Protein AF-A0A6U5KQ43-F1 (afdb_monomer_lite)

Secondary structure (DSSP, 8-state):
--HHHHHHHHHHHHHHHHHHHHHHHHHHHHHHHHHHHTTT-----------PPPHHHHHHHHHHTTTTTT-TTSPPSS-HHHHHHHHHHHHHHHHHHHHHHHH--S-HHHHHHHHHHHHTTTTS-HHHHHHHHHHHHTPPPHHHHHHHH-HHHHHHHHHHHHHHHHHHHHHTTS------THHHHHHHGGGTSSSHHHH-----------HHHHHTTS---------------------------------HHHHHHHHHHHHHHHHHHHHHHHHHHHHHHHHHHHHHHHHHHHHHHHHHHHHHHHHHHHHHHHHHHHHHHHHHHHHHHHHTT--S---------PPPHHHHHHHHHHHHHHHHHHHHHHHHHHHHHHHHHHHHHHHHHHHHHHHHHHTT---TT--

Foldseek 3Di:
DDPVVVLLVVLVVLLVVLQVVLLVVVVVVVVVVVVVCVVPPDDPDPPPPRDGDDLLSSVVVCVVVCVVVPDPVFDDPSHNLRSLVVNLLVLQLLLQLLVQCLVPVFASLVSNVVSCVVRPPLQDDPVVVVVVNVVSVVDDRSLVVLCVVCVPVLVVLLVVLVVVVVVVVVVVVDDDDDDDPPPVVVVVVVVPPPVVVVLPPCPPPPPPPPPVVVVVVPDDPDDPDPDDDDDDDDDDDDDDDDDDPDPDDPDVVNVVVVVVVVVVVVVVVVVVVVVVVVVVVVVVVVVVVVVVVVVVVVVVCVVVVVVVCVVVVVVVVVVVVVVVVVVVVVVVPDPDDDDDDDDPPDDDPVVVVVVVVSVVVSVVSSSVSSSVVSSVVSSVSSVPSVVVSVVVVVVCVVSVHPDSVND

Sequence (407 aa):
MNLGLKDVVQNLAKIEAAAYAWMKRRKEMQENHEVSFNESGSSEQTDMVLRSPTLRQVLKDEVDHNFHSGKLPVLKDPSAAMGLLWVRRQLWYQSLIYLNLIKDSSDARAAVQNAYNGVYNRYHGWAVQQIFSFSFKAAPHVTEIYKHMNHELLNSAAEEARLKVEGENASSSKSDFQTNSDKIQGEFDVYKDHEFESIRPTLPEINSYDINSLQKRGGGSDEIDMAADNTNLHDLPPGKRDKEKKNHSASGFDQFLNQVVLEWDKVVKNTVTEWDKFAKNMSMEWDKLAKNTSSEWEKITKNTVNEWHKIWGSVLKLVNLKEKDGQRLNDSCINNNEESRENIHFMSSQDIESRVVNESELLRYIEEKMLSAAIEQMAAFLRISVPLLVDTQGLIDEFNMDDPTKV

Organism: NCBI:txid216773

Structure (mmCIF, N/CA/C/O backbone):
data_AF-A0A6U5KQ43-F1
#
_entry.id   AF-A0A6U5KQ43-F1
#
loop_
_atom_site.group_PDB
_atom_site.id
_atom_site.type_symbol
_atom_site.label_atom_id
_atom_site.label_alt_id
_atom_site.label_comp_id
_atom_site.label_asym_id
_atom_site.label_entity_id
_atom_site.label_seq_id
_atom_site.pdbx_PDB_ins_code
_atom_site.Cartn_x
_atom_site.Cartn_y
_atom_site.Cartn_z
_atom_site.occupancy
_atom_site.B_iso_or_equiv
_atom_site.auth_seq_id
_atom_site.auth_comp_id
_atom_site.auth_asym_id
_atom_site.auth_atom_id
_atom_site.pdbx_PDB_model_num
ATOM 1 N N . MET A 1 1 ? 7.765 15.372 5.897 1.00 48.62 1 MET A N 1
ATOM 2 C CA . MET A 1 1 ? 7.097 14.278 5.154 1.00 48.62 1 MET A CA 1
ATOM 3 C C . MET A 1 1 ? 7.591 12.957 5.731 1.00 48.62 1 MET A C 1
ATOM 5 O O . MET A 1 1 ? 8.799 12.832 5.894 1.00 48.62 1 MET A O 1
ATOM 9 N N . ASN A 1 2 ? 6.699 12.034 6.111 1.00 80.75 2 ASN A N 1
ATOM 10 C CA . ASN A 1 2 ? 7.082 10.728 6.675 1.00 80.75 2 ASN A CA 1
ATOM 11 C C . ASN A 1 2 ? 7.860 9.900 5.626 1.00 80.75 2 ASN A C 1
ATOM 13 O O . ASN A 1 2 ? 7.570 10.006 4.434 1.00 80.75 2 ASN A O 1
ATOM 17 N N . LEU A 1 3 ? 8.847 9.107 6.053 1.00 77.38 3 LEU A N 1
ATOM 18 C CA . LEU A 1 3 ? 9.773 8.374 5.180 1.00 77.38 3 LEU A CA 1
ATOM 19 C C . LEU A 1 3 ? 9.037 7.437 4.206 1.00 77.38 3 LEU A C 1
ATOM 21 O O . LEU A 1 3 ? 9.348 7.431 3.020 1.00 77.38 3 LEU A O 1
ATOM 25 N N . GLY A 1 4 ? 8.008 6.725 4.683 1.00 80.88 4 GLY A N 1
ATOM 26 C CA . GLY A 1 4 ? 7.201 5.834 3.840 1.00 80.88 4 GLY A CA 1
ATOM 27 C C . GLY A 1 4 ? 6.398 6.573 2.765 1.00 80.88 4 GLY A C 1
ATOM 28 O O . GLY A 1 4 ? 6.353 6.140 1.620 1.00 80.88 4 GLY A O 1
ATOM 29 N N . LEU A 1 5 ? 5.825 7.738 3.092 1.00 83.88 5 LEU A N 1
ATOM 30 C CA . LEU A 1 5 ? 5.121 8.562 2.102 1.00 83.88 5 LEU A CA 1
ATOM 31 C C . LEU A 1 5 ? 6.084 9.077 1.025 1.00 83.88 5 LEU A C 1
ATOM 33 O O . LEU A 1 5 ? 5.740 9.097 -0.154 1.00 83.88 5 LEU A O 1
ATOM 37 N N . LYS A 1 6 ? 7.295 9.481 1.427 1.00 88.94 6 LYS A N 1
ATOM 38 C CA . LYS A 1 6 ? 8.324 9.943 0.493 1.00 88.94 6 LYS A CA 1
ATOM 39 C C . LYS A 1 6 ? 8.690 8.851 -0.515 1.00 88.94 6 LYS A C 1
ATOM 41 O O . LYS A 1 6 ? 8.771 9.158 -1.698 1.00 88.94 6 LYS A O 1
ATOM 46 N N . ASP A 1 7 ? 8.866 7.613 -0.061 1.00 88.62 7 ASP A N 1
ATOM 47 C CA . ASP A 1 7 ? 9.200 6.485 -0.936 1.00 88.62 7 ASP A CA 1
ATOM 48 C C . ASP A 1 7 ? 8.102 6.217 -1.981 1.00 88.62 7 ASP A C 1
ATOM 50 O O . ASP A 1 7 ? 8.378 6.154 -3.179 1.00 88.62 7 ASP A O 1
ATOM 54 N N . VAL A 1 8 ? 6.832 6.192 -1.559 1.00 90.25 8 VAL A N 1
ATOM 55 C CA . VAL A 1 8 ? 5.689 6.033 -2.479 1.00 90.25 8 VAL A CA 1
ATOM 56 C C . VAL A 1 8 ? 5.655 7.139 -3.530 1.00 90.25 8 VAL A C 1
ATOM 58 O O . VAL A 1 8 ? 5.544 6.857 -4.723 1.00 90.25 8 VAL A O 1
ATOM 61 N N . VAL A 1 9 ? 5.788 8.398 -3.107 1.00 93.12 9 VAL A N 1
ATOM 62 C CA . VAL A 1 9 ? 5.772 9.552 -4.019 1.00 93.12 9 VAL A CA 1
ATOM 63 C C . VAL A 1 9 ? 6.948 9.500 -4.995 1.00 93.12 9 VAL A C 1
ATOM 65 O O . VAL A 1 9 ? 6.773 9.775 -6.179 1.00 93.12 9 VAL A O 1
ATOM 68 N N . GLN A 1 10 ? 8.138 9.110 -4.533 1.00 94.06 10 GLN A N 1
ATOM 69 C CA . GLN A 1 10 ? 9.308 8.961 -5.397 1.00 94.06 10 GLN A CA 1
ATOM 70 C C . GLN A 1 10 ? 9.109 7.862 -6.444 1.00 94.06 10 GLN A C 1
ATOM 72 O O . GLN A 1 10 ? 9.446 8.070 -7.607 1.00 94.06 10 GLN A O 1
ATOM 77 N N . ASN A 1 11 ? 8.536 6.720 -6.067 1.00 95.31 11 ASN A N 1
ATOM 78 C CA . ASN A 1 11 ? 8.288 5.628 -7.005 1.00 95.31 11 ASN A CA 1
ATOM 79 C C . ASN A 1 11 ? 7.176 5.962 -8.016 1.00 95.31 11 ASN A C 1
ATOM 81 O O . ASN A 1 11 ? 7.315 5.630 -9.193 1.00 95.31 11 ASN A O 1
ATOM 85 N N . LEU A 1 12 ? 6.141 6.708 -7.614 1.00 94.44 12 LEU A N 1
ATOM 86 C CA . LEU A 1 12 ? 5.146 7.258 -8.544 1.00 94.44 12 LEU A CA 1
ATOM 87 C C . LEU A 1 12 ? 5.767 8.260 -9.525 1.00 94.44 12 LEU A C 1
ATOM 89 O O . LEU A 1 12 ? 5.508 8.178 -10.725 1.00 94.44 12 LEU A O 1
ATOM 93 N N . ALA A 1 13 ? 6.643 9.146 -9.044 1.00 94.25 13 ALA A N 1
ATOM 94 C CA . ALA A 1 13 ? 7.331 10.116 -9.893 1.00 94.25 13 ALA A CA 1
ATOM 95 C C . ALA A 1 13 ? 8.202 9.442 -10.970 1.00 94.25 13 ALA A C 1
ATOM 97 O O . ALA A 1 13 ? 8.306 9.959 -12.081 1.00 94.25 13 ALA A O 1
ATOM 98 N N . LYS A 1 14 ? 8.794 8.270 -10.686 1.00 96.75 14 LYS A N 1
ATOM 99 C CA . LYS A 1 14 ? 9.530 7.478 -11.692 1.00 96.75 14 LYS A CA 1
ATOM 100 C C . LYS A 1 14 ? 8.612 7.007 -12.827 1.00 96.75 14 LYS A C 1
ATOM 102 O O . LYS A 1 14 ? 8.968 7.147 -13.995 1.00 96.75 14 LYS A O 1
ATOM 107 N N . ILE A 1 15 ? 7.429 6.487 -12.488 1.00 96.62 15 ILE A N 1
ATOM 108 C CA . ILE A 1 15 ? 6.430 6.020 -13.466 1.00 96.62 15 ILE A CA 1
ATOM 109 C C . ILE A 1 15 ? 5.923 7.198 -14.305 1.00 96.62 15 ILE A C 1
ATOM 111 O O . ILE A 1 15 ? 5.865 7.111 -15.531 1.00 96.62 15 ILE A O 1
ATOM 115 N N . GLU A 1 16 ? 5.598 8.315 -13.654 1.00 96.06 16 GLU A N 1
ATOM 116 C CA . GLU A 1 16 ? 5.115 9.525 -14.317 1.00 96.06 16 GLU A CA 1
ATOM 117 C C . GLU A 1 16 ? 6.166 10.102 -15.279 1.00 96.06 16 GLU A C 1
ATOM 119 O O . GLU A 1 16 ? 5.858 10.385 -16.438 1.00 96.06 16 GLU A O 1
ATOM 124 N N . ALA A 1 17 ? 7.428 10.206 -14.850 1.00 94.81 17 ALA A N 1
ATOM 125 C CA . ALA A 1 17 ? 8.518 10.689 -15.696 1.00 94.81 17 ALA A CA 1
ATOM 126 C C . ALA A 1 17 ? 8.701 9.831 -16.960 1.00 94.81 17 ALA A C 1
ATOM 128 O O . ALA A 1 17 ? 8.896 10.365 -18.055 1.00 94.81 17 ALA A O 1
ATOM 129 N N . ALA A 1 18 ? 8.592 8.508 -16.834 1.00 96.50 18 ALA A N 1
ATOM 130 C CA . ALA A 1 18 ? 8.666 7.604 -17.975 1.00 96.50 18 ALA A CA 1
ATOM 131 C C . ALA A 1 18 ? 7.448 7.725 -18.904 1.00 96.50 18 ALA A C 1
ATOM 133 O O . ALA A 1 18 ? 7.613 7.717 -20.125 1.00 96.50 18 ALA A O 1
ATOM 134 N N . ALA A 1 19 ? 6.243 7.912 -18.355 1.00 96.62 19 ALA A N 1
ATOM 135 C CA . ALA A 1 19 ? 5.041 8.178 -19.143 1.00 96.62 19 ALA A CA 1
ATOM 136 C C . ALA A 1 19 ? 5.165 9.486 -19.947 1.00 96.62 19 ALA A C 1
ATOM 138 O O . ALA A 1 19 ? 4.843 9.510 -21.136 1.00 96.62 19 ALA A O 1
ATOM 139 N N . TYR A 1 20 ? 5.707 10.554 -19.349 1.00 95.06 20 TYR A N 1
ATOM 140 C CA . TYR A 1 20 ? 6.015 11.792 -20.074 1.00 95.06 20 TYR A CA 1
ATOM 141 C C . TYR A 1 20 ? 7.057 11.581 -21.172 1.00 95.06 20 TYR A C 1
ATOM 143 O O . TYR A 1 20 ? 6.877 12.070 -22.288 1.00 95.06 20 TYR A O 1
ATOM 151 N N . ALA A 1 21 ? 8.128 10.837 -20.888 1.00 94.56 21 ALA A N 1
ATOM 152 C CA . ALA A 1 21 ? 9.155 10.536 -21.880 1.00 94.56 21 ALA A CA 1
ATOM 153 C C . ALA A 1 21 ? 8.585 9.742 -23.071 1.00 94.56 21 ALA A C 1
ATOM 155 O O . ALA A 1 21 ? 8.915 10.039 -24.220 1.00 94.56 21 ALA A O 1
ATOM 156 N N . TRP A 1 22 ? 7.686 8.790 -22.803 1.00 96.12 22 TRP A N 1
ATOM 157 C CA . TRP A 1 22 ? 6.962 8.031 -23.823 1.00 96.12 22 TRP A CA 1
ATOM 158 C C . TRP A 1 22 ? 6.110 8.944 -24.712 1.00 96.12 22 TRP A C 1
ATOM 160 O O . TRP A 1 22 ? 6.212 8.891 -25.939 1.00 96.12 22 TRP A O 1
ATOM 170 N N . MET A 1 23 ? 5.314 9.834 -24.104 1.00 95.00 23 MET A N 1
ATOM 171 C CA . MET A 1 23 ? 4.464 10.776 -24.845 1.00 95.00 23 MET A CA 1
ATOM 172 C C . MET A 1 23 ? 5.296 11.730 -25.703 1.00 95.00 23 MET A C 1
ATOM 174 O O . MET A 1 23 ? 4.947 11.984 -26.855 1.00 95.00 23 MET A O 1
ATOM 178 N N . LYS A 1 24 ? 6.423 12.217 -25.170 1.00 94.69 24 LYS A N 1
ATOM 179 C CA . LYS A 1 24 ? 7.335 13.106 -25.893 1.00 94.69 24 LYS A CA 1
ATOM 180 C C . LYS A 1 24 ? 7.901 12.436 -27.149 1.00 94.69 24 LYS A C 1
ATOM 182 O O . LYS A 1 24 ? 7.786 13.007 -28.228 1.00 94.69 24 LYS A O 1
ATOM 187 N N . ARG A 1 25 ? 8.424 11.207 -27.035 1.00 93.69 25 ARG A N 1
ATOM 188 C CA . ARG A 1 25 ? 8.936 10.442 -28.189 1.00 93.69 25 ARG A CA 1
ATOM 189 C C . ARG A 1 25 ? 7.860 10.207 -29.248 1.00 93.69 25 ARG A C 1
ATOM 191 O O . ARG A 1 25 ? 8.125 10.334 -30.438 1.00 93.69 25 ARG A O 1
ATOM 198 N N . ARG A 1 26 ? 6.633 9.880 -28.828 1.00 92.81 26 ARG A N 1
ATOM 199 C CA . ARG A 1 26 ? 5.504 9.672 -29.750 1.00 92.81 26 ARG A CA 1
ATOM 200 C C . ARG A 1 26 ? 5.137 10.939 -30.509 1.00 92.81 26 ARG A C 1
ATOM 202 O O . ARG A 1 26 ? 4.901 10.860 -31.710 1.00 92.81 26 ARG A O 1
ATOM 209 N N . LYS A 1 27 ? 5.144 12.085 -29.828 1.00 92.00 27 LYS A N 1
ATOM 210 C CA . LYS A 1 27 ? 4.920 13.385 -30.457 1.00 92.00 27 LYS A CA 1
ATOM 211 C C . LYS A 1 27 ? 6.013 13.713 -31.481 1.00 92.00 27 LYS A C 1
ATOM 213 O O . LYS A 1 27 ? 5.698 14.056 -32.611 1.00 92.00 27 LYS A O 1
ATOM 218 N N . GLU A 1 28 ? 7.283 13.515 -31.123 1.00 92.25 28 GLU A N 1
ATOM 219 C CA . GLU A 1 28 ? 8.423 13.725 -32.033 1.00 92.25 28 GLU A CA 1
ATOM 220 C C . GLU A 1 28 ? 8.337 12.823 -33.283 1.00 92.25 28 GLU A C 1
ATOM 222 O O . GLU A 1 28 ? 8.638 13.258 -34.392 1.00 92.25 28 GLU A O 1
ATOM 227 N N . MET A 1 29 ? 7.882 11.572 -33.139 1.00 89.12 29 MET A N 1
ATOM 228 C CA . MET A 1 29 ? 7.653 10.673 -34.280 1.00 89.12 29 MET A CA 1
ATOM 229 C C . MET A 1 29 ? 6.525 11.155 -35.202 1.00 89.12 29 MET A C 1
ATOM 231 O O . MET A 1 29 ? 6.647 11.011 -36.416 1.00 89.12 29 MET A O 1
ATOM 235 N N . GLN A 1 30 ? 5.445 11.716 -34.647 1.00 87.31 30 GLN A N 1
ATOM 236 C CA . GLN A 1 30 ? 4.343 12.280 -35.434 1.00 87.31 30 GLN A CA 1
ATOM 237 C C . GLN A 1 30 ? 4.802 13.511 -36.220 1.00 87.31 30 GLN A C 1
ATOM 239 O O . GLN A 1 30 ? 4.613 13.558 -37.433 1.00 87.31 30 GLN A O 1
ATOM 244 N N . GLU A 1 31 ? 5.490 14.444 -35.556 1.00 88.44 31 GLU A N 1
ATOM 245 C CA . GLU A 1 31 ? 6.027 15.660 -36.182 1.00 88.44 31 GLU A CA 1
ATOM 246 C C . GLU A 1 31 ? 6.992 15.315 -37.334 1.00 88.44 31 GLU A C 1
ATOM 248 O O . GLU A 1 31 ? 6.897 15.877 -38.424 1.00 88.44 31 GLU A O 1
ATOM 253 N N . ASN A 1 32 ? 7.866 14.319 -37.149 1.00 87.06 32 ASN A N 1
ATOM 254 C CA . ASN A 1 32 ? 8.771 13.860 -38.209 1.00 87.06 32 ASN A CA 1
ATOM 255 C C . ASN A 1 32 ? 8.037 13.196 -39.389 1.00 87.06 32 ASN A C 1
ATOM 257 O O . ASN A 1 32 ? 8.507 13.274 -40.526 1.00 87.06 32 ASN A O 1
ATOM 261 N N . HIS A 1 33 ? 6.902 12.534 -39.144 1.00 84.19 33 HIS A N 1
ATOM 262 C CA . HIS A 1 33 ? 6.137 11.879 -40.204 1.00 84.19 33 HIS A CA 1
ATOM 263 C C . HIS A 1 33 ? 5.331 12.882 -41.043 1.00 84.19 33 HIS A C 1
ATOM 265 O O . HIS A 1 33 ? 5.282 12.750 -42.266 1.00 84.19 33 HIS A O 1
ATOM 271 N N . GLU A 1 34 ? 4.781 13.924 -40.414 1.00 79.06 34 GLU A N 1
ATOM 272 C CA . GLU A 1 34 ? 4.072 15.013 -41.101 1.00 79.06 34 GLU A CA 1
ATOM 273 C C . GLU A 1 34 ? 4.984 15.791 -42.061 1.00 7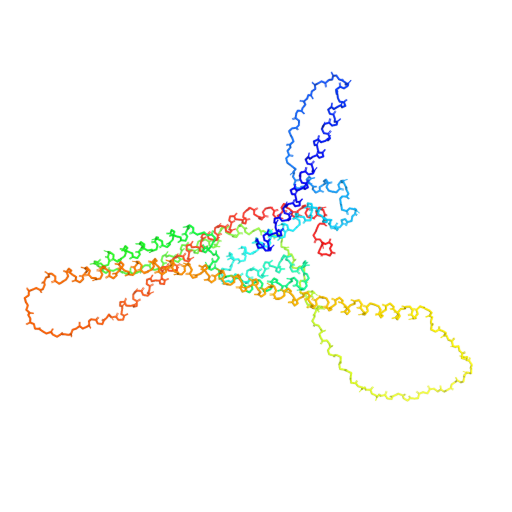9.06 34 GLU A C 1
ATOM 275 O O . GLU A 1 34 ? 4.577 16.116 -43.180 1.00 79.06 34 GLU A O 1
ATOM 280 N N . VAL A 1 35 ? 6.245 16.026 -41.678 1.00 76.56 35 VAL A N 1
ATOM 281 C CA . VAL A 1 35 ? 7.234 16.679 -42.555 1.00 76.56 35 VAL A CA 1
ATOM 282 C C . VAL A 1 35 ? 7.487 15.856 -43.826 1.00 76.56 35 VAL A C 1
ATOM 284 O O . VAL A 1 35 ? 7.638 16.431 -44.900 1.00 76.56 35 VAL A O 1
ATOM 287 N N . SER A 1 36 ? 7.466 14.522 -43.738 1.00 72.38 36 SER A N 1
ATOM 288 C CA . SER A 1 36 ? 7.697 13.637 -44.889 1.00 72.38 36 SER A CA 1
ATOM 289 C C . SER A 1 36 ? 6.489 13.509 -45.830 1.00 72.38 36 SER A C 1
ATOM 291 O O . SER A 1 36 ? 6.676 13.220 -47.011 1.00 72.38 36 SER A O 1
ATOM 293 N N . PHE A 1 37 ? 5.257 13.689 -45.342 1.00 63.50 37 PHE A N 1
ATOM 294 C CA . PHE A 1 37 ? 4.039 13.519 -46.151 1.00 63.50 37 PHE A CA 1
ATOM 295 C C . PHE A 1 37 ? 3.681 14.762 -46.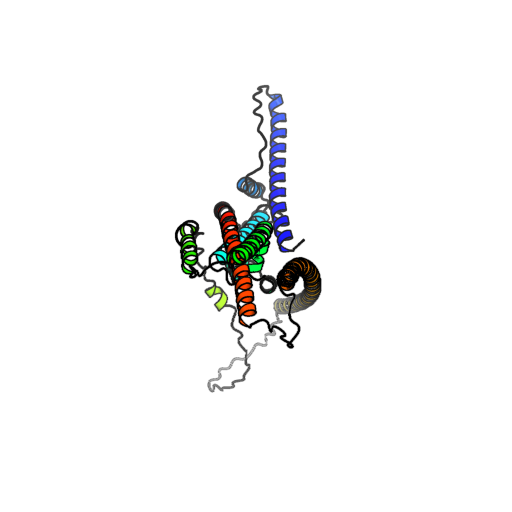980 1.00 63.50 37 PHE A C 1
ATOM 297 O O . PHE A 1 37 ? 3.101 14.640 -48.061 1.00 63.50 37 PHE A O 1
ATOM 304 N N . ASN A 1 38 ? 4.095 15.953 -46.538 1.00 60.12 38 ASN A N 1
ATOM 305 C CA . ASN A 1 38 ? 3.855 17.205 -47.266 1.00 60.12 38 ASN A CA 1
ATOM 306 C C . ASN A 1 38 ? 4.574 17.294 -48.630 1.00 60.12 38 ASN A C 1
ATOM 308 O O . ASN A 1 38 ? 4.234 18.163 -49.430 1.00 60.12 38 ASN A O 1
ATOM 312 N N . GLU A 1 39 ? 5.498 16.381 -48.949 1.00 64.75 39 GLU A N 1
ATOM 313 C CA . GLU A 1 39 ? 6.108 16.281 -50.285 1.00 64.75 39 GLU A CA 1
ATOM 314 C C . GLU A 1 39 ? 5.287 15.449 -51.293 1.00 64.75 39 GLU A C 1
ATOM 316 O O . GLU A 1 39 ? 5.551 15.522 -52.492 1.00 64.75 39 GLU A O 1
ATOM 321 N N . SER A 1 40 ? 4.280 14.676 -50.857 1.00 61.75 40 SER A N 1
ATOM 322 C CA . SER A 1 40 ? 3.603 13.675 -51.712 1.00 61.75 40 SER A CA 1
ATOM 323 C C . SER A 1 40 ? 2.095 13.878 -51.945 1.00 61.75 40 SER A C 1
ATOM 325 O O . SER A 1 40 ? 1.473 13.094 -52.656 1.00 61.75 40 SER A O 1
ATOM 327 N N . GLY A 1 41 ? 1.505 14.984 -51.478 1.00 58.31 41 GLY A N 1
ATOM 328 C CA . GLY A 1 41 ? 0.282 15.548 -52.075 1.00 58.31 41 GLY A CA 1
ATOM 329 C C . GLY A 1 41 ? -1.053 14.814 -51.856 1.00 58.31 41 GLY A C 1
ATOM 330 O O . GLY A 1 41 ? -2.029 15.176 -52.511 1.00 58.31 41 GLY A O 1
ATOM 331 N N . SER A 1 42 ? -1.159 13.842 -50.943 1.00 58.94 42 SER A N 1
ATOM 332 C CA . SER A 1 42 ? -2.448 13.222 -50.576 1.00 58.94 42 SER A CA 1
ATOM 333 C C . SER A 1 42 ? -2.782 13.448 -49.098 1.00 58.94 42 SER A C 1
ATOM 335 O O . SER A 1 42 ? -2.168 12.860 -48.211 1.00 58.94 42 SER A O 1
ATOM 337 N N . SER A 1 43 ? -3.756 14.325 -48.853 1.00 58.34 43 SER A N 1
ATOM 338 C CA . SER A 1 43 ? -4.223 14.772 -47.539 1.00 58.34 43 SER A CA 1
ATOM 339 C C . SER A 1 43 ? -5.364 13.882 -47.027 1.00 58.34 43 SER A C 1
ATOM 341 O O . SER A 1 43 ? -6.528 14.116 -47.331 1.00 58.34 43 SER A O 1
ATOM 343 N N . GLU A 1 44 ? -5.034 12.875 -46.220 1.00 65.12 44 GLU A N 1
ATOM 344 C CA . GLU A 1 44 ? -5.957 12.331 -45.215 1.00 65.12 44 GLU A CA 1
ATOM 345 C C . GLU A 1 44 ? -5.288 12.490 -43.848 1.00 65.12 44 GLU A C 1
ATOM 347 O O . GLU A 1 44 ? -4.535 11.643 -43.375 1.00 65.12 44 GLU A O 1
ATOM 352 N N . GLN A 1 45 ? -5.506 13.657 -43.242 1.00 61.00 45 GLN A N 1
ATOM 353 C CA . GLN A 1 45 ? -4.962 14.016 -41.939 1.00 61.00 45 GLN A CA 1
ATOM 354 C C . GLN A 1 45 ? -5.798 13.338 -40.848 1.00 61.00 45 GLN A C 1
ATOM 356 O O . GLN A 1 45 ? -6.784 13.889 -40.361 1.00 61.00 45 GLN A O 1
ATOM 361 N N . THR A 1 46 ? -5.443 12.108 -40.477 1.00 61.59 46 THR A N 1
ATOM 362 C CA . THR A 1 46 ? -5.999 11.489 -39.270 1.00 61.59 46 THR A CA 1
ATOM 363 C C . THR A 1 46 ? -5.324 12.116 -38.056 1.00 61.59 46 THR A C 1
ATOM 365 O O . THR A 1 46 ? -4.191 11.767 -37.729 1.00 61.59 46 THR A O 1
ATOM 368 N N . ASP A 1 47 ? -6.015 13.048 -37.405 1.00 65.81 47 ASP A N 1
ATOM 369 C CA . ASP A 1 47 ? -5.585 13.679 -36.156 1.00 65.81 47 ASP A CA 1
ATOM 370 C C . ASP A 1 47 ? -5.484 12.610 -35.049 1.00 65.81 47 ASP A C 1
ATOM 372 O O . ASP A 1 47 ? -6.466 12.211 -34.414 1.00 65.81 47 ASP A O 1
ATOM 376 N N . MET A 1 48 ? -4.292 12.031 -34.889 1.00 69.38 48 MET A N 1
ATOM 377 C CA . MET A 1 48 ? -4.033 11.023 -33.869 1.00 69.38 48 MET A CA 1
ATOM 378 C C . MET A 1 48 ? -3.939 11.707 -32.507 1.00 69.38 48 MET A C 1
ATOM 380 O O . MET A 1 48 ? -2.864 12.128 -32.082 1.00 69.38 48 MET A O 1
ATOM 384 N N . VAL A 1 49 ? -5.065 11.751 -31.795 1.00 83.25 49 VAL A N 1
ATOM 385 C CA . VAL A 1 49 ? -5.147 12.230 -30.409 1.00 83.25 49 VAL A CA 1
ATOM 386 C C . VAL A 1 49 ? -4.101 11.519 -29.540 1.00 83.25 49 VAL A C 1
ATOM 388 O O . VAL A 1 49 ? -4.202 10.313 -29.290 1.00 83.25 49 VAL A O 1
ATOM 391 N N . LEU A 1 50 ? -3.107 12.271 -29.057 1.00 85.81 50 LEU A N 1
ATOM 392 C CA . LEU A 1 50 ? -2.079 11.769 -28.147 1.00 85.81 50 LEU A CA 1
ATOM 393 C C . LEU A 1 50 ? -2.725 11.427 -26.794 1.00 85.81 50 LEU A C 1
ATOM 395 O O . LEU A 1 50 ? -3.216 12.305 -26.086 1.00 85.81 50 LEU A O 1
ATOM 399 N N . ARG A 1 51 ? -2.753 10.138 -26.444 1.00 91.12 51 ARG A N 1
ATOM 400 C CA . ARG A 1 51 ? -3.299 9.632 -25.174 1.00 91.12 51 ARG A CA 1
ATOM 401 C C . ARG A 1 51 ? -2.172 9.236 -24.227 1.00 91.12 51 ARG A C 1
ATOM 403 O O . ARG A 1 51 ? -1.111 8.807 -24.678 1.00 91.12 51 ARG A O 1
ATOM 410 N N . SER A 1 52 ? -2.431 9.323 -22.923 1.00 93.12 52 SER A N 1
ATOM 411 C CA . SER A 1 52 ? -1.522 8.797 -21.902 1.00 93.12 52 SER A CA 1
ATOM 412 C C . SER A 1 52 ? -1.279 7.297 -22.115 1.00 93.12 52 SER A C 1
ATOM 414 O O . SER A 1 52 ? -2.231 6.572 -22.432 1.00 93.12 52 SER A O 1
ATOM 416 N N . PRO A 1 53 ? -0.039 6.812 -21.940 1.00 96.25 53 PRO A N 1
ATOM 417 C CA . PRO A 1 53 ? 0.264 5.404 -22.125 1.00 96.25 53 PRO A CA 1
ATOM 418 C C . PRO A 1 53 ? -0.328 4.545 -21.008 1.00 96.25 53 PRO A C 1
ATOM 420 O O . PRO A 1 53 ? -0.475 4.979 -19.865 1.00 96.25 53 PRO A O 1
ATOM 423 N N . THR A 1 54 ? -0.597 3.282 -21.321 1.00 96.19 54 THR A N 1
ATOM 424 C CA . THR A 1 54 ? -0.802 2.249 -20.301 1.00 96.19 54 THR A CA 1
ATOM 425 C C . THR A 1 54 ? 0.535 1.869 -19.655 1.00 96.19 54 THR A C 1
ATOM 427 O O . THR A 1 54 ? 1.592 2.019 -20.270 1.00 96.19 54 THR A O 1
ATOM 430 N N . LEU A 1 55 ? 0.513 1.298 -18.443 1.00 96.31 55 LEU A N 1
ATOM 431 C CA . LEU A 1 55 ? 1.735 0.802 -17.783 1.00 96.31 55 LEU A CA 1
ATOM 432 C C . LEU A 1 55 ? 2.506 -0.181 -18.674 1.00 96.31 55 LEU A C 1
ATOM 434 O O . LEU A 1 55 ? 3.716 -0.070 -18.825 1.00 96.31 55 LEU A O 1
ATOM 438 N N . ARG A 1 56 ? 1.788 -1.086 -19.349 1.00 96.62 56 ARG A N 1
ATOM 439 C CA . ARG A 1 56 ? 2.352 -2.024 -20.327 1.00 96.62 56 ARG A CA 1
ATOM 440 C C . ARG A 1 56 ? 3.105 -1.314 -21.454 1.00 96.62 56 ARG A C 1
ATOM 442 O O . ARG A 1 56 ? 4.179 -1.761 -21.837 1.00 96.62 56 ARG A O 1
ATOM 449 N N . GLN A 1 57 ? 2.550 -0.226 -21.994 1.00 96.75 57 GLN A N 1
ATOM 450 C CA . GLN A 1 57 ? 3.202 0.554 -23.053 1.00 96.75 57 GLN A CA 1
ATOM 451 C C . GLN A 1 57 ? 4.469 1.247 -22.554 1.00 96.75 57 GLN A C 1
ATOM 453 O O . GLN A 1 57 ? 5.449 1.277 -23.292 1.00 96.75 57 GLN A O 1
ATOM 458 N N . VAL A 1 58 ? 4.462 1.758 -21.318 1.00 97.25 58 VAL A N 1
ATOM 459 C CA . VAL A 1 58 ? 5.653 2.353 -20.696 1.00 97.25 58 VAL A CA 1
ATOM 460 C C . VAL A 1 58 ? 6.749 1.301 -20.508 1.00 97.25 58 VAL A C 1
ATOM 462 O O . VAL A 1 58 ? 7.870 1.520 -20.951 1.00 97.25 58 VAL A O 1
ATOM 465 N N . LEU A 1 59 ? 6.432 0.135 -19.934 1.00 96.44 59 LEU A N 1
ATOM 466 C CA . LEU A 1 59 ? 7.416 -0.937 -19.715 1.00 96.44 59 LEU A CA 1
ATOM 467 C C . LEU A 1 59 ? 7.970 -1.503 -21.028 1.00 96.44 59 LEU A C 1
ATOM 469 O O . LEU A 1 59 ? 9.171 -1.730 -21.156 1.00 96.44 59 LEU A O 1
ATOM 473 N N . LYS A 1 60 ? 7.104 -1.709 -22.029 1.00 95.81 60 LYS A N 1
ATOM 474 C CA . LYS A 1 60 ? 7.532 -2.172 -23.354 1.00 95.81 60 LYS A CA 1
ATOM 475 C C . LYS A 1 60 ? 8.500 -1.178 -23.989 1.00 95.81 60 LYS A C 1
ATOM 477 O O . LYS A 1 60 ? 9.509 -1.589 -24.543 1.00 95.81 60 LYS A O 1
ATOM 482 N N . ASP A 1 61 ? 8.220 0.114 -23.866 1.00 96.19 61 ASP A N 1
ATOM 483 C CA . ASP A 1 61 ? 9.102 1.157 -24.375 1.00 96.19 61 ASP A CA 1
ATOM 484 C C . ASP A 1 61 ? 10.465 1.176 -23.656 1.00 96.19 61 ASP A C 1
ATOM 486 O O . ASP A 1 61 ? 11.485 1.326 -24.328 1.00 96.19 61 ASP A O 1
ATOM 490 N N . GLU A 1 62 ? 10.529 0.923 -22.341 1.00 96.06 62 GLU A N 1
ATOM 491 C CA . GLU A 1 62 ? 11.811 0.758 -21.630 1.00 96.06 62 GLU A CA 1
ATOM 492 C C . GLU A 1 62 ? 12.628 -0.431 -22.162 1.00 96.06 62 GLU A C 1
ATOM 494 O O . GLU A 1 62 ? 13.852 -0.333 -22.302 1.00 96.06 62 GLU A O 1
ATOM 499 N N . VAL A 1 63 ? 11.965 -1.541 -22.497 1.00 94.44 63 VAL A N 1
ATOM 500 C CA . VAL A 1 63 ? 12.610 -2.713 -23.111 1.00 94.44 63 VAL A CA 1
ATOM 501 C C . VAL A 1 63 ? 13.072 -2.414 -24.536 1.00 94.44 63 VAL A C 1
ATOM 503 O O . VAL A 1 63 ? 14.234 -2.667 -24.856 1.00 94.44 63 VAL A O 1
ATOM 506 N N . ASP A 1 64 ? 12.205 -1.833 -25.367 1.00 94.44 64 ASP A N 1
ATOM 507 C CA . ASP A 1 64 ? 12.480 -1.535 -26.777 1.00 94.44 64 ASP A CA 1
ATOM 508 C C . ASP A 1 64 ? 13.667 -0.559 -26.928 1.00 94.44 64 ASP A C 1
ATOM 510 O O . ASP A 1 64 ? 14.467 -0.684 -27.855 1.00 94.44 64 ASP A O 1
ATOM 514 N N . HIS A 1 65 ? 13.844 0.367 -25.977 1.00 93.75 65 HIS A N 1
ATOM 515 C CA . HIS A 1 65 ? 14.976 1.304 -25.940 1.00 93.75 65 HIS A CA 1
ATOM 516 C C . HIS A 1 65 ? 16.176 0.801 -25.124 1.00 93.75 65 HIS A C 1
ATOM 518 O O . HIS A 1 65 ? 17.099 1.569 -24.840 1.00 93.75 65 HIS A O 1
ATOM 524 N N . ASN A 1 66 ? 16.185 -0.478 -24.738 1.00 93.56 66 ASN A N 1
ATOM 525 C CA . ASN A 1 66 ? 17.258 -1.108 -23.972 1.00 93.56 66 ASN A CA 1
ATOM 526 C C . ASN A 1 66 ? 17.631 -0.334 -22.688 1.00 93.56 66 ASN A C 1
ATOM 528 O O . ASN A 1 66 ? 18.805 -0.232 -22.315 1.00 93.56 66 ASN A O 1
ATOM 532 N N . PHE A 1 67 ? 16.638 0.225 -21.991 1.00 94.06 67 PHE A N 1
ATOM 533 C CA . PHE A 1 67 ? 16.860 1.071 -20.815 1.00 94.06 67 PHE A CA 1
ATOM 534 C C . PHE A 1 67 ? 17.566 0.315 -19.675 1.00 94.06 67 PHE A C 1
ATOM 536 O O . PHE A 1 67 ? 18.363 0.888 -18.929 1.00 94.06 67 PHE A O 1
ATOM 543 N N . HIS A 1 68 ? 17.334 -0.999 -19.598 1.00 92.06 68 HIS A N 1
ATOM 544 C CA . HIS A 1 68 ? 17.915 -1.932 -18.627 1.00 92.06 68 HIS A CA 1
ATOM 545 C C . HIS A 1 68 ? 19.248 -2.556 -19.074 1.00 92.06 68 HIS A C 1
ATOM 547 O O . HIS A 1 68 ? 19.712 -3.530 -18.477 1.00 92.06 68 HIS A O 1
ATOM 553 N N . SER A 1 69 ? 19.878 -2.029 -20.130 1.00 90.62 69 SER A N 1
ATOM 554 C CA . SER A 1 69 ? 21.176 -2.497 -20.640 1.00 90.62 69 SER A CA 1
ATOM 555 C C . SER A 1 69 ? 21.221 -4.005 -20.959 1.00 90.62 69 SER A C 1
ATOM 557 O O . SER A 1 69 ? 22.271 -4.630 -20.809 1.00 90.62 69 SER A O 1
ATOM 559 N N . GLY A 1 70 ? 20.090 -4.602 -21.348 1.00 82.81 70 GLY A N 1
ATOM 560 C CA . GLY A 1 70 ? 19.948 -6.021 -21.687 1.00 82.81 70 GLY A CA 1
ATOM 561 C C . GLY A 1 70 ? 20.031 -6.980 -20.497 1.00 82.81 70 GLY A C 1
ATOM 562 O O . GLY A 1 70 ? 20.231 -8.174 -20.699 1.00 82.81 70 GLY A O 1
ATOM 563 N N . LYS A 1 71 ? 19.925 -6.477 -19.259 1.00 79.88 71 LYS A N 1
ATOM 564 C CA . LYS A 1 71 ? 20.202 -7.240 -18.029 1.00 79.88 71 LYS A CA 1
ATOM 565 C C . LYS A 1 71 ? 18.968 -7.593 -17.201 1.00 79.88 71 LYS A C 1
ATOM 567 O O . LYS A 1 71 ? 19.131 -7.871 -16.014 1.00 79.88 71 LYS A O 1
ATOM 572 N N . LEU A 1 72 ? 17.763 -7.613 -17.781 1.00 85.19 72 LEU A N 1
ATOM 573 C CA . LEU A 1 72 ? 16.590 -8.135 -17.064 1.00 85.19 72 LEU A CA 1
ATOM 574 C C . LEU A 1 72 ? 16.928 -9.517 -16.474 1.00 85.19 72 LEU A C 1
ATOM 576 O O . LEU A 1 72 ? 17.539 -10.334 -17.170 1.00 85.19 72 LEU A O 1
ATOM 580 N N . PRO A 1 73 ? 16.620 -9.771 -15.191 1.00 86.69 73 PRO A N 1
ATOM 581 C CA . PRO A 1 73 ? 15.699 -9.041 -14.296 1.00 86.69 73 PRO A CA 1
ATOM 582 C C . PRO A 1 73 ? 16.246 -7.776 -13.593 1.00 86.69 73 PRO A C 1
ATOM 584 O O . PRO A 1 73 ? 15.515 -7.142 -12.841 1.00 86.69 73 PRO A O 1
ATOM 587 N N . VAL A 1 74 ? 17.513 -7.391 -13.784 1.00 90.00 74 VAL A N 1
ATOM 588 C CA . VAL A 1 74 ? 18.103 -6.228 -13.092 1.00 90.00 74 VAL A CA 1
ATOM 589 C C . VAL A 1 74 ? 17.496 -4.928 -13.614 1.00 90.00 74 VAL A C 1
ATOM 591 O O . VAL A 1 74 ? 17.677 -4.553 -14.778 1.00 90.00 74 VAL A O 1
ATOM 594 N N . LEU A 1 75 ? 16.805 -4.212 -12.731 1.00 92.75 75 LEU A N 1
ATOM 595 C CA . LEU A 1 75 ? 16.150 -2.952 -13.057 1.00 92.75 75 LEU A CA 1
ATOM 596 C C . LEU A 1 75 ? 17.107 -1.773 -12.859 1.00 92.75 75 LEU A C 1
ATOM 598 O O . LEU A 1 75 ? 17.870 -1.715 -11.900 1.00 92.75 75 LEU A O 1
ATOM 602 N N . LYS A 1 76 ? 17.074 -0.806 -13.781 1.00 93.81 76 LYS A N 1
ATOM 603 C CA . LYS A 1 76 ? 17.891 0.407 -13.685 1.00 93.81 76 LYS A CA 1
ATOM 604 C C . LYS A 1 76 ? 17.131 1.450 -12.876 1.00 93.81 76 LYS A C 1
ATOM 606 O O . LYS A 1 76 ? 15.939 1.630 -13.101 1.00 93.81 76 LYS A O 1
ATOM 611 N N . ASP A 1 77 ? 17.809 2.170 -11.991 1.00 92.00 77 ASP A N 1
ATOM 612 C CA . ASP A 1 77 ? 17.231 3.329 -11.304 1.00 92.00 77 ASP A CA 1
ATOM 613 C C . ASP A 1 77 ? 17.762 4.634 -11.933 1.00 92.00 77 ASP A C 1
ATOM 615 O O . ASP A 1 77 ? 18.977 4.750 -12.136 1.00 92.00 77 ASP A O 1
ATOM 619 N N . PRO A 1 78 ? 16.900 5.615 -12.269 1.00 95.31 78 PRO A N 1
ATOM 620 C CA . PRO A 1 78 ? 15.430 5.580 -12.240 1.00 95.31 78 PRO A CA 1
ATOM 621 C C . PRO A 1 78 ? 14.805 4.920 -13.480 1.00 95.31 78 PRO A C 1
ATOM 623 O O . PRO A 1 78 ? 15.182 5.259 -14.596 1.00 95.31 78 PRO A O 1
ATOM 626 N N . SER A 1 79 ? 13.815 4.036 -13.287 1.00 96.25 79 SER A N 1
ATOM 627 C CA . SER A 1 79 ? 12.931 3.479 -14.337 1.00 96.25 79 SER A CA 1
ATOM 628 C C . SER A 1 79 ? 11.483 3.368 -13.851 1.00 96.25 79 SER A C 1
ATOM 630 O O . SER A 1 79 ? 11.228 3.301 -12.642 1.00 96.25 79 SER A O 1
ATOM 632 N N . ALA A 1 80 ? 10.535 3.309 -14.787 1.00 96.88 80 ALA A N 1
ATOM 633 C CA . ALA A 1 80 ? 9.140 2.981 -14.515 1.00 96.88 80 ALA A CA 1
ATOM 634 C C . ALA A 1 80 ? 8.998 1.569 -13.964 1.00 96.88 80 ALA A C 1
ATOM 636 O O . ALA A 1 80 ? 8.249 1.385 -13.011 1.00 96.88 80 ALA A O 1
ATOM 637 N N . ALA A 1 81 ? 9.732 0.600 -14.518 1.00 96.25 81 ALA A N 1
ATOM 638 C CA . ALA A 1 81 ? 9.791 -0.765 -14.008 1.00 96.25 81 ALA A CA 1
ATOM 639 C C . ALA A 1 81 ? 10.127 -0.798 -12.509 1.00 96.25 81 ALA A C 1
ATOM 641 O O . ALA A 1 81 ? 9.402 -1.405 -11.718 1.00 96.25 81 ALA A O 1
ATOM 642 N N . MET A 1 82 ? 11.172 -0.068 -12.098 1.00 95.81 82 MET A N 1
ATOM 643 C CA . MET A 1 82 ? 11.561 0.042 -10.691 1.00 95.81 82 MET A CA 1
ATOM 644 C C . MET A 1 82 ? 10.460 0.708 -9.855 1.00 95.81 82 MET A C 1
ATOM 646 O O . MET A 1 82 ? 10.085 0.196 -8.802 1.00 95.81 82 MET A O 1
ATOM 650 N N . GLY A 1 83 ? 9.907 1.830 -10.328 1.00 96.25 83 GLY A N 1
ATOM 651 C CA . GLY A 1 83 ? 8.822 2.524 -9.629 1.00 96.25 83 GLY A CA 1
ATOM 652 C C . GLY A 1 83 ? 7.576 1.649 -9.446 1.00 96.25 83 GLY A C 1
ATOM 653 O O . GLY A 1 83 ? 7.035 1.559 -8.344 1.00 96.25 83 GLY A O 1
ATOM 654 N N . LEU A 1 84 ? 7.149 0.955 -10.502 1.00 96.75 84 LEU A N 1
ATOM 655 C CA . LEU A 1 84 ? 5.972 0.090 -10.496 1.00 96.75 84 LEU A CA 1
ATOM 656 C C . LEU A 1 84 ? 6.149 -1.102 -9.557 1.00 96.75 84 LEU A C 1
ATOM 658 O O . LEU A 1 84 ? 5.221 -1.423 -8.815 1.00 96.75 84 LEU A O 1
ATOM 662 N N . LEU A 1 85 ? 7.329 -1.726 -9.551 1.00 95.94 85 LEU A N 1
ATOM 663 C CA . LEU A 1 85 ? 7.633 -2.842 -8.659 1.00 95.94 85 LEU A CA 1
ATOM 664 C C . LEU A 1 85 ? 7.428 -2.456 -7.186 1.00 95.94 85 LEU A C 1
ATOM 666 O O . LEU A 1 85 ? 6.736 -3.159 -6.444 1.00 95.94 85 LEU A O 1
ATOM 670 N N . TRP A 1 86 ? 7.984 -1.316 -6.768 1.00 95.88 86 TRP A N 1
ATOM 671 C CA . TRP A 1 86 ? 7.874 -0.847 -5.386 1.00 95.88 86 TRP A CA 1
ATOM 672 C C . TRP A 1 86 ? 6.471 -0.343 -5.035 1.00 95.88 86 TRP A C 1
ATOM 674 O O . TRP A 1 86 ? 5.959 -0.686 -3.970 1.00 95.88 86 TRP A O 1
ATOM 684 N N . VAL A 1 87 ? 5.795 0.377 -5.939 1.00 96.12 87 VAL A N 1
ATOM 685 C CA . VAL A 1 87 ? 4.389 0.783 -5.740 1.00 96.12 87 VAL A CA 1
ATOM 686 C C . VAL A 1 87 ? 3.489 -0.439 -5.573 1.00 96.12 87 VAL A C 1
ATOM 688 O O . VAL A 1 87 ? 2.654 -0.466 -4.668 1.00 96.12 87 VAL A O 1
ATOM 691 N N . ARG A 1 88 ? 3.682 -1.482 -6.390 1.00 95.94 88 ARG A N 1
ATOM 692 C CA . ARG A 1 88 ? 2.923 -2.729 -6.277 1.00 95.94 88 ARG A CA 1
ATOM 693 C C . ARG A 1 88 ? 3.156 -3.401 -4.924 1.00 95.94 88 ARG A C 1
ATOM 695 O O . ARG A 1 88 ? 2.191 -3.793 -4.271 1.00 95.94 88 ARG A O 1
ATOM 702 N N . ARG A 1 89 ? 4.412 -3.520 -4.477 1.00 96.12 89 ARG A N 1
ATOM 703 C CA . ARG A 1 89 ? 4.741 -4.085 -3.154 1.00 96.12 89 ARG A CA 1
ATOM 704 C C . ARG A 1 89 ? 4.083 -3.289 -2.028 1.00 96.12 89 ARG A C 1
ATOM 706 O O . ARG A 1 89 ? 3.475 -3.891 -1.148 1.00 96.12 89 ARG A O 1
ATOM 713 N N . GLN A 1 90 ? 4.098 -1.960 -2.094 1.00 96.19 90 GLN A N 1
ATOM 714 C CA . GLN A 1 90 ? 3.429 -1.129 -1.096 1.00 96.19 90 GLN A CA 1
ATOM 715 C C . GLN A 1 90 ? 1.907 -1.310 -1.099 1.00 96.19 90 GLN A C 1
ATOM 717 O O . GLN A 1 90 ?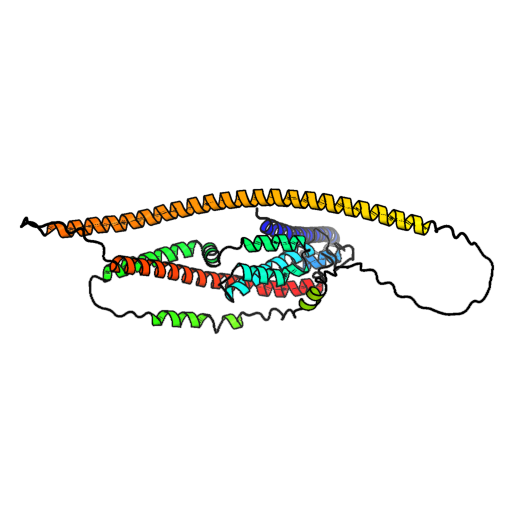 1.305 -1.436 -0.032 1.00 96.19 90 GLN A O 1
ATOM 722 N N . LEU A 1 91 ? 1.282 -1.351 -2.278 1.00 96.38 91 LEU A N 1
ATOM 723 C CA . LEU A 1 91 ? -0.156 -1.589 -2.410 1.00 96.38 91 LEU A CA 1
ATOM 724 C C . LEU A 1 91 ? -0.547 -2.960 -1.844 1.00 96.38 91 LEU A C 1
ATOM 726 O O . LEU A 1 91 ? -1.568 -3.098 -1.166 1.00 96.38 91 LEU A O 1
ATOM 730 N N . TRP A 1 92 ? 0.290 -3.967 -2.085 1.00 96.94 92 TRP A N 1
ATOM 731 C CA . TRP A 1 92 ? 0.090 -5.312 -1.570 1.00 96.94 92 TRP A CA 1
ATOM 732 C C . TRP A 1 92 ? 0.237 -5.366 -0.050 1.00 96.94 92 TRP A C 1
ATOM 734 O O . TRP A 1 92 ? -0.630 -5.909 0.632 1.00 96.94 92 TRP A O 1
ATOM 744 N N . TYR A 1 93 ? 1.273 -4.729 0.491 1.00 97.06 93 TYR A N 1
ATOM 745 C CA . TYR A 1 93 ? 1.483 -4.614 1.929 1.00 97.06 93 TYR A CA 1
ATOM 746 C C . TYR A 1 93 ? 0.282 -3.960 2.621 1.00 97.06 93 TYR A C 1
ATOM 748 O O . TYR A 1 93 ? -0.256 -4.527 3.570 1.00 97.06 93 TYR A O 1
ATOM 756 N N . GLN A 1 94 ? -0.212 -2.835 2.095 1.00 96.88 94 GLN A N 1
ATOM 757 C CA . GLN A 1 94 ? -1.401 -2.169 2.632 1.00 96.88 94 GLN A CA 1
ATOM 758 C C . GLN A 1 94 ? -2.650 -3.062 2.562 1.00 96.88 94 GLN A C 1
ATOM 760 O O . GLN A 1 94 ? -3.418 -3.129 3.520 1.00 96.88 94 GLN A O 1
ATOM 765 N N . SER A 1 95 ? -2.832 -3.784 1.452 1.00 97.12 95 SER A N 1
ATOM 766 C CA . SER A 1 95 ? -3.964 -4.702 1.278 1.00 97.12 95 SER A CA 1
ATOM 767 C C . SER A 1 95 ? -3.924 -5.849 2.293 1.00 97.12 95 SER A C 1
ATOM 769 O O . SER A 1 95 ? -4.953 -6.190 2.871 1.00 97.12 95 SER A O 1
ATOM 771 N N . LEU A 1 96 ? -2.742 -6.407 2.578 1.00 97.31 96 LEU A N 1
ATOM 772 C CA . LEU A 1 96 ? -2.596 -7.438 3.608 1.00 97.31 96 LEU A CA 1
ATOM 773 C C . LEU A 1 96 ? -2.839 -6.899 5.022 1.00 97.31 96 LEU A C 1
ATOM 775 O O . LEU A 1 96 ? -3.416 -7.622 5.828 1.00 97.31 96 LEU A O 1
ATOM 779 N N . ILE A 1 97 ? -2.461 -5.651 5.331 1.00 96.62 97 ILE A N 1
ATOM 780 C CA . ILE A 1 97 ? -2.799 -5.034 6.628 1.00 96.62 97 ILE A CA 1
ATOM 781 C C . ILE A 1 97 ? -4.316 -5.021 6.817 1.00 96.62 97 ILE A C 1
ATOM 783 O O . ILE A 1 97 ? -4.805 -5.467 7.850 1.00 96.62 97 ILE A O 1
ATOM 787 N N . TYR A 1 98 ? -5.062 -4.546 5.818 1.00 97.38 98 TYR A N 1
ATOM 788 C CA . TYR A 1 98 ? -6.521 -4.476 5.899 1.00 97.38 98 TYR A CA 1
ATOM 789 C C . TYR A 1 98 ? -7.178 -5.851 5.950 1.00 97.38 98 TYR A C 1
ATOM 791 O O . TYR A 1 98 ? -8.051 -6.063 6.783 1.00 97.38 98 TYR A O 1
ATOM 799 N N . LEU A 1 99 ? -6.721 -6.811 5.143 1.00 96.75 99 LEU A N 1
ATOM 800 C CA . LEU A 1 99 ? -7.204 -8.192 5.234 1.00 96.75 99 LEU A CA 1
ATOM 801 C C . LEU A 1 99 ? -6.971 -8.787 6.629 1.00 96.75 99 LEU A C 1
ATOM 803 O O . LEU A 1 99 ? -7.865 -9.432 7.175 1.00 96.75 99 LEU A O 1
ATOM 807 N N . ASN A 1 100 ? -5.801 -8.543 7.225 1.00 96.81 100 ASN A N 1
ATOM 808 C CA . ASN A 1 100 ? -5.495 -9.010 8.573 1.00 96.81 100 ASN A CA 1
ATOM 809 C C . ASN A 1 100 ? -6.370 -8.323 9.631 1.00 96.81 100 ASN A C 1
ATOM 811 O O . ASN A 1 100 ? -6.876 -9.017 10.503 1.00 96.81 100 ASN A O 1
ATOM 815 N N . LEU A 1 101 ? -6.591 -7.007 9.535 1.00 96.25 101 LEU A N 1
ATOM 816 C CA . LEU A 1 101 ? -7.436 -6.252 10.473 1.00 96.25 101 LEU A CA 1
ATOM 817 C C . LEU A 1 101 ? -8.923 -6.609 10.371 1.00 96.25 101 LEU A C 1
ATOM 819 O O . LEU A 1 101 ? -9.614 -6.606 11.383 1.00 96.25 101 LEU A O 1
ATOM 823 N N . ILE A 1 102 ? -9.420 -6.908 9.169 1.00 95.06 102 ILE A N 1
ATOM 824 C CA . ILE A 1 102 ? -10.795 -7.387 8.980 1.00 95.06 102 ILE A CA 1
ATOM 825 C C . ILE A 1 102 ? -10.954 -8.789 9.577 1.00 95.06 102 ILE A C 1
ATOM 827 O O . ILE A 1 102 ? -11.970 -9.087 10.200 1.00 95.06 102 ILE A O 1
ATOM 831 N N . LYS A 1 103 ? -9.951 -9.655 9.388 1.00 94.81 103 LYS A N 1
ATOM 832 C CA . LYS A 1 103 ? -9.953 -11.012 9.944 1.00 94.81 103 LYS A CA 1
ATOM 833 C C . LYS A 1 103 ? -9.855 -11.006 11.471 1.00 94.81 103 LYS A C 1
ATOM 835 O O . LYS A 1 103 ? -10.512 -11.814 12.121 1.00 94.81 103 LYS A O 1
ATOM 840 N N . ASP A 1 104 ? -9.005 -10.144 12.018 1.00 94.31 104 ASP A N 1
ATOM 841 C CA . ASP A 1 104 ? -8.758 -10.004 13.447 1.00 94.31 104 ASP A CA 1
ATOM 842 C C . ASP A 1 104 ? -8.461 -8.537 13.796 1.00 94.31 104 ASP A C 1
ATOM 844 O O . ASP A 1 104 ? -7.367 -8.015 13.565 1.00 94.31 104 ASP A O 1
ATOM 848 N N . SER A 1 105 ? -9.459 -7.874 14.380 1.00 91.31 105 SER A N 1
ATOM 849 C CA . SER A 1 105 ? -9.407 -6.471 14.792 1.00 91.31 105 SER A CA 1
ATOM 850 C C . SER A 1 105 ? -8.805 -6.266 16.187 1.00 91.31 105 SER A C 1
ATOM 852 O O . SER A 1 105 ? -8.929 -5.177 16.747 1.00 91.31 105 SER A O 1
ATOM 854 N N . SER A 1 106 ? -8.203 -7.290 16.800 1.00 92.75 106 SER A N 1
ATOM 855 C CA . SER A 1 106 ? -7.678 -7.182 18.167 1.00 92.75 106 SER A CA 1
ATOM 856 C C . SER A 1 106 ? -6.267 -6.587 18.232 1.00 92.75 106 SER A C 1
ATOM 858 O O . SER A 1 106 ? -5.966 -5.828 19.156 1.00 92.75 106 SER A O 1
ATOM 860 N N . ASP A 1 107 ? -5.409 -6.873 17.245 1.00 95.00 107 ASP A N 1
ATOM 861 C CA . ASP A 1 107 ? -3.991 -6.503 17.287 1.00 95.00 107 ASP A CA 1
ATOM 862 C C . ASP A 1 107 ? -3.471 -5.927 15.956 1.00 95.00 107 ASP A C 1
ATOM 864 O O . ASP A 1 107 ? -3.073 -6.633 15.023 1.00 95.00 107 ASP A O 1
ATOM 868 N N . ALA A 1 108 ? -3.386 -4.594 15.905 1.00 95.81 108 ALA A N 1
ATOM 869 C CA . ALA A 1 108 ? -2.811 -3.860 14.782 1.00 95.81 108 ALA A CA 1
ATOM 870 C C . ALA A 1 108 ? -1.343 -4.221 14.540 1.00 95.81 108 ALA A C 1
ATOM 872 O O . ALA A 1 108 ? -0.901 -4.277 13.392 1.00 95.81 108 ALA A O 1
ATOM 873 N N . ARG A 1 109 ? -0.570 -4.473 15.601 1.00 96.06 109 ARG A N 1
ATOM 874 C CA . ARG A 1 109 ? 0.845 -4.819 15.471 1.00 96.06 109 ARG A CA 1
ATOM 875 C C . ARG A 1 109 ? 0.987 -6.173 14.792 1.00 96.06 109 ARG A C 1
ATOM 877 O O . ARG A 1 109 ? 1.787 -6.285 13.864 1.00 96.06 109 ARG A O 1
ATOM 884 N N . ALA A 1 110 ? 0.205 -7.170 15.206 1.00 96.31 110 ALA A N 1
ATOM 885 C CA . ALA A 1 110 ? 0.187 -8.475 14.550 1.00 96.31 110 ALA A CA 1
ATOM 886 C C . ALA A 1 110 ? -0.241 -8.357 13.080 1.00 96.31 110 ALA A C 1
ATOM 888 O O . ALA A 1 110 ? 0.426 -8.909 12.203 1.00 96.31 110 ALA A O 1
ATOM 889 N N . ALA A 1 111 ? -1.289 -7.579 12.786 1.00 96.44 111 ALA A N 1
ATOM 890 C CA . ALA A 1 111 ? -1.758 -7.364 11.419 1.00 96.44 111 ALA A CA 1
ATOM 891 C C . ALA A 1 111 ? -0.671 -6.769 10.505 1.00 96.44 111 ALA A C 1
ATOM 893 O O . ALA A 1 111 ? -0.456 -7.250 9.387 1.00 96.44 111 ALA A O 1
ATOM 894 N N . VAL A 1 112 ? 0.054 -5.764 11.000 1.00 95.94 112 VAL A N 1
ATOM 895 C CA . VAL A 1 112 ? 1.146 -5.099 10.279 1.00 95.94 112 VAL A CA 1
ATOM 896 C C . VAL A 1 112 ? 2.368 -6.011 10.130 1.00 95.94 112 VAL A C 1
ATOM 898 O O . VAL A 1 112 ? 2.921 -6.123 9.034 1.00 95.94 112 VAL A O 1
ATOM 901 N N . GLN A 1 113 ? 2.763 -6.719 11.190 1.00 96.69 113 GLN A N 1
ATOM 902 C CA . GLN A 1 113 ? 3.880 -7.667 11.155 1.00 96.69 113 GLN A CA 1
ATOM 903 C C . GLN A 1 113 ? 3.623 -8.806 10.158 1.00 96.69 113 GLN A C 1
ATOM 905 O O . GLN A 1 113 ? 4.508 -9.159 9.377 1.00 96.69 113 GLN A O 1
ATOM 910 N N . ASN A 1 114 ? 2.409 -9.360 10.148 1.00 96.75 114 ASN A N 1
ATOM 911 C CA . ASN A 1 114 ? 2.023 -10.424 9.225 1.00 96.75 114 ASN A CA 1
ATOM 912 C C . ASN A 1 114 ? 2.051 -9.941 7.770 1.00 96.75 114 ASN A C 1
ATOM 914 O O . ASN A 1 114 ? 2.583 -10.633 6.900 1.00 96.75 114 ASN A O 1
ATOM 918 N N . ALA A 1 115 ? 1.555 -8.729 7.506 1.00 96.94 115 ALA A N 1
ATOM 919 C CA . ALA A 1 115 ? 1.633 -8.119 6.181 1.00 96.94 115 ALA A CA 1
ATOM 920 C C . ALA A 1 115 ? 3.088 -7.893 5.736 1.00 96.94 115 ALA A C 1
ATOM 922 O O . ALA A 1 115 ? 3.443 -8.175 4.591 1.00 96.94 115 ALA A O 1
ATOM 923 N N . TYR A 1 116 ? 3.955 -7.433 6.644 1.00 97.06 116 TYR A N 1
ATOM 924 C CA . TYR A 1 116 ? 5.373 -7.225 6.350 1.00 97.06 116 TYR A CA 1
ATOM 925 C C . TYR A 1 116 ? 6.069 -8.535 5.994 1.00 97.06 116 TYR A C 1
ATOM 927 O O . TYR A 1 116 ? 6.804 -8.601 5.008 1.00 97.06 116 TYR A O 1
ATOM 935 N N . ASN A 1 117 ? 5.808 -9.583 6.773 1.00 96.56 117 ASN A N 1
ATOM 936 C CA . ASN A 1 117 ? 6.372 -10.906 6.544 1.00 96.56 117 ASN A CA 1
ATOM 937 C C . ASN A 1 117 ? 5.953 -11.475 5.183 1.00 96.56 117 ASN A C 1
ATOM 939 O O . ASN A 1 117 ? 6.781 -12.071 4.496 1.00 96.56 117 ASN A O 1
ATOM 943 N N . GLY A 1 118 ? 4.700 -11.242 4.778 1.00 95.88 118 GLY A N 1
ATOM 944 C CA . GLY A 1 118 ? 4.167 -11.693 3.493 1.00 95.88 118 GLY A CA 1
ATOM 945 C C . GLY A 1 118 ? 4.717 -10.947 2.274 1.00 95.88 118 GLY A C 1
ATOM 946 O O . GLY A 1 118 ? 4.788 -11.530 1.196 1.00 95.88 118 GLY A O 1
ATOM 947 N N . VAL A 1 119 ? 5.127 -9.682 2.427 1.00 95.44 119 VAL A N 1
ATOM 948 C CA . VAL A 1 119 ? 5.578 -8.850 1.296 1.00 95.44 119 VAL A CA 1
ATOM 949 C C . VAL A 1 119 ? 7.069 -8.560 1.355 1.00 95.44 119 VAL A C 1
ATOM 951 O O . VAL A 1 119 ? 7.807 -8.913 0.445 1.00 95.44 119 VAL A O 1
ATOM 954 N N . TYR A 1 120 ? 7.529 -7.893 2.406 1.00 95.31 120 TYR A N 1
ATOM 955 C CA . TYR A 1 120 ? 8.821 -7.215 2.422 1.00 95.31 120 TYR A CA 1
ATOM 956 C C . TYR A 1 120 ? 9.978 -8.049 2.962 1.00 95.31 120 TYR A C 1
ATOM 958 O O . TYR A 1 120 ? 11.127 -7.792 2.601 1.00 95.31 120 TYR A O 1
ATOM 966 N N . ASN A 1 121 ? 9.700 -9.049 3.799 1.00 94.44 121 ASN A N 1
ATOM 967 C CA . ASN A 1 121 ? 10.736 -9.802 4.510 1.00 94.44 121 ASN A CA 1
ATOM 968 C C . ASN A 1 121 ? 11.803 -10.407 3.581 1.00 94.44 121 ASN A C 1
ATOM 970 O O . ASN A 1 121 ? 12.984 -10.396 3.913 1.00 94.44 121 ASN A O 1
ATOM 974 N N . ARG A 1 122 ? 11.412 -10.853 2.380 1.00 94.19 122 ARG A N 1
ATOM 975 C CA . ARG A 1 122 ? 12.335 -11.426 1.384 1.00 94.19 122 ARG A CA 1
ATOM 976 C C . ARG A 1 122 ? 13.193 -10.402 0.626 1.00 94.19 122 ARG A C 1
ATOM 978 O O . ARG A 1 122 ? 14.143 -10.803 -0.035 1.00 94.19 122 ARG A O 1
ATOM 985 N N . TYR A 1 123 ? 12.851 -9.113 0.683 1.00 92.44 123 TYR A N 1
ATOM 986 C CA . TYR A 1 123 ? 13.539 -8.040 -0.057 1.00 92.44 123 TYR A CA 1
ATOM 987 C C . TYR A 1 123 ? 14.399 -7.151 0.834 1.00 92.44 123 TYR A C 1
ATOM 989 O O . TYR A 1 123 ? 15.293 -6.459 0.358 1.00 92.44 123 TYR A O 1
ATOM 997 N N . HIS A 1 124 ? 14.111 -7.124 2.129 1.00 92.38 124 HIS A N 1
ATOM 998 C CA . HIS A 1 124 ? 14.832 -6.291 3.073 1.00 92.38 124 HIS A CA 1
ATOM 999 C C . HIS A 1 124 ? 15.960 -7.076 3.728 1.00 92.38 124 HIS A C 1
ATOM 1001 O O . HIS A 1 124 ? 15.741 -8.143 4.292 1.00 92.38 124 HIS A O 1
ATOM 1007 N N . GLY A 1 125 ? 17.170 -6.513 3.698 1.00 92.25 125 GLY A N 1
ATOM 1008 C CA . GLY A 1 125 ? 18.279 -7.016 4.501 1.00 92.25 125 GLY A CA 1
ATOM 1009 C C . GLY A 1 125 ? 18.019 -6.839 6.000 1.00 92.25 125 GLY A C 1
ATOM 1010 O O . GLY A 1 125 ? 17.179 -6.035 6.412 1.00 92.25 125 GLY A O 1
ATOM 1011 N N . TRP A 1 126 ? 18.793 -7.552 6.820 1.00 92.81 126 TRP A N 1
ATOM 1012 C CA . TRP A 1 126 ? 18.632 -7.601 8.279 1.00 92.81 126 TRP A CA 1
ATOM 1013 C C . TRP A 1 126 ? 18.468 -6.218 8.934 1.00 92.81 126 TRP A C 1
ATOM 1015 O O . TRP A 1 126 ? 17.557 -6.017 9.733 1.00 92.81 126 TRP A O 1
ATOM 1025 N N . ALA A 1 127 ? 19.287 -5.230 8.554 1.00 91.75 127 ALA A N 1
ATOM 1026 C CA . ALA A 1 127 ? 19.220 -3.888 9.139 1.00 91.75 127 ALA A CA 1
ATOM 1027 C C . ALA A 1 127 ? 17.874 -3.188 8.870 1.00 91.75 127 ALA A C 1
ATOM 1029 O O . ALA A 1 127 ? 17.298 -2.571 9.765 1.00 91.75 127 ALA A O 1
ATOM 1030 N N . VAL A 1 128 ? 17.337 -3.318 7.653 1.00 90.88 128 VAL A N 1
ATOM 1031 C CA . VAL A 1 128 ? 16.037 -2.738 7.287 1.00 90.88 128 VAL A CA 1
ATOM 1032 C C . VAL A 1 128 ? 14.907 -3.476 8.005 1.00 90.88 128 VAL A C 1
ATOM 1034 O O . VAL A 1 128 ? 13.994 -2.834 8.522 1.00 90.88 128 VAL A O 1
ATOM 1037 N N . GLN A 1 129 ? 14.992 -4.804 8.125 1.00 93.06 129 GLN A N 1
ATOM 1038 C CA . GLN A 1 129 ? 14.040 -5.591 8.917 1.00 93.06 129 GLN A CA 1
ATOM 1039 C C . GLN A 1 129 ? 13.978 -5.126 10.378 1.00 93.06 129 GLN A C 1
ATOM 1041 O O . GLN A 1 129 ? 12.885 -4.975 10.923 1.00 93.06 129 GLN A O 1
ATOM 1046 N N . GLN A 1 130 ? 15.122 -4.813 10.997 1.00 90.94 130 GLN A N 1
ATOM 1047 C CA . GLN A 1 130 ? 15.149 -4.274 12.360 1.00 90.94 130 GLN A CA 1
ATOM 1048 C C . GLN A 1 130 ? 14.444 -2.917 12.459 1.00 90.94 130 GLN A C 1
ATOM 1050 O O . GLN A 1 130 ? 13.621 -2.735 13.357 1.00 90.94 130 GLN A O 1
ATOM 1055 N N . ILE A 1 131 ? 14.692 -1.994 11.522 1.00 88.69 131 ILE A N 1
ATOM 1056 C CA . ILE A 1 131 ? 14.022 -0.680 11.487 1.00 88.69 131 ILE A CA 1
ATOM 1057 C C . ILE A 1 131 ? 12.497 -0.846 11.433 1.00 88.69 131 ILE A C 1
ATOM 1059 O O . ILE A 1 131 ? 11.775 -0.200 12.193 1.00 88.69 131 ILE A O 1
ATOM 1063 N N . PHE A 1 132 ? 12.004 -1.746 10.582 1.00 89.25 132 PHE A N 1
ATOM 1064 C CA . PHE A 1 132 ? 10.577 -2.053 10.506 1.00 89.25 132 PHE A CA 1
ATOM 1065 C C . PHE A 1 132 ? 10.051 -2.694 11.797 1.00 89.25 132 PHE A C 1
ATOM 1067 O O . PHE A 1 132 ? 9.003 -2.297 12.293 1.00 89.25 132 PHE A O 1
ATOM 1074 N N . SER A 1 133 ? 10.807 -3.600 12.423 1.00 89.31 133 SER A N 1
ATOM 1075 C CA . SER A 1 133 ? 10.411 -4.177 13.716 1.00 89.31 133 SER A CA 1
ATOM 1076 C C . SER A 1 133 ? 10.197 -3.110 14.801 1.00 89.31 133 SER A C 1
ATOM 1078 O O . SER A 1 133 ? 9.277 -3.217 15.615 1.00 89.31 133 SER A O 1
ATOM 1080 N N . PHE A 1 134 ? 11.006 -2.043 14.796 1.00 89.94 134 PHE A N 1
ATOM 1081 C CA . PHE A 1 134 ? 10.827 -0.910 15.701 1.00 89.94 134 PHE A CA 1
ATOM 1082 C C . PHE A 1 134 ? 9.601 -0.073 15.338 1.00 89.94 134 PHE A C 1
ATOM 1084 O O . PHE A 1 134 ? 8.871 0.333 16.242 1.00 89.94 134 PHE A O 1
ATOM 1091 N N . SER A 1 135 ? 9.321 0.146 14.050 1.00 88.69 135 SER A N 1
ATOM 1092 C CA . SER A 1 135 ? 8.127 0.894 13.641 1.00 88.69 135 SER A CA 1
ATOM 1093 C C . SER A 1 135 ? 6.831 0.161 14.003 1.00 88.69 135 SER A C 1
ATOM 1095 O O . SER A 1 135 ? 5.872 0.804 14.422 1.00 88.69 135 SER A O 1
ATOM 1097 N N . PHE A 1 136 ? 6.815 -1.176 13.981 1.00 90.12 136 PHE A N 1
ATOM 1098 C CA . PHE A 1 136 ? 5.656 -1.967 14.420 1.00 90.12 136 PHE A CA 1
ATOM 1099 C C . PHE A 1 136 ? 5.382 -1.846 15.920 1.00 90.12 136 PHE A C 1
ATOM 1101 O O . PHE A 1 136 ? 4.234 -1.931 16.360 1.00 90.12 136 PHE A O 1
ATOM 1108 N N . LYS A 1 137 ? 6.414 -1.599 16.736 1.00 88.88 137 LYS A N 1
ATOM 1109 C CA . LYS A 1 137 ? 6.218 -1.320 18.167 1.00 88.88 137 LYS A CA 1
ATOM 1110 C C . LYS A 1 137 ? 5.449 -0.020 18.390 1.00 88.88 137 LYS A C 1
ATOM 1112 O O . LYS A 1 137 ? 4.713 0.059 19.369 1.00 88.88 137 LYS A O 1
ATOM 1117 N N . ALA A 1 138 ? 5.572 0.931 17.468 1.00 89.44 138 ALA A N 1
ATOM 1118 C CA . ALA A 1 138 ? 4.854 2.199 17.476 1.00 89.44 138 ALA A CA 1
ATOM 1119 C C . ALA A 1 138 ? 3.466 2.134 16.805 1.00 89.44 138 ALA A C 1
ATOM 1121 O O . ALA A 1 138 ? 2.819 3.172 16.674 1.00 89.44 138 ALA A O 1
ATOM 1122 N N . ALA A 1 139 ? 3.000 0.954 16.371 1.00 90.06 139 ALA A N 1
ATOM 1123 C CA . ALA A 1 139 ? 1.647 0.808 15.845 1.00 90.06 139 ALA A CA 1
ATOM 1124 C C . ALA A 1 139 ? 0.616 1.169 16.937 1.00 90.06 139 ALA A C 1
ATOM 1126 O O . ALA A 1 139 ? 0.720 0.649 18.053 1.00 90.06 139 ALA A O 1
ATOM 1127 N N . PRO A 1 140 ? -0.354 2.056 16.647 1.00 93.25 140 PRO A N 1
ATOM 1128 C CA . PRO A 1 140 ? -1.386 2.431 17.606 1.00 93.25 140 PRO A CA 1
ATOM 1129 C C . PRO A 1 140 ? -2.355 1.270 17.863 1.00 93.25 140 PRO A C 1
ATOM 1131 O O . PRO A 1 140 ? -2.415 0.306 17.097 1.00 93.25 140 PRO A O 1
ATOM 1134 N N . HIS A 1 141 ? -3.151 1.385 18.927 1.00 94.50 141 HIS A N 1
ATOM 1135 C CA . HIS A 1 141 ? -4.269 0.473 19.153 1.00 94.50 141 HIS A CA 1
ATOM 1136 C C . HIS A 1 141 ? -5.270 0.539 17.996 1.00 94.50 141 HIS A C 1
ATOM 1138 O O . HIS A 1 141 ? -5.477 1.590 17.389 1.00 94.50 141 HIS A O 1
ATOM 1144 N N . VAL A 1 142 ? -5.915 -0.590 17.709 1.00 93.94 142 VAL A N 1
ATOM 1145 C CA . VAL A 1 142 ? -6.834 -0.729 16.576 1.00 93.94 142 VAL A CA 1
ATOM 1146 C C . VAL A 1 142 ? -8.002 0.267 16.656 1.00 93.94 142 VAL A C 1
ATOM 1148 O O . VAL A 1 142 ? -8.351 0.893 15.657 1.00 93.94 142 VAL A O 1
ATOM 1151 N N . THR A 1 143 ? -8.536 0.504 17.856 1.00 92.00 143 THR A N 1
ATOM 1152 C CA . THR A 1 143 ? -9.593 1.500 18.096 1.00 92.00 143 THR A CA 1
ATOM 1153 C C . THR A 1 143 ? -9.166 2.915 17.700 1.00 92.00 143 THR A C 1
ATOM 1155 O O . THR A 1 143 ? -9.953 3.655 17.112 1.00 92.00 143 THR A O 1
ATOM 1158 N N . GLU A 1 144 ? -7.907 3.286 17.941 1.00 93.25 144 GLU A N 1
ATOM 1159 C CA . GLU A 1 144 ? -7.361 4.578 17.516 1.00 93.25 144 GLU A CA 1
ATOM 1160 C C . GLU A 1 144 ? -7.216 4.669 15.996 1.00 93.25 144 GLU A C 1
ATOM 1162 O O . GLU A 1 144 ? -7.475 5.727 15.424 1.00 93.25 144 GLU A O 1
ATOM 1167 N N . ILE A 1 145 ? -6.879 3.568 15.316 1.00 92.69 145 ILE A N 1
ATOM 1168 C CA . ILE A 1 145 ? -6.839 3.529 13.846 1.00 92.69 145 ILE A CA 1
ATOM 1169 C C . ILE A 1 145 ? -8.225 3.840 13.280 1.00 92.69 145 ILE A C 1
ATOM 1171 O O . ILE A 1 145 ? -8.355 4.720 12.431 1.00 92.69 145 ILE A O 1
ATOM 1175 N N . TYR A 1 146 ? -9.266 3.171 13.776 1.00 93.50 146 TYR A N 1
ATOM 1176 C CA . TYR A 1 146 ? -10.630 3.343 13.268 1.00 93.50 146 TYR A CA 1
ATOM 1177 C C . TYR A 1 146 ? -11.154 4.763 13.468 1.00 93.50 146 TYR A C 1
ATOM 1179 O O . TYR A 1 146 ? -11.719 5.344 12.543 1.00 93.50 146 TYR A O 1
ATOM 1187 N N . LYS A 1 147 ? -10.881 5.367 14.631 1.00 88.94 147 LYS A N 1
ATOM 1188 C CA . LYS A 1 147 ? -11.195 6.779 14.908 1.00 88.94 147 LYS A CA 1
ATOM 1189 C C . LYS A 1 147 ? -10.569 7.730 13.884 1.00 88.94 147 LYS A C 1
ATOM 1191 O O . LYS A 1 147 ? -11.223 8.682 13.467 1.00 88.94 147 LYS A O 1
ATOM 1196 N N . HIS A 1 148 ? -9.336 7.458 13.454 1.00 91.56 148 HIS A N 1
ATOM 1197 C CA . HIS A 1 148 ? -8.625 8.292 12.480 1.00 91.56 148 HIS A CA 1
ATOM 1198 C C . HIS A 1 148 ? -9.034 8.037 11.026 1.00 91.56 148 HIS A C 1
ATOM 1200 O O . HIS A 1 148 ? -8.862 8.911 10.179 1.00 91.56 148 HIS A O 1
ATOM 1206 N N . MET A 1 149 ? -9.589 6.864 10.717 1.00 91.25 149 MET A N 1
ATOM 1207 C CA . MET A 1 149 ? -10.086 6.559 9.374 1.00 91.25 149 MET A CA 1
ATOM 1208 C C . MET A 1 149 ? -11.330 7.380 9.006 1.00 91.25 149 MET A C 1
ATOM 1210 O O . MET A 1 149 ? -11.515 7.715 7.837 1.00 91.25 149 MET A O 1
ATOM 1214 N N . ASN A 1 150 ? -12.170 7.741 9.986 1.00 90.31 150 ASN A N 1
ATOM 1215 C CA . ASN A 1 150 ? -13.369 8.544 9.742 1.00 90.31 150 ASN A CA 1
ATOM 1216 C C . ASN A 1 150 ? -13.679 9.529 10.883 1.00 90.31 150 ASN A C 1
ATOM 1218 O O . ASN A 1 150 ? -14.590 9.324 11.687 1.00 90.31 150 ASN A O 1
ATOM 1222 N N . HIS A 1 151 ? -12.933 10.634 10.933 1.00 87.56 151 HIS A N 1
ATOM 1223 C CA . HIS A 1 151 ? -13.114 11.670 11.956 1.00 87.56 151 HIS A CA 1
ATOM 1224 C C . HIS A 1 151 ? -14.513 12.314 11.949 1.00 87.56 151 HIS A C 1
ATOM 1226 O O . HIS A 1 151 ? -15.017 12.693 13.005 1.00 87.56 151 HIS A O 1
ATOM 1232 N N . GLU A 1 152 ? -15.156 12.441 10.785 1.00 88.44 152 GLU A N 1
ATOM 1233 C CA . GLU A 1 152 ? -16.503 13.019 10.690 1.00 88.44 152 GLU A CA 1
ATOM 1234 C C . GLU A 1 152 ? -17.552 12.091 11.309 1.00 88.44 152 GLU A C 1
ATOM 1236 O O . GLU A 1 152 ? -18.386 12.533 12.105 1.00 88.44 152 GLU A O 1
ATOM 1241 N N . LEU A 1 153 ? -17.467 10.791 11.009 1.00 89.44 153 LEU A N 1
ATOM 1242 C CA . LEU A 1 153 ? -18.342 9.792 11.611 1.00 89.44 153 LEU A CA 1
ATOM 1243 C C . LEU A 1 153 ? -18.140 9.697 13.119 1.00 89.44 153 LEU A C 1
ATOM 1245 O O . LEU A 1 153 ? -19.126 9.554 13.833 1.00 89.44 153 LEU A O 1
ATOM 1249 N N . LEU A 1 154 ? -16.904 9.820 13.609 1.00 88.81 154 LEU A N 1
ATOM 1250 C CA . LEU A 1 154 ? -16.625 9.824 15.045 1.00 88.81 154 LEU A CA 1
ATOM 1251 C C . LEU A 1 154 ? -17.411 10.925 15.765 1.00 88.81 154 LEU A C 1
ATOM 1253 O O . LEU A 1 154 ? -18.055 10.660 16.780 1.00 88.81 154 LEU A O 1
ATOM 1257 N N . ASN A 1 155 ? -17.412 12.140 15.213 1.00 87.81 155 ASN A N 1
ATOM 1258 C CA . ASN A 1 155 ? -18.157 13.263 15.782 1.00 87.81 155 ASN A CA 1
ATOM 1259 C C . ASN A 1 155 ? -19.672 13.009 15.750 1.00 87.81 155 ASN A C 1
ATOM 1261 O O . ASN A 1 155 ? -20.362 13.252 16.738 1.00 87.81 155 ASN A O 1
ATOM 1265 N N . SER A 1 156 ? -20.191 12.476 14.638 1.00 92.56 156 SER A N 1
ATOM 1266 C CA . SER A 1 156 ? -21.613 12.130 14.509 1.00 92.56 156 SER A CA 1
ATOM 1267 C C . SER A 1 156 ? -22.029 10.997 15.455 1.00 92.56 156 SER A C 1
ATOM 1269 O O . SER A 1 156 ? -23.097 11.062 16.059 1.00 92.56 156 SER A O 1
ATOM 1271 N N . ALA A 1 157 ? -21.188 9.973 15.609 1.00 89.00 157 ALA A N 1
ATOM 1272 C CA . ALA A 1 157 ? -21.400 8.860 16.523 1.00 89.00 157 ALA A CA 1
ATOM 1273 C C . ALA A 1 157 ? -21.437 9.340 17.974 1.00 89.00 157 ALA A C 1
ATOM 1275 O O . ALA A 1 157 ? -22.352 8.968 18.700 1.00 89.00 157 ALA A O 1
ATOM 1276 N N . ALA A 1 158 ? -20.495 10.200 18.370 1.00 89.06 158 ALA A N 1
ATOM 1277 C CA . ALA A 1 158 ? -20.445 10.769 19.712 1.00 89.06 158 ALA A CA 1
ATOM 1278 C C . ALA A 1 158 ? -21.686 11.619 20.034 1.00 89.06 158 ALA A C 1
ATOM 1280 O O . ALA A 1 158 ? -22.245 11.500 21.123 1.00 89.06 158 ALA A O 1
ATOM 1281 N N . GLU A 1 159 ? -22.152 12.436 19.085 1.00 89.69 159 GLU A N 1
ATOM 1282 C CA . GLU A 1 159 ? -23.357 13.251 19.271 1.00 89.69 159 GLU A CA 1
ATOM 1283 C C . GLU A 1 159 ? -24.626 12.394 19.369 1.00 89.69 159 GLU A C 1
ATOM 1285 O O . GLU A 1 159 ? -25.450 12.604 20.255 1.00 89.69 159 GLU A O 1
ATOM 1290 N N . GLU A 1 160 ? -24.775 11.384 18.507 1.00 90.25 160 GLU A N 1
ATOM 1291 C CA . GLU A 1 160 ? -25.913 10.462 18.575 1.00 90.25 160 GLU A CA 1
ATOM 1292 C C . GLU A 1 160 ? -25.935 9.696 19.902 1.00 90.25 160 GLU A C 1
ATOM 1294 O O . GLU A 1 160 ? -26.986 9.536 20.523 1.00 90.25 160 GLU A O 1
ATOM 1299 N N . ALA A 1 161 ? -24.763 9.253 20.355 1.00 89.31 161 ALA A N 1
ATOM 1300 C CA . ALA A 1 161 ? -24.611 8.575 21.627 1.00 89.31 161 ALA A CA 1
ATOM 1301 C C . ALA A 1 161 ? -25.048 9.500 22.782 1.00 89.31 161 ALA A C 1
ATOM 1303 O O . ALA A 1 161 ? -25.806 9.084 23.659 1.00 89.31 161 ALA A O 1
ATOM 1304 N N . ARG A 1 162 ? -24.650 10.782 22.746 1.00 86.38 162 ARG A N 1
ATOM 1305 C CA . ARG A 1 162 ? -25.067 11.793 23.731 1.00 86.38 162 ARG A CA 1
ATOM 1306 C C . ARG A 1 162 ? -26.586 11.979 23.758 1.00 86.38 162 ARG A C 1
ATOM 1308 O O . ARG A 1 162 ? -27.179 11.995 24.834 1.00 86.38 162 ARG A O 1
ATOM 1315 N N . LEU A 1 163 ? -27.219 12.072 22.589 1.00 88.25 163 LEU A N 1
ATOM 1316 C CA . LEU A 1 163 ? -28.672 12.235 22.477 1.00 88.25 163 LEU A CA 1
ATOM 1317 C C . LEU A 1 163 ? -29.450 11.027 23.024 1.00 88.25 163 LEU A C 1
ATOM 1319 O O . LEU A 1 163 ? -30.510 11.219 23.619 1.00 88.25 163 LEU A O 1
ATOM 1323 N N . LYS A 1 164 ? -28.932 9.797 22.875 1.00 86.50 164 LYS A N 1
ATOM 1324 C CA . LYS A 1 164 ? -29.552 8.590 23.459 1.00 86.50 164 LYS A CA 1
ATOM 1325 C C . LYS A 1 164 ? -29.613 8.672 24.985 1.00 86.50 164 LYS A C 1
ATOM 1327 O O . LYS A 1 164 ? -30.685 8.499 25.561 1.00 86.50 164 LYS A O 1
ATOM 1332 N N . VAL A 1 165 ? -28.506 9.064 25.619 1.00 84.31 165 VAL A N 1
ATOM 1333 C CA . VAL A 1 165 ? -28.440 9.247 27.079 1.00 84.31 165 VAL A CA 1
ATOM 1334 C C . VAL A 1 165 ? -29.387 10.356 27.553 1.00 84.31 165 VAL A C 1
ATOM 1336 O O . VAL A 1 165 ? -30.029 10.236 28.597 1.00 84.31 165 VAL A O 1
ATOM 1339 N N . GLU A 1 166 ? -29.512 11.452 26.802 1.00 82.50 166 GLU A N 1
ATOM 1340 C CA . GLU A 1 166 ? -30.433 12.543 27.150 1.00 82.50 166 GLU A CA 1
ATOM 1341 C C . GLU A 1 166 ? -31.913 12.139 27.015 1.00 82.50 166 GLU A C 1
ATOM 1343 O O . GLU A 1 166 ? -32.734 12.531 27.851 1.00 82.50 166 GLU A O 1
ATOM 1348 N N . GLY A 1 167 ? -32.257 11.334 26.005 1.00 80.88 167 GLY A N 1
ATOM 1349 C CA . GLY A 1 167 ? -33.622 10.857 25.759 1.00 80.88 167 GLY A CA 1
ATOM 1350 C C . GLY A 1 167 ? -34.135 9.861 26.806 1.00 80.88 167 GLY A C 1
ATOM 1351 O O . GLY A 1 167 ? -35.292 9.948 27.229 1.00 80.88 167 GLY A O 1
ATOM 1352 N N . GLU A 1 168 ? -33.279 8.956 27.278 1.00 73.44 168 GLU A N 1
ATOM 1353 C CA . GLU A 1 168 ? -33.621 7.972 28.319 1.00 73.44 168 GLU A CA 1
ATOM 1354 C C . GLU A 1 168 ? -33.828 8.637 29.689 1.00 73.44 168 GLU A C 1
ATOM 1356 O O . GLU A 1 168 ? -34.785 8.341 30.409 1.00 73.44 168 GLU A O 1
ATOM 1361 N N . ASN A 1 169 ? -33.013 9.643 30.016 1.00 67.31 169 ASN A N 1
ATOM 1362 C CA . ASN A 1 169 ? -33.168 10.410 31.254 1.00 67.31 169 ASN A CA 1
ATOM 1363 C C . ASN A 1 169 ? -34.453 11.257 31.285 1.00 67.31 169 ASN A C 1
ATOM 1365 O O . ASN A 1 169 ? -35.014 11.489 32.355 1.00 67.31 169 ASN A O 1
ATOM 1369 N N . ALA A 1 170 ? -34.947 11.705 30.127 1.00 64.81 170 ALA A N 1
ATOM 1370 C CA . ALA A 1 170 ? -36.207 12.444 30.034 1.00 64.81 170 ALA A CA 1
ATOM 1371 C C . ALA A 1 170 ? -37.454 11.547 30.169 1.00 64.81 170 ALA A C 1
ATOM 1373 O O . ALA A 1 170 ? -38.538 12.045 30.474 1.00 64.81 170 ALA A O 1
ATOM 1374 N N . SER A 1 171 ? -37.318 10.236 29.942 1.00 60.06 171 SER A N 1
ATOM 1375 C CA . SER A 1 171 ? -38.424 9.268 29.938 1.00 60.06 171 SER A CA 1
ATOM 1376 C C . SER A 1 171 ? -38.483 8.385 31.196 1.00 60.06 171 SER A C 1
ATOM 1378 O O . SER A 1 171 ? -39.562 7.913 31.550 1.00 60.06 171 SER A O 1
ATOM 1380 N N . SER A 1 172 ? -37.388 8.280 31.959 1.00 52.03 172 SER A N 1
ATOM 1381 C CA . SER A 1 172 ? -37.301 7.555 33.243 1.00 52.03 172 SER A CA 1
ATOM 1382 C C . SER A 1 172 ? -38.164 8.140 34.388 1.00 52.03 172 SER A C 1
ATOM 1384 O O . SER A 1 172 ? -38.307 7.548 35.455 1.00 52.03 172 SER A O 1
ATOM 1386 N N . SER A 1 173 ? -38.853 9.271 34.185 1.00 53.12 173 SER A N 1
ATOM 1387 C CA . SER A 1 173 ? -39.817 9.789 35.174 1.00 53.12 173 SER A CA 1
ATOM 1388 C C . SER A 1 173 ? -41.150 9.026 35.219 1.00 53.12 173 SER A C 1
ATOM 1390 O O . SER A 1 173 ? -41.987 9.347 36.065 1.00 53.12 173 SER A O 1
ATOM 1392 N N . LYS A 1 174 ? -41.400 8.053 34.326 1.00 51.59 174 LYS A N 1
ATOM 1393 C CA . LYS A 1 174 ? -42.608 7.213 34.370 1.00 51.59 174 LYS A CA 1
ATOM 1394 C C . LYS A 1 174 ? -42.358 5.779 33.876 1.00 51.59 174 LYS A C 1
ATOM 1396 O O . LYS A 1 174 ? -42.232 5.545 32.682 1.00 51.59 174 LYS A O 1
ATOM 1401 N N . SER A 1 175 ? -42.521 4.844 34.812 1.00 46.81 175 SER A N 1
ATOM 1402 C CA . SER A 1 175 ? -42.907 3.429 34.654 1.00 46.81 175 SER A CA 1
ATOM 1403 C C . SER A 1 175 ? -41.838 2.372 34.350 1.00 46.81 175 SER A C 1
ATOM 1405 O O . SER A 1 175 ? -40.964 2.541 33.508 1.00 46.81 175 SER A O 1
ATOM 1407 N N . ASP A 1 176 ? -42.005 1.262 35.075 1.00 48.12 176 ASP A N 1
ATOM 1408 C CA . ASP A 1 176 ? -41.295 -0.012 35.024 1.00 48.12 176 ASP A CA 1
ATOM 1409 C C . ASP A 1 176 ? -41.148 -0.558 33.596 1.00 48.12 176 ASP A C 1
ATOM 1411 O O . ASP A 1 176 ? -42.157 -0.793 32.928 1.00 48.12 176 ASP A O 1
ATOM 1415 N N . PHE A 1 177 ? -39.922 -0.845 33.138 1.00 40.59 177 PHE A N 1
ATOM 1416 C CA . PHE A 1 177 ? -39.743 -1.682 31.948 1.00 40.59 177 PHE A CA 1
ATOM 1417 C C . PHE A 1 177 ? -38.454 -2.516 31.948 1.00 40.59 177 PHE A C 1
ATOM 1419 O O . PHE A 1 177 ? -37.358 -2.034 32.220 1.00 40.59 177 PHE A O 1
ATOM 1426 N N . GLN A 1 178 ? -38.638 -3.796 31.619 1.00 46.62 178 GLN A N 1
ATOM 1427 C CA . GLN A 1 178 ? -37.638 -4.853 31.473 1.00 46.62 178 GLN A CA 1
ATOM 1428 C C . GLN A 1 178 ? -36.738 -4.637 30.246 1.00 46.62 178 GLN A C 1
ATOM 1430 O O . GLN A 1 178 ? -37.213 -4.317 29.156 1.00 46.62 178 GLN A O 1
ATOM 1435 N N . THR A 1 179 ? -35.435 -4.850 30.429 1.00 44.19 179 THR A N 1
ATOM 1436 C CA . THR A 1 179 ? -34.372 -4.650 29.437 1.00 44.19 179 THR A CA 1
ATOM 1437 C C . THR A 1 179 ? -34.372 -5.721 28.340 1.00 44.19 179 THR A C 1
ATOM 1439 O O . THR A 1 179 ? -34.537 -6.910 28.597 1.00 44.19 179 THR A O 1
ATOM 1442 N N . ASN A 1 180 ? -34.167 -5.283 27.093 1.00 43.22 180 ASN A N 1
ATOM 1443 C CA . ASN A 1 180 ? -34.242 -6.085 25.864 1.00 43.22 180 ASN A CA 1
ATOM 1444 C C . ASN A 1 180 ? -32.854 -6.148 25.181 1.00 43.22 180 ASN A C 1
ATOM 1446 O O . ASN A 1 180 ? -32.689 -5.785 24.017 1.00 43.22 180 ASN A O 1
ATOM 1450 N N . SER A 1 181 ? -31.840 -6.548 25.955 1.00 44.34 181 SER A N 1
ATOM 1451 C CA . SER A 1 181 ? -30.415 -6.582 25.570 1.00 44.34 181 SER A CA 1
ATOM 1452 C C . SER A 1 181 ? -30.105 -7.594 24.454 1.00 44.34 181 SER A C 1
ATOM 1454 O O . SER A 1 181 ? -29.191 -7.392 23.660 1.00 44.34 181 SER A O 1
ATOM 1456 N N . ASP A 1 182 ? -30.897 -8.659 24.328 1.00 45.31 182 ASP A N 1
ATOM 1457 C CA . ASP A 1 182 ? -30.571 -9.804 23.463 1.00 45.31 182 ASP A CA 1
ATOM 1458 C C . ASP A 1 182 ? -30.798 -9.561 21.960 1.00 45.31 182 ASP A C 1
ATOM 1460 O O . ASP A 1 182 ? -30.426 -10.387 21.128 1.00 45.31 182 ASP A O 1
ATOM 1464 N N . LYS A 1 183 ? -31.395 -8.426 21.572 1.00 46.28 183 LYS A N 1
ATOM 1465 C CA . LYS A 1 183 ? -31.785 -8.183 20.173 1.00 46.28 183 LYS A CA 1
ATOM 1466 C C . LYS A 1 183 ? -30.687 -7.559 19.307 1.00 46.28 183 LYS A C 1
ATOM 1468 O O . LYS A 1 183 ? -30.749 -7.688 18.091 1.00 46.28 183 LYS A O 1
ATOM 1473 N N . ILE A 1 184 ? -29.686 -6.918 19.913 1.00 43.72 184 ILE A N 1
ATOM 1474 C CA . ILE A 1 184 ? -28.613 -6.221 19.179 1.00 43.72 184 ILE A CA 1
ATOM 1475 C C . ILE A 1 184 ? -27.483 -7.190 18.791 1.00 43.72 184 ILE A C 1
ATOM 1477 O O . ILE A 1 184 ? -26.880 -7.040 17.732 1.00 43.72 184 ILE A O 1
ATOM 1481 N N . GLN A 1 185 ? -27.248 -8.245 19.578 1.00 45.22 185 GLN A N 1
ATOM 1482 C CA . GLN A 1 185 ? -26.219 -9.250 19.278 1.00 45.22 185 GLN A CA 1
ATOM 1483 C C . GLN A 1 185 ? -26.513 -10.024 17.973 1.00 45.22 185 GLN A C 1
ATOM 1485 O O . GLN A 1 185 ? -25.594 -10.358 17.231 1.00 45.22 185 GLN A O 1
ATOM 1490 N N . GLY A 1 186 ? -27.792 -10.275 17.666 1.00 41.88 186 GLY A N 1
ATOM 1491 C CA . GLY A 1 186 ? -28.208 -11.098 16.523 1.00 41.88 186 GLY A CA 1
ATOM 1492 C C . GLY A 1 186 ? -28.133 -10.418 15.151 1.00 41.88 186 GLY A C 1
ATOM 1493 O O . GLY A 1 186 ? -28.161 -11.111 14.139 1.00 41.88 186 GLY A O 1
ATOM 1494 N N . GLU A 1 187 ? -28.029 -9.088 15.087 1.00 38.53 187 GLU A N 1
ATOM 1495 C CA . GLU A 1 187 ? -27.940 -8.350 13.814 1.00 38.53 187 GLU A CA 1
ATOM 1496 C C . GLU A 1 187 ? -26.482 -8.198 13.334 1.00 38.53 187 GLU A C 1
ATOM 1498 O O . GLU A 1 187 ? -26.226 -7.973 12.153 1.00 38.53 187 GLU A O 1
ATOM 1503 N N . PHE A 1 188 ? -25.510 -8.401 14.231 1.00 40.91 188 PHE A N 1
ATOM 1504 C CA . PHE A 1 188 ? -24.082 -8.273 13.932 1.00 40.91 188 PHE A CA 1
ATOM 1505 C C . PHE A 1 188 ? -23.462 -9.554 13.346 1.00 40.91 188 PHE A C 1
ATOM 1507 O O . PHE A 1 188 ? -22.614 -9.473 12.456 1.00 40.91 188 PHE A O 1
ATOM 1514 N N . ASP A 1 189 ? -23.925 -10.739 13.762 1.00 48.66 189 ASP A N 1
ATOM 1515 C CA . ASP A 1 189 ? -23.456 -12.018 13.197 1.00 48.66 189 ASP A CA 1
ATOM 1516 C C . ASP A 1 189 ? -23.877 -12.205 11.723 1.00 48.66 189 ASP A C 1
ATOM 1518 O O . ASP A 1 189 ? -23.253 -12.960 10.980 1.00 48.66 189 ASP A O 1
ATOM 1522 N N . VAL A 1 190 ? -24.861 -11.435 11.242 1.00 45.34 190 VAL A N 1
ATOM 1523 C CA . VAL A 1 190 ? -25.328 -11.471 9.844 1.00 45.34 190 VAL A CA 1
ATOM 1524 C C . VAL A 1 190 ? -24.296 -10.892 8.862 1.00 45.34 190 VAL A C 1
ATOM 1526 O O . VAL A 1 190 ? -24.255 -11.309 7.704 1.00 45.34 190 VAL A O 1
ATOM 1529 N N . TYR A 1 191 ? -23.412 -9.990 9.303 1.00 44.97 191 TYR A N 1
ATOM 1530 C CA . TYR A 1 191 ? -22.398 -9.379 8.430 1.00 44.97 191 TYR A CA 1
ATOM 1531 C C . TYR A 1 191 ? -21.088 -10.172 8.328 1.00 44.97 191 TYR A C 1
ATOM 1533 O O . TYR A 1 191 ? -20.276 -9.887 7.445 1.00 44.97 191 TYR A O 1
ATOM 1541 N N . LYS A 1 192 ? -20.868 -11.179 9.183 1.00 49.22 192 LYS A N 1
ATOM 1542 C CA . LYS A 1 192 ? -19.633 -11.979 9.158 1.00 49.22 192 LYS A CA 1
ATOM 1543 C C . LYS A 1 192 ? -19.644 -13.114 8.133 1.00 49.22 192 LYS A C 1
ATOM 1545 O O . LYS A 1 192 ? -18.579 -13.435 7.609 1.00 49.22 192 LYS A O 1
ATOM 1550 N N . ASP A 1 193 ? -20.811 -13.654 7.775 1.00 49.38 193 ASP A N 1
ATOM 1551 C CA . ASP A 1 193 ? -20.833 -15.027 7.247 1.00 49.38 193 ASP A CA 1
ATOM 1552 C C . ASP A 1 193 ? -21.176 -15.200 5.757 1.00 49.38 193 ASP A C 1
ATOM 1554 O O . ASP A 1 193 ? -20.889 -16.266 5.213 1.00 49.38 193 ASP A O 1
ATOM 1558 N N . HIS A 1 194 ? -21.721 -14.203 5.040 1.00 47.06 194 HIS A N 1
ATOM 1559 C CA . HIS A 1 194 ? -22.209 -14.468 3.668 1.00 47.06 194 HIS A CA 1
ATOM 1560 C C . HIS A 1 194 ? -21.668 -13.610 2.517 1.00 47.06 194 HIS A C 1
ATOM 1562 O O . HIS A 1 194 ? -21.604 -14.121 1.401 1.00 47.06 194 HIS A O 1
ATOM 1568 N N . GLU A 1 195 ? -21.199 -12.378 2.733 1.00 50.91 195 GLU A N 1
ATOM 1569 C CA . GLU A 1 195 ? -20.673 -11.555 1.621 1.00 50.91 195 GLU A CA 1
ATOM 1570 C C . GLU A 1 195 ? -19.142 -11.440 1.606 1.00 50.91 195 GLU A C 1
ATOM 1572 O O . GLU A 1 195 ? -18.531 -11.311 0.543 1.00 50.91 195 GLU A O 1
ATOM 1577 N N . PHE A 1 196 ? -18.485 -11.558 2.763 1.00 45.84 196 PHE A N 1
ATOM 1578 C CA . PHE A 1 196 ? -17.034 -11.378 2.853 1.00 45.84 196 PHE A CA 1
ATOM 1579 C C . PHE A 1 196 ? -16.233 -12.598 2.383 1.00 45.84 196 PHE A C 1
ATOM 1581 O O . PHE A 1 196 ? -15.158 -12.437 1.803 1.00 45.84 196 PHE A O 1
ATOM 1588 N N . GLU A 1 197 ? -16.764 -13.815 2.549 1.00 51.25 197 GLU A N 1
ATOM 1589 C CA . GLU A 1 197 ? -16.156 -15.018 1.962 1.00 51.25 197 GLU A CA 1
ATOM 1590 C C . GLU A 1 197 ? -16.135 -14.957 0.428 1.00 51.25 197 GLU A C 1
ATOM 1592 O O . GLU A 1 197 ? -15.182 -15.432 -0.182 1.00 51.25 197 GLU A O 1
ATOM 1597 N N . SER A 1 198 ? -17.110 -14.287 -0.201 1.00 50.16 198 SER A N 1
ATOM 1598 C CA . SER A 1 198 ? -17.118 -14.058 -1.653 1.00 50.16 198 SER A CA 1
ATOM 1599 C C . SER A 1 198 ? -16.110 -12.997 -2.102 1.00 50.16 198 SER A C 1
ATOM 1601 O O . SER A 1 198 ? -15.731 -12.982 -3.274 1.00 50.16 198 SER A O 1
ATOM 1603 N N . ILE A 1 199 ? -15.700 -12.092 -1.206 1.00 44.78 199 ILE A N 1
ATOM 1604 C CA . ILE A 1 199 ? -14.678 -11.076 -1.481 1.00 44.78 199 ILE A CA 1
ATOM 1605 C C . ILE A 1 199 ? -13.290 -11.603 -1.149 1.00 44.78 199 ILE A C 1
ATOM 1607 O O . ILE A 1 199 ? -12.344 -10.939 -1.550 1.00 44.78 199 ILE A O 1
ATOM 1611 N N . ARG A 1 200 ? -13.119 -12.779 -0.505 1.00 48.31 200 ARG A N 1
ATOM 1612 C CA . ARG A 1 200 ? -11.806 -13.440 -0.484 1.00 48.31 200 ARG A CA 1
ATOM 1613 C C . ARG A 1 200 ? -11.409 -13.635 -1.935 1.00 48.31 200 ARG A C 1
ATOM 1615 O O . ARG A 1 200 ? -11.909 -14.553 -2.587 1.00 48.31 200 ARG A O 1
ATOM 1622 N N . PRO A 1 201 ? -10.490 -12.817 -2.461 1.00 42.59 201 PRO A N 1
ATOM 1623 C CA . PRO A 1 201 ? -9.874 -13.197 -3.693 1.00 42.59 201 PRO A CA 1
ATOM 1624 C C . PRO A 1 201 ? -9.145 -14.472 -3.284 1.00 42.59 201 PRO A C 1
ATOM 1626 O O . PRO A 1 201 ? -8.440 -14.500 -2.265 1.00 42.59 201 PRO A O 1
ATOM 1629 N N . THR A 1 202 ? -9.263 -15.528 -4.070 1.00 44.62 202 THR A N 1
ATOM 1630 C CA . THR A 1 202 ? -8.120 -16.413 -4.227 1.00 44.62 202 THR A CA 1
ATOM 1631 C C . THR A 1 202 ? -7.017 -15.555 -4.854 1.00 44.62 202 THR A C 1
ATOM 1633 O O . THR A 1 202 ? -6.680 -15.693 -6.024 1.00 44.62 202 THR A O 1
ATOM 1636 N N . LEU A 1 203 ? -6.468 -14.605 -4.069 1.00 48.72 203 LEU A N 1
ATOM 1637 C CA . LEU A 1 203 ? -5.089 -14.176 -4.191 1.00 48.72 203 LEU A CA 1
ATOM 1638 C C . LEU A 1 203 ? -4.393 -15.511 -4.359 1.00 48.72 203 LEU A C 1
ATOM 1640 O O . LEU A 1 203 ? -4.590 -16.342 -3.460 1.00 48.72 203 LEU A O 1
ATOM 1644 N N . PRO A 1 204 ? -3.780 -15.763 -5.537 1.00 46.62 204 PRO A N 1
ATOM 1645 C CA . PRO A 1 204 ? -3.249 -17.076 -5.870 1.00 46.62 204 PRO A CA 1
ATOM 1646 C C . PRO A 1 204 ? -2.582 -17.551 -4.607 1.00 46.62 204 PRO A C 1
ATOM 1648 O O . PRO A 1 204 ? -1.842 -16.742 -4.050 1.00 46.62 204 PRO A O 1
ATOM 1651 N N . GLU A 1 205 ? -2.979 -18.715 -4.073 1.00 45.16 205 GLU A N 1
ATOM 1652 C CA . GLU A 1 205 ? -2.370 -19.248 -2.862 1.00 45.16 205 GLU A CA 1
ATOM 1653 C C . GLU A 1 205 ? -0.883 -19.110 -3.113 1.00 45.16 205 GLU A C 1
ATOM 1655 O O . GLU A 1 205 ? -0.319 -19.804 -3.963 1.00 45.16 205 GLU A O 1
ATOM 1660 N N . ILE A 1 206 ? -0.274 -18.092 -2.502 1.00 40.53 206 ILE A N 1
ATOM 1661 C CA . ILE A 1 206 ? 1.147 -17.893 -2.611 1.00 40.53 206 ILE A CA 1
ATOM 1662 C C . ILE A 1 206 ? 1.573 -19.001 -1.707 1.00 40.53 206 ILE A C 1
ATOM 1664 O O . ILE A 1 206 ? 1.580 -18.851 -0.483 1.00 40.53 206 ILE A O 1
ATOM 1668 N N . ASN A 1 207 ? 1.771 -20.154 -2.351 1.00 36.19 207 ASN A N 1
ATOM 1669 C CA . ASN A 1 207 ? 2.431 -21.300 -1.810 1.00 36.19 207 ASN A CA 1
ATOM 1670 C C . ASN A 1 207 ? 3.500 -20.692 -0.943 1.00 36.19 207 ASN A C 1
ATOM 1672 O O . ASN A 1 207 ? 4.313 -19.891 -1.422 1.00 36.19 207 ASN A O 1
ATOM 1676 N N . SER A 1 208 ? 3.395 -20.981 0.347 1.00 37.03 208 SER A N 1
ATOM 1677 C CA . SER A 1 208 ? 4.475 -20.787 1.275 1.00 37.03 208 SER A CA 1
ATOM 1678 C C . SER A 1 208 ? 5.676 -21.460 0.620 1.00 37.03 208 SER A C 1
ATOM 1680 O O . SER A 1 208 ? 5.862 -22.670 0.741 1.00 37.03 208 SER A O 1
ATOM 1682 N N . TYR A 1 209 ? 6.439 -20.705 -0.166 1.00 37.16 209 TYR A N 1
ATOM 1683 C CA . TYR A 1 209 ? 7.753 -21.084 -0.618 1.00 37.16 209 TYR A CA 1
ATOM 1684 C C . TYR A 1 209 ? 8.565 -21.078 0.662 1.00 37.16 209 TYR A C 1
ATOM 1686 O O . TYR A 1 209 ? 9.066 -20.053 1.107 1.00 37.16 209 TYR A O 1
ATOM 1694 N N . ASP A 1 210 ? 8.477 -22.226 1.321 1.00 38.31 210 ASP A N 1
ATOM 1695 C CA . ASP A 1 210 ? 9.297 -22.778 2.372 1.00 38.31 210 ASP A CA 1
ATOM 1696 C C . ASP A 1 210 ? 10.103 -21.745 3.177 1.00 38.31 210 ASP A C 1
ATOM 1698 O O . ASP A 1 210 ? 11.332 -21.773 3.216 1.00 38.31 210 ASP A O 1
ATOM 1702 N N . ILE A 1 211 ? 9.407 -20.827 3.859 1.00 36.47 211 ILE A N 1
ATOM 1703 C CA . ILE A 1 211 ? 10.019 -19.911 4.838 1.00 36.47 211 ILE A CA 1
ATOM 1704 C C . ILE A 1 211 ? 10.703 -20.728 5.956 1.00 36.47 211 ILE A C 1
ATOM 1706 O O . ILE A 1 211 ? 11.733 -20.321 6.497 1.00 36.47 211 ILE A O 1
ATOM 1710 N N . ASN A 1 212 ? 10.212 -21.946 6.213 1.00 36.66 212 ASN A N 1
ATOM 1711 C CA . ASN A 1 212 ? 10.816 -22.900 7.140 1.00 36.66 212 ASN A CA 1
ATOM 1712 C C . ASN A 1 212 ? 12.177 -23.449 6.655 1.00 36.66 212 ASN A C 1
ATOM 1714 O O . ASN A 1 212 ? 13.022 -23.780 7.492 1.00 36.66 212 ASN A O 1
ATOM 1718 N N . SER A 1 213 ? 12.451 -23.496 5.344 1.00 37.31 213 SER A N 1
ATOM 1719 C CA . SER A 1 213 ? 13.764 -23.906 4.812 1.00 37.31 213 SER A CA 1
ATOM 1720 C C . SER A 1 213 ? 14.866 -22.860 4.994 1.00 37.31 213 SER A C 1
ATOM 1722 O O . SER A 1 213 ? 16.034 -23.224 5.144 1.00 37.31 213 SER A O 1
ATOM 1724 N N . LEU A 1 214 ? 14.521 -21.569 5.045 1.00 32.28 214 LEU A N 1
ATOM 1725 C CA . LEU A 1 214 ? 15.492 -20.484 5.242 1.00 32.28 214 LEU A CA 1
ATOM 1726 C C . LEU A 1 214 ? 15.774 -20.210 6.724 1.00 32.28 214 LEU A C 1
ATOM 1728 O O . LEU A 1 214 ? 16.894 -19.841 7.077 1.00 32.28 214 LEU A O 1
ATOM 1732 N N . GLN A 1 215 ? 14.816 -20.485 7.613 1.00 37.12 215 GLN A N 1
ATOM 1733 C CA . GLN A 1 215 ? 15.007 -20.317 9.056 1.00 37.12 215 GLN A CA 1
ATOM 1734 C C . GLN A 1 215 ? 15.880 -21.428 9.679 1.00 37.12 215 GLN A C 1
ATOM 1736 O O . GLN A 1 215 ? 16.558 -21.190 10.676 1.00 37.12 215 GLN A O 1
ATOM 1741 N N . LYS A 1 216 ? 15.971 -22.608 9.044 1.00 38.94 216 LYS A N 1
ATOM 1742 C CA . LYS A 1 216 ? 16.873 -23.705 9.458 1.00 38.94 216 LYS A CA 1
ATOM 1743 C C . LYS A 1 216 ? 18.352 -23.517 9.090 1.00 38.94 216 LYS A C 1
ATOM 1745 O O . LYS A 1 216 ? 19.175 -24.306 9.541 1.00 38.94 216 LYS A O 1
ATOM 1750 N N . ARG A 1 217 ? 18.718 -22.498 8.301 1.00 37.66 217 ARG A N 1
ATOM 1751 C CA . ARG A 1 217 ? 20.123 -22.226 7.921 1.00 37.66 217 ARG A CA 1
ATOM 1752 C C . ARG A 1 217 ? 20.774 -21.049 8.656 1.00 37.66 217 ARG A C 1
ATOM 1754 O O . ARG A 1 217 ? 21.961 -20.821 8.460 1.00 37.66 217 ARG A O 1
ATOM 1761 N N . GLY A 1 218 ? 20.034 -20.327 9.499 1.00 32.47 218 GLY A N 1
ATOM 1762 C CA . GLY A 1 218 ? 20.513 -19.111 10.175 1.00 32.47 218 GLY A CA 1
ATOM 1763 C C . GLY A 1 218 ? 20.699 -19.213 11.693 1.00 32.47 218 GLY A C 1
ATOM 1764 O O . GLY A 1 218 ? 20.892 -18.186 12.333 1.00 32.47 218 GLY A O 1
ATOM 1765 N N . GLY A 1 219 ? 20.610 -20.409 12.281 1.00 33.78 219 GLY A N 1
ATOM 1766 C CA . GLY A 1 219 ? 20.634 -20.606 13.735 1.00 33.78 219 GLY A CA 1
ATOM 1767 C C . GLY A 1 219 ? 21.486 -21.798 14.153 1.00 33.78 219 GLY A C 1
ATOM 1768 O O . GLY A 1 219 ? 20.956 -22.774 14.668 1.00 33.78 219 GLY A O 1
ATOM 1769 N N . GLY A 1 220 ? 22.789 -21.727 13.892 1.00 30.20 220 GLY A N 1
ATOM 1770 C CA . GLY A 1 220 ? 23.795 -22.632 14.444 1.00 30.20 220 GLY A CA 1
ATOM 1771 C C . GLY A 1 220 ? 24.938 -21.797 14.999 1.00 30.20 220 GLY A C 1
ATOM 1772 O O . GLY A 1 220 ? 25.882 -21.478 14.284 1.00 30.20 220 GLY A O 1
ATOM 1773 N N . SER A 1 221 ? 24.806 -21.352 16.246 1.00 39.19 221 SER A N 1
ATOM 1774 C CA . SER A 1 221 ? 25.940 -20.890 17.037 1.00 39.19 221 SER A CA 1
ATOM 1775 C C . SER A 1 221 ? 26.693 -22.131 17.512 1.00 39.19 221 SER A C 1
ATOM 1777 O O . SER A 1 221 ? 26.422 -22.631 18.601 1.00 39.19 221 SER A O 1
ATOM 1779 N N . ASP A 1 222 ? 27.585 -22.651 16.672 1.00 32.75 222 ASP A N 1
ATOM 1780 C CA . ASP A 1 222 ? 28.561 -23.639 17.116 1.00 32.75 222 ASP A CA 1
ATOM 1781 C C . ASP A 1 222 ? 29.633 -22.899 17.927 1.00 32.75 222 ASP A C 1
ATOM 1783 O O . ASP A 1 222 ? 30.495 -22.198 17.389 1.00 32.75 222 ASP A O 1
ATOM 1787 N N . GLU A 1 223 ? 29.528 -23.025 19.251 1.00 36.44 223 GLU A N 1
ATOM 1788 C CA . GLU A 1 223 ? 30.648 -22.888 20.178 1.00 36.44 223 GLU A CA 1
ATOM 1789 C C . GLU A 1 223 ? 31.766 -23.831 19.720 1.00 36.44 223 GLU A C 1
ATOM 1791 O O . GLU A 1 223 ? 31.664 -25.053 19.819 1.00 36.44 223 GLU A O 1
ATOM 1796 N N . ILE A 1 224 ? 32.850 -23.259 19.193 1.00 34.81 224 ILE A N 1
ATOM 1797 C CA . ILE A 1 224 ? 34.104 -23.986 19.007 1.00 34.81 224 ILE A CA 1
ATOM 1798 C C . ILE A 1 224 ? 34.808 -24.001 20.364 1.00 34.81 224 ILE A C 1
ATOM 1800 O O . ILE A 1 224 ? 35.619 -23.126 20.673 1.00 34.81 224 ILE A O 1
ATOM 1804 N N . ASP A 1 225 ? 34.494 -25.017 21.161 1.00 30.14 225 ASP A N 1
ATOM 1805 C CA . ASP A 1 225 ? 35.335 -25.457 22.267 1.00 30.14 225 ASP A CA 1
ATOM 1806 C C . ASP A 1 225 ? 36.591 -26.127 21.694 1.00 30.14 225 ASP A C 1
ATOM 1808 O O . ASP A 1 225 ? 36.571 -27.254 21.196 1.00 30.14 225 ASP A O 1
ATOM 1812 N N . MET A 1 226 ? 37.722 -25.421 21.761 1.00 37.47 226 MET A N 1
ATOM 1813 C CA . MET A 1 226 ? 39.039 -26.028 21.580 1.00 37.47 226 MET A CA 1
ATOM 1814 C C . MET A 1 226 ? 39.447 -26.748 22.867 1.00 37.47 226 MET A C 1
ATOM 1816 O O . MET A 1 226 ? 40.150 -26.190 23.709 1.00 37.47 226 MET A O 1
ATOM 1820 N N . ALA A 1 227 ? 39.034 -28.007 22.998 1.00 32.00 227 ALA A N 1
ATOM 1821 C CA . ALA A 1 227 ? 39.610 -28.941 23.955 1.00 32.00 227 ALA A CA 1
ATOM 1822 C C . ALA A 1 227 ? 40.560 -29.903 23.231 1.00 32.00 227 ALA A C 1
ATOM 1824 O O . ALA A 1 227 ? 40.201 -30.573 22.264 1.00 32.00 227 ALA A O 1
ATOM 1825 N N . ALA A 1 228 ? 41.802 -29.920 23.708 1.00 44.12 228 ALA A N 1
ATOM 1826 C CA . ALA A 1 228 ? 42.847 -30.835 23.298 1.00 44.12 228 ALA A CA 1
ATOM 1827 C C . ALA A 1 228 ? 42.436 -32.284 23.581 1.00 44.12 228 ALA A C 1
ATOM 1829 O O . ALA A 1 228 ? 42.059 -32.595 24.710 1.00 44.12 228 ALA A O 1
ATOM 1830 N N . ASP A 1 229 ? 42.605 -33.171 22.601 1.00 29.17 229 ASP A N 1
ATOM 1831 C CA . ASP A 1 229 ? 42.722 -34.593 22.895 1.00 29.17 229 ASP A CA 1
ATOM 1832 C C . ASP A 1 229 ? 43.866 -35.230 22.110 1.00 29.17 229 ASP A C 1
ATOM 1834 O O . ASP A 1 229 ? 44.162 -34.913 20.956 1.00 29.17 229 ASP A O 1
ATOM 1838 N N . ASN A 1 230 ? 44.571 -36.064 22.849 1.00 41.78 230 ASN A N 1
ATOM 1839 C CA . ASN A 1 230 ? 45.938 -36.481 22.682 1.00 41.78 230 ASN A CA 1
ATOM 1840 C C . ASN A 1 230 ? 45.893 -38.002 22.760 1.00 41.78 230 ASN A C 1
ATOM 1842 O O . ASN A 1 230 ? 45.898 -38.562 23.854 1.00 41.78 230 ASN A O 1
ATOM 1846 N N . THR A 1 231 ? 45.824 -38.689 21.621 1.00 38.06 231 THR A N 1
ATOM 1847 C CA . THR A 1 231 ? 45.889 -40.155 21.614 1.00 38.06 231 THR A CA 1
ATOM 1848 C C . THR A 1 231 ? 46.850 -40.683 20.565 1.00 38.06 231 THR A C 1
ATOM 1850 O O . THR A 1 231 ? 46.672 -40.521 19.359 1.00 38.06 231 THR A O 1
ATOM 1853 N N . ASN A 1 232 ? 47.863 -41.347 21.115 1.00 36.50 232 ASN A N 1
ATOM 1854 C CA . ASN A 1 232 ? 48.855 -42.212 20.504 1.00 36.50 232 ASN A CA 1
ATOM 1855 C C . ASN A 1 232 ? 48.276 -43.194 19.476 1.00 36.50 232 ASN A C 1
ATOM 1857 O O . ASN A 1 232 ? 47.288 -43.873 19.752 1.00 36.50 232 ASN A O 1
ATOM 1861 N N . LEU A 1 233 ? 49.010 -43.391 18.378 1.00 34.41 233 LEU A N 1
ATOM 1862 C CA . LEU A 1 233 ? 48.963 -44.626 17.600 1.00 34.41 233 LEU A CA 1
ATOM 1863 C C . LEU A 1 233 ? 50.397 -45.105 17.329 1.00 34.41 233 LEU A C 1
ATOM 1865 O O . LEU A 1 233 ? 51.209 -44.398 16.735 1.00 34.41 233 LEU A O 1
ATOM 1869 N N . HIS A 1 234 ? 50.683 -46.293 17.855 1.00 37.84 234 HIS A N 1
ATOM 1870 C CA . HIS A 1 234 ? 51.943 -47.032 17.811 1.00 37.84 234 HIS A CA 1
ATOM 1871 C C . HIS A 1 234 ? 52.033 -47.876 16.515 1.00 37.84 234 HIS A C 1
ATOM 1873 O O . HIS A 1 234 ? 51.015 -48.416 16.089 1.00 37.84 234 HIS A O 1
ATOM 1879 N N . ASP A 1 235 ? 53.266 -48.039 15.999 1.00 38.69 235 ASP A N 1
ATOM 1880 C CA . ASP A 1 235 ? 53.809 -49.141 15.158 1.00 38.69 235 ASP A CA 1
ATOM 1881 C C . ASP A 1 235 ? 53.301 -49.309 13.703 1.00 38.69 235 ASP A C 1
ATOM 1883 O O . ASP A 1 235 ? 52.103 -49.359 13.471 1.00 38.69 235 ASP A O 1
ATOM 1887 N N . LEU A 1 236 ? 54.072 -49.492 12.609 1.00 35.06 236 LEU A N 1
ATOM 1888 C CA . LEU A 1 236 ? 55.476 -49.798 12.200 1.00 35.06 236 LEU A CA 1
ATOM 1889 C C . LEU A 1 236 ? 55.506 -49.689 10.625 1.00 35.06 236 LEU A C 1
ATOM 1891 O O . LEU A 1 236 ? 54.431 -49.468 10.063 1.00 35.06 236 LEU A O 1
ATOM 1895 N N . PRO A 1 237 ? 56.583 -49.954 9.824 1.00 46.75 237 PRO A N 1
ATOM 1896 C CA . PRO A 1 237 ? 58.035 -50.086 10.053 1.00 46.75 237 PRO A CA 1
ATOM 1897 C C . PRO A 1 237 ? 58.910 -49.195 9.104 1.00 46.75 237 PRO A C 1
ATOM 1899 O O . PRO A 1 237 ? 58.390 -48.517 8.214 1.00 46.75 237 PRO A O 1
ATOM 1902 N N . PRO A 1 238 ? 60.259 -49.187 9.244 1.00 47.03 238 PRO A N 1
ATOM 1903 C CA . PRO A 1 238 ? 61.131 -48.210 8.589 1.00 47.03 238 PRO A CA 1
ATOM 1904 C C . PRO A 1 238 ? 61.706 -48.698 7.248 1.00 47.03 238 PRO A C 1
ATOM 1906 O O . PRO A 1 238 ? 62.262 -49.790 7.138 1.00 47.03 238 PRO A O 1
ATOM 1909 N N . GLY A 1 239 ? 61.651 -47.833 6.232 1.00 36.12 239 GLY A N 1
ATOM 1910 C CA . GLY A 1 239 ? 62.218 -48.069 4.904 1.00 36.12 239 GLY A CA 1
ATOM 1911 C C . GLY A 1 239 ? 62.917 -46.826 4.359 1.00 36.12 239 GLY A C 1
ATOM 1912 O O . GLY A 1 239 ? 62.276 -45.881 3.918 1.00 36.12 239 GLY A O 1
ATOM 1913 N N . LYS A 1 240 ? 64.249 -46.858 4.406 1.00 43.22 240 LYS A N 1
ATOM 1914 C CA . LYS A 1 240 ? 65.218 -45.862 3.926 1.00 43.22 240 LYS A CA 1
ATOM 1915 C C . LYS A 1 240 ? 64.861 -45.247 2.561 1.00 43.22 240 LYS A C 1
ATOM 1917 O O . LYS A 1 240 ? 64.622 -45.986 1.606 1.00 43.22 240 LYS A O 1
ATOM 1922 N N . ARG A 1 241 ? 65.007 -43.923 2.431 1.00 37.66 241 ARG A N 1
ATOM 1923 C CA . ARG A 1 241 ? 65.632 -43.294 1.252 1.00 37.66 241 ARG A CA 1
ATOM 1924 C C . ARG A 1 241 ? 66.006 -41.836 1.514 1.00 37.66 241 ARG A C 1
ATOM 1926 O O . ARG A 1 241 ? 65.185 -41.026 1.926 1.00 37.66 241 ARG A O 1
ATOM 1933 N N . ASP A 1 242 ? 67.278 -41.558 1.271 1.00 41.66 242 ASP A N 1
ATOM 1934 C CA . ASP A 1 242 ? 67.918 -40.256 1.341 1.00 41.66 242 ASP A CA 1
ATOM 1935 C C . ASP A 1 242 ? 67.455 -39.295 0.227 1.00 41.66 242 ASP A C 1
ATOM 1937 O O . ASP A 1 242 ? 67.048 -39.731 -0.848 1.00 41.66 242 ASP A O 1
ATOM 1941 N N . LYS A 1 243 ? 67.713 -37.998 0.472 1.00 43.00 243 LYS A N 1
ATOM 1942 C CA . LYS A 1 243 ? 67.872 -36.883 -0.491 1.00 43.00 243 LYS A CA 1
ATOM 1943 C C . LYS A 1 243 ? 66.601 -36.339 -1.157 1.00 43.00 243 LYS A C 1
ATOM 1945 O O . LYS A 1 243 ? 66.156 -36.859 -2.165 1.00 43.00 243 LYS A O 1
ATOM 1950 N N . GLU A 1 244 ? 66.160 -35.163 -0.707 1.00 38.97 244 GLU A N 1
ATOM 1951 C CA . GLU A 1 244 ? 66.293 -33.907 -1.474 1.00 38.97 244 GLU A CA 1
ATOM 1952 C C . GLU A 1 244 ? 65.725 -32.735 -0.657 1.00 38.97 244 GLU A C 1
ATOM 1954 O O . GLU A 1 244 ? 64.520 -32.609 -0.461 1.00 38.97 244 GLU A O 1
ATOM 1959 N N . LYS A 1 245 ? 66.601 -31.838 -0.189 1.00 47.44 245 LYS A N 1
ATOM 1960 C CA . LYS A 1 245 ? 66.197 -30.506 0.272 1.00 47.44 245 LYS A CA 1
ATOM 1961 C C . LYS A 1 245 ? 65.809 -29.685 -0.959 1.00 47.44 245 LYS A C 1
ATOM 1963 O O . LYS A 1 245 ? 66.662 -29.031 -1.552 1.00 47.44 245 LYS A O 1
ATOM 1968 N N . LYS A 1 246 ? 64.534 -29.718 -1.344 1.00 38.78 246 LYS A N 1
ATOM 1969 C CA . LYS A 1 246 ? 63.949 -28.707 -2.229 1.00 38.78 246 LYS A CA 1
ATOM 1970 C C . LYS A 1 246 ? 63.328 -27.620 -1.364 1.00 38.78 246 LYS A C 1
ATOM 1972 O O . LYS A 1 246 ? 62.214 -27.753 -0.869 1.00 38.78 246 LYS A O 1
ATOM 1977 N N . ASN A 1 247 ? 64.093 -26.544 -1.188 1.00 48.44 247 ASN A N 1
ATOM 1978 C CA . ASN A 1 247 ? 63.556 -25.227 -0.873 1.00 48.44 247 ASN A CA 1
ATOM 1979 C C . ASN A 1 247 ? 62.615 -24.839 -2.019 1.00 48.44 247 ASN A C 1
ATOM 1981 O O . ASN A 1 247 ? 63.050 -24.260 -3.014 1.00 48.44 247 ASN A O 1
ATOM 1985 N N . HIS A 1 248 ? 61.339 -25.195 -1.908 1.00 42.50 248 HIS A N 1
ATOM 1986 C CA . HIS A 1 248 ? 60.318 -24.536 -2.698 1.00 42.50 248 HIS A CA 1
ATOM 1987 C C . HIS A 1 248 ? 60.147 -23.142 -2.108 1.00 42.50 248 HIS A C 1
ATOM 1989 O O . HIS A 1 248 ? 59.666 -22.974 -0.989 1.00 42.50 248 HIS A O 1
ATOM 1995 N N . SER A 1 249 ? 60.617 -22.148 -2.859 1.00 47.41 249 SER A N 1
ATOM 1996 C CA . SER A 1 249 ? 60.185 -20.768 -2.709 1.00 47.41 249 SER A CA 1
ATOM 1997 C C . SER A 1 249 ? 58.665 -20.778 -2.576 1.00 47.41 249 SER A C 1
ATOM 1999 O O . SER A 1 249 ? 57.989 -21.203 -3.518 1.00 47.41 249 SER A O 1
ATOM 2001 N N . ALA A 1 250 ? 58.145 -20.352 -1.420 1.00 47.84 250 ALA A N 1
ATOM 2002 C CA . ALA A 1 250 ? 56.745 -19.972 -1.292 1.00 47.84 250 ALA A CA 1
ATOM 2003 C C . ALA A 1 250 ? 56.427 -19.101 -2.507 1.00 47.84 250 ALA A C 1
ATOM 2005 O O . ALA A 1 250 ? 57.141 -18.128 -2.777 1.00 47.84 250 ALA A O 1
ATOM 2006 N N . SER A 1 251 ? 55.494 -19.567 -3.333 1.00 59.78 251 SER A N 1
ATOM 2007 C CA . SER A 1 251 ? 55.300 -18.998 -4.654 1.00 59.78 251 SER A CA 1
ATOM 2008 C C . SER A 1 251 ? 54.891 -17.535 -4.481 1.00 59.78 251 SER A C 1
ATOM 2010 O O . SER A 1 251 ? 54.223 -17.184 -3.507 1.00 59.78 251 SER A O 1
ATOM 2012 N N . GLY A 1 252 ? 55.269 -16.654 -5.411 1.00 51.03 252 GLY A N 1
ATOM 2013 C CA . GLY A 1 252 ? 54.809 -15.257 -5.375 1.00 51.03 252 GLY A CA 1
ATOM 2014 C C . GLY A 1 252 ? 53.278 -15.135 -5.294 1.00 51.03 252 GLY A C 1
ATOM 2015 O O . GLY A 1 252 ? 52.760 -14.112 -4.861 1.00 51.03 252 GLY A O 1
ATOM 2016 N N . PHE A 1 253 ? 52.558 -16.208 -5.632 1.00 43.72 253 PHE A N 1
ATOM 2017 C CA . PHE A 1 253 ? 51.118 -16.341 -5.479 1.00 43.72 253 PHE A CA 1
ATOM 2018 C C . PHE A 1 253 ? 50.661 -16.481 -4.014 1.00 43.72 253 PHE A C 1
ATOM 2020 O O . PHE A 1 253 ? 49.671 -15.864 -3.637 1.00 43.72 253 PHE A O 1
ATOM 2027 N N . ASP A 1 254 ? 51.399 -17.189 -3.156 1.00 48.88 254 ASP A N 1
ATOM 2028 C CA . ASP A 1 254 ? 51.065 -17.319 -1.727 1.00 48.88 254 ASP A CA 1
ATOM 2029 C C . ASP A 1 254 ? 51.305 -16.003 -0.974 1.00 48.88 254 ASP A C 1
ATOM 2031 O O . ASP A 1 254 ? 50.548 -15.628 -0.078 1.00 48.88 254 ASP A O 1
ATOM 2035 N N . GLN A 1 255 ? 52.341 -15.255 -1.365 1.00 61.97 255 GLN A N 1
ATOM 2036 C CA . GLN A 1 255 ? 52.577 -13.901 -0.851 1.00 61.97 255 GLN A CA 1
ATOM 2037 C C . GLN A 1 255 ? 51.494 -12.929 -1.329 1.00 61.97 255 GLN A C 1
ATOM 2039 O O . GLN A 1 255 ? 50.989 -12.135 -0.536 1.00 61.97 255 GLN A O 1
ATOM 2044 N N . PHE A 1 256 ? 51.078 -13.043 -2.593 1.00 58.53 256 PHE A N 1
ATOM 2045 C CA . PHE A 1 256 ? 49.976 -12.266 -3.151 1.00 58.53 256 PHE A CA 1
ATOM 2046 C C . PHE A 1 256 ? 48.642 -12.551 -2.444 1.00 58.53 256 PHE A C 1
ATOM 2048 O O . PHE A 1 256 ? 47.969 -11.607 -2.038 1.00 58.53 256 PHE A O 1
ATOM 2055 N N . LEU A 1 257 ? 48.269 -13.818 -2.226 1.00 50.78 257 LEU A N 1
ATOM 2056 C CA . LEU A 1 257 ? 47.024 -14.168 -1.531 1.00 50.78 257 LEU A CA 1
ATOM 2057 C C . LEU A 1 257 ? 47.015 -13.671 -0.084 1.00 50.78 257 LEU A C 1
ATOM 2059 O O . LEU A 1 257 ? 46.014 -13.111 0.358 1.00 50.78 257 LEU A O 1
ATOM 2063 N N . ASN A 1 258 ? 48.134 -13.792 0.632 1.00 59.94 258 ASN A N 1
ATOM 2064 C CA . ASN A 1 258 ? 48.246 -13.237 1.980 1.00 59.94 258 ASN A CA 1
ATOM 2065 C C . ASN A 1 258 ? 48.108 -11.709 1.983 1.00 59.94 258 ASN A C 1
ATOM 2067 O O . ASN A 1 258 ? 47.450 -11.152 2.858 1.00 59.94 258 ASN A O 1
ATOM 2071 N N . GLN A 1 259 ? 48.662 -11.021 0.984 1.00 58.06 259 GLN A N 1
ATOM 2072 C CA . GLN A 1 259 ? 48.520 -9.573 0.861 1.00 58.06 259 GLN A CA 1
ATOM 2073 C C . GLN A 1 259 ? 47.080 -9.155 0.523 1.00 58.06 259 GLN A C 1
ATOM 2075 O O . GLN A 1 259 ? 46.575 -8.196 1.100 1.00 58.06 259 GLN A O 1
ATOM 2080 N N . VAL A 1 260 ? 46.385 -9.904 -0.337 1.00 48.38 260 VAL A N 1
ATOM 2081 C CA . VAL A 1 260 ? 44.965 -9.681 -0.652 1.00 48.38 260 VAL A CA 1
ATOM 2082 C C . VAL A 1 260 ? 44.083 -9.911 0.577 1.00 48.38 260 VAL A C 1
ATOM 2084 O O . VAL A 1 260 ? 43.222 -9.083 0.856 1.00 48.38 260 VAL A O 1
ATOM 2087 N N . VAL A 1 261 ? 44.311 -10.980 1.346 1.00 52.00 261 VAL A N 1
ATOM 2088 C CA . VAL A 1 261 ? 43.563 -11.258 2.586 1.00 52.00 261 VAL A CA 1
ATOM 2089 C C . VAL A 1 261 ? 43.780 -10.152 3.622 1.00 52.00 261 VAL A C 1
ATOM 2091 O O . VAL A 1 261 ? 42.818 -9.705 4.243 1.00 52.00 261 VAL A O 1
ATOM 2094 N N . LEU A 1 262 ? 45.010 -9.652 3.769 1.00 60.25 262 LEU A N 1
ATOM 2095 C CA . LEU A 1 262 ? 45.318 -8.553 4.689 1.00 60.25 262 LEU A CA 1
ATOM 2096 C C . LEU A 1 262 ? 44.669 -7.225 4.271 1.00 60.25 262 LEU A C 1
ATOM 2098 O O . LEU A 1 262 ? 44.198 -6.483 5.132 1.00 60.25 262 LEU A O 1
ATOM 2102 N N . GLU A 1 263 ? 44.622 -6.910 2.975 1.00 53.53 263 GLU A N 1
ATOM 2103 C CA . GLU A 1 263 ? 43.930 -5.711 2.481 1.00 53.53 263 GLU A CA 1
ATOM 2104 C C . GLU A 1 263 ? 42.402 -5.845 2.587 1.00 53.53 263 GLU A C 1
ATOM 2106 O O . GLU A 1 263 ? 41.730 -4.892 2.980 1.00 53.53 263 GLU A O 1
ATOM 2111 N N . TRP A 1 264 ? 41.843 -7.036 2.349 1.00 47.94 264 TRP A N 1
ATOM 2112 C CA . TRP A 1 264 ? 40.419 -7.300 2.582 1.00 47.94 264 TRP A CA 1
ATOM 2113 C C . TRP A 1 264 ? 40.036 -7.179 4.057 1.00 47.94 264 TRP A C 1
ATOM 2115 O O . TRP A 1 264 ? 39.022 -6.557 4.365 1.00 47.94 264 TRP A O 1
ATOM 2125 N N . ASP A 1 265 ? 40.854 -7.693 4.976 1.00 47.78 265 ASP A N 1
ATOM 2126 C CA . ASP A 1 265 ? 40.614 -7.562 6.417 1.00 47.78 265 ASP A CA 1
ATOM 2127 C C . ASP A 1 265 ? 40.640 -6.086 6.865 1.00 47.78 265 ASP A C 1
ATOM 2129 O O . ASP A 1 265 ? 39.804 -5.654 7.662 1.00 47.78 265 ASP A O 1
ATOM 2133 N N . LYS A 1 266 ? 41.521 -5.258 6.283 1.00 64.44 266 LYS A N 1
ATOM 2134 C CA . LYS A 1 266 ? 41.518 -3.799 6.507 1.00 64.44 266 LYS A CA 1
ATOM 2135 C C . LYS A 1 266 ? 40.259 -3.125 5.960 1.00 64.44 266 LYS A C 1
ATOM 2137 O O . LYS A 1 266 ? 39.676 -2.293 6.655 1.00 64.44 266 LYS A O 1
ATOM 2142 N N . VAL A 1 267 ? 39.827 -3.475 4.746 1.00 45.75 267 VAL A N 1
ATOM 2143 C CA . VAL A 1 267 ? 38.606 -2.924 4.131 1.00 45.75 267 VAL A CA 1
ATOM 2144 C C . VAL A 1 267 ? 37.372 -3.306 4.945 1.00 45.75 267 VAL A C 1
ATOM 2146 O O . VAL A 1 267 ? 36.538 -2.441 5.216 1.00 45.75 267 VAL A O 1
ATOM 2149 N N . VAL A 1 268 ? 37.273 -4.558 5.399 1.00 43.56 268 VAL A N 1
ATOM 2150 C CA . VAL A 1 268 ? 36.171 -5.036 6.246 1.00 43.56 268 VAL A CA 1
ATOM 2151 C C . VAL A 1 268 ? 36.172 -4.309 7.585 1.00 43.56 268 VAL A C 1
ATOM 2153 O O . VAL A 1 268 ? 35.139 -3.765 7.964 1.00 43.56 268 VAL A O 1
ATOM 2156 N N . LYS A 1 269 ? 37.315 -4.205 8.273 1.00 60.12 269 LYS A N 1
ATOM 2157 C CA . LYS A 1 269 ? 37.410 -3.479 9.551 1.00 60.12 269 LYS A CA 1
ATOM 2158 C C . LYS A 1 269 ? 37.014 -2.013 9.409 1.00 60.12 269 LYS A C 1
ATOM 2160 O O . LYS A 1 269 ? 36.207 -1.535 10.200 1.00 60.12 269 LYS A O 1
ATOM 2165 N N . ASN A 1 270 ? 37.511 -1.325 8.381 1.00 61.25 270 ASN A N 1
ATOM 2166 C CA . ASN A 1 270 ? 37.185 0.082 8.156 1.00 61.25 270 ASN A CA 1
ATOM 2167 C C . ASN A 1 270 ? 35.697 0.269 7.807 1.00 61.25 270 ASN A C 1
ATOM 2169 O O . ASN A 1 270 ? 35.032 1.162 8.328 1.00 61.25 270 ASN A O 1
ATOM 2173 N N . THR A 1 271 ? 35.142 -0.632 6.993 1.00 41.19 271 THR A N 1
ATOM 2174 C CA . THR A 1 271 ? 33.718 -0.638 6.632 1.00 41.19 271 THR A CA 1
ATOM 2175 C C . THR A 1 271 ? 32.842 -0.896 7.857 1.00 41.19 271 THR A C 1
ATOM 2177 O O . THR A 1 271 ? 31.902 -0.145 8.089 1.00 41.19 271 THR A O 1
ATOM 2180 N N . VAL A 1 272 ? 33.174 -1.881 8.696 1.00 51.56 272 VAL A N 1
ATOM 2181 C CA . VAL A 1 272 ? 32.456 -2.167 9.951 1.00 51.56 272 VAL A CA 1
ATOM 2182 C C . VAL A 1 272 ? 32.510 -0.968 10.898 1.00 51.56 272 VAL A C 1
ATOM 2184 O O . VAL A 1 272 ? 31.489 -0.623 11.486 1.00 51.56 272 VAL A O 1
ATOM 2187 N N . THR A 1 273 ? 33.650 -0.279 11.010 1.00 70.94 273 THR A N 1
ATOM 2188 C CA . THR A 1 273 ? 33.745 0.918 11.860 1.00 70.94 273 THR A CA 1
ATOM 2189 C C . THR A 1 273 ? 32.940 2.101 11.328 1.00 70.94 273 THR A C 1
ATOM 2191 O O . THR A 1 273 ? 32.330 2.818 12.119 1.00 70.94 273 THR A O 1
ATOM 2194 N N . GLU A 1 274 ? 32.893 2.312 10.010 1.00 58.97 274 GLU A N 1
ATOM 2195 C CA . GLU A 1 274 ? 32.061 3.364 9.412 1.00 58.97 274 GLU A CA 1
ATOM 2196 C C . GLU A 1 274 ? 30.568 3.024 9.511 1.00 58.97 274 GLU A C 1
ATOM 2198 O O . GLU A 1 274 ? 29.754 3.903 9.790 1.00 58.97 274 GLU A O 1
ATOM 2203 N N . TRP A 1 275 ? 30.203 1.744 9.403 1.00 51.56 275 TRP A N 1
ATOM 2204 C CA . TRP A 1 275 ? 28.840 1.278 9.657 1.00 51.56 275 TRP A CA 1
ATOM 2205 C C . TRP A 1 275 ? 28.428 1.417 11.121 1.00 51.56 275 TRP A C 1
ATOM 2207 O O . TRP A 1 275 ? 27.303 1.832 11.380 1.00 51.56 275 TRP A O 1
ATOM 2217 N N . ASP A 1 276 ? 29.313 1.140 12.079 1.00 56.75 276 ASP A N 1
ATOM 2218 C CA . ASP A 1 276 ? 29.035 1.345 13.506 1.00 56.75 276 ASP A CA 1
ATOM 2219 C C . ASP A 1 276 ? 28.856 2.840 13.830 1.00 56.75 276 ASP A C 1
ATOM 2221 O O . ASP A 1 276 ? 27.927 3.226 14.544 1.00 56.75 276 ASP A O 1
ATOM 2225 N N . LYS A 1 277 ? 29.671 3.721 13.229 1.00 71.50 277 LYS A N 1
ATOM 2226 C CA . LYS A 1 277 ? 29.481 5.181 13.318 1.00 71.50 277 LYS A CA 1
ATOM 2227 C C . LYS A 1 277 ? 28.163 5.624 12.691 1.00 71.50 277 LYS A C 1
ATOM 2229 O O . LYS A 1 277 ? 27.442 6.417 13.295 1.00 71.50 277 LYS A O 1
ATOM 2234 N N . PHE A 1 278 ? 27.833 5.109 11.507 1.00 50.66 278 PHE A N 1
ATOM 2235 C CA . PHE A 1 278 ? 26.575 5.401 10.827 1.00 50.66 278 PHE A CA 1
ATOM 2236 C C . PHE A 1 278 ? 25.374 4.925 11.648 1.00 50.66 278 PHE A C 1
ATOM 2238 O O . PHE A 1 278 ? 24.447 5.700 11.857 1.00 50.66 278 PHE A O 1
ATOM 2245 N N . ALA A 1 279 ? 25.406 3.701 12.179 1.00 44.66 279 ALA A N 1
ATOM 2246 C CA . ALA A 1 279 ? 24.350 3.139 13.014 1.00 44.66 279 ALA A CA 1
ATOM 2247 C C . ALA A 1 279 ? 24.160 3.942 14.307 1.00 44.66 279 ALA A C 1
ATOM 2249 O O . ALA A 1 279 ? 23.028 4.267 14.658 1.00 44.66 279 ALA A O 1
ATOM 2250 N N . LYS A 1 280 ? 25.249 4.345 14.976 1.00 67.75 280 LYS A N 1
ATOM 2251 C CA . LYS A 1 280 ? 25.196 5.228 16.155 1.00 67.75 280 LYS A CA 1
ATOM 2252 C C . LYS A 1 280 ? 24.623 6.600 15.815 1.00 67.75 280 LYS A C 1
ATOM 2254 O O . LYS A 1 280 ? 23.759 7.092 16.535 1.00 67.75 280 LYS A O 1
ATOM 2259 N N . ASN A 1 281 ? 25.062 7.206 14.713 1.00 63.84 281 ASN A N 1
ATOM 2260 C CA . ASN A 1 281 ? 24.554 8.504 14.276 1.00 63.84 281 ASN A CA 1
ATOM 2261 C C . ASN A 1 281 ? 23.069 8.433 13.900 1.00 63.84 281 ASN A C 1
ATOM 2263 O O . ASN A 1 281 ? 22.279 9.264 14.337 1.00 63.84 281 ASN A O 1
ATOM 2267 N N . MET A 1 282 ? 22.671 7.394 13.169 1.00 49.66 282 MET A N 1
ATOM 2268 C CA . MET A 1 282 ? 21.275 7.127 12.843 1.00 49.66 282 MET A CA 1
ATOM 2269 C C . MET A 1 282 ? 20.444 6.868 14.095 1.00 49.66 282 MET A C 1
ATOM 2271 O O . MET A 1 282 ? 19.363 7.427 14.202 1.00 49.66 282 MET A O 1
ATOM 2275 N N . SER A 1 283 ? 20.935 6.085 15.059 1.00 49.66 283 SER A N 1
ATOM 2276 C CA . SER A 1 283 ? 20.248 5.864 16.337 1.00 49.66 283 SER A CA 1
ATOM 2277 C C . SER A 1 283 ? 20.032 7.178 17.089 1.00 49.66 283 SER A C 1
ATOM 2279 O O . SER A 1 283 ? 18.942 7.407 17.598 1.00 49.66 283 SER A O 1
ATOM 2281 N N . MET A 1 284 ? 2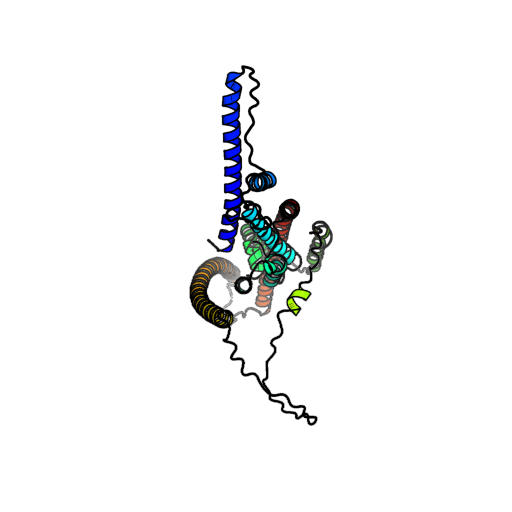1.024 8.075 17.114 1.00 71.88 284 MET A N 1
ATOM 2282 C CA . MET A 1 284 ? 20.887 9.395 17.743 1.00 71.88 284 MET A CA 1
ATOM 2283 C C . MET A 1 284 ? 19.882 10.294 17.014 1.00 71.88 284 MET A C 1
ATOM 2285 O O . MET A 1 284 ? 19.092 10.978 17.661 1.00 71.88 284 MET A O 1
ATOM 2289 N N . GLU A 1 285 ? 19.894 10.311 15.680 1.00 58.25 285 GLU A N 1
ATOM 2290 C CA . GLU A 1 285 ? 18.920 11.075 14.892 1.00 58.25 285 GLU A CA 1
ATOM 2291 C C . GLU A 1 285 ? 17.506 10.491 15.012 1.00 58.25 285 GLU A C 1
ATOM 2293 O O . GLU A 1 285 ? 16.538 11.244 15.108 1.00 58.25 285 GLU A O 1
ATOM 2298 N N . TRP A 1 286 ? 17.372 9.167 15.112 1.00 52.22 286 TRP A N 1
ATOM 2299 C CA . TRP A 1 286 ? 16.102 8.504 15.404 1.00 52.22 286 TRP A CA 1
ATOM 2300 C C . TRP A 1 286 ? 15.615 8.789 16.818 1.00 52.22 286 TRP A C 1
ATOM 2302 O O . TRP A 1 286 ? 14.434 9.068 16.977 1.00 52.22 286 TRP A O 1
ATOM 2312 N N . ASP A 1 287 ? 16.487 8.814 17.824 1.00 62.09 287 ASP A N 1
ATOM 2313 C CA . ASP A 1 287 ? 16.116 9.221 19.182 1.00 62.09 287 ASP A CA 1
ATOM 2314 C C . ASP A 1 287 ? 15.647 10.678 19.218 1.00 62.09 287 ASP A C 1
ATOM 2316 O O . ASP A 1 287 ? 14.678 11.004 19.904 1.00 62.09 287 ASP A O 1
ATOM 2320 N N . LYS A 1 288 ? 16.295 11.573 18.461 1.00 72.62 288 LYS A N 1
ATOM 2321 C CA . LYS A 1 288 ? 15.844 12.966 18.312 1.00 72.62 288 LYS A CA 1
ATOM 2322 C C . LYS A 1 288 ? 14.498 13.039 17.605 1.00 72.62 288 LYS A C 1
ATOM 2324 O O . LYS A 1 288 ? 13.615 13.756 18.069 1.00 72.62 288 LYS A O 1
ATOM 2329 N N . LEU A 1 289 ? 14.323 12.298 16.512 1.00 44.81 289 LEU A N 1
ATOM 2330 C CA . LEU A 1 289 ? 13.075 12.259 15.759 1.00 44.81 289 LEU A CA 1
ATOM 2331 C C . LEU A 1 289 ? 11.945 11.658 16.598 1.00 44.81 289 LEU A C 1
ATOM 2333 O O . LEU A 1 289 ? 10.850 12.207 16.598 1.00 44.81 289 LEU A O 1
ATOM 23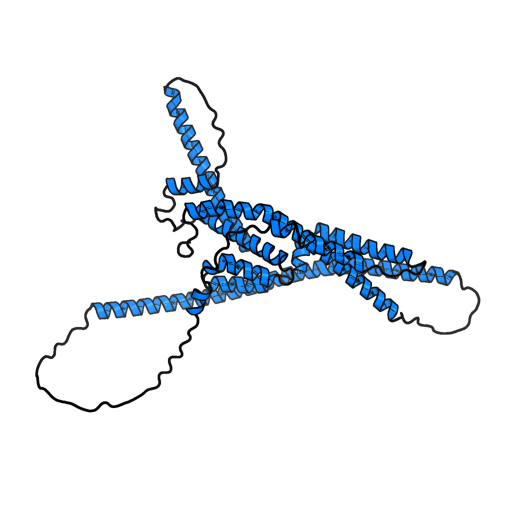37 N N . ALA A 1 290 ? 12.207 10.592 17.351 1.00 44.38 290 ALA A N 1
ATOM 2338 C CA . ALA A 1 290 ? 11.264 9.953 18.258 1.00 44.38 290 ALA A CA 1
ATOM 2339 C C . ALA A 1 290 ? 10.899 10.880 19.417 1.00 44.38 290 ALA A C 1
ATOM 2341 O O . ALA A 1 290 ? 9.719 11.031 19.704 1.00 44.38 290 ALA A O 1
ATOM 2342 N N . LYS A 1 291 ? 11.866 11.577 20.027 1.00 69.56 291 LYS A N 1
ATOM 2343 C CA . LYS A 1 291 ? 11.599 12.595 21.059 1.00 69.56 291 LYS A CA 1
ATOM 2344 C C . LYS A 1 291 ? 10.792 13.765 20.510 1.00 69.56 291 LYS A C 1
ATOM 2346 O O . LYS A 1 291 ? 9.824 14.174 21.139 1.00 69.56 291 LYS A O 1
ATOM 2351 N N . ASN A 1 292 ? 11.146 14.277 19.332 1.00 65.12 292 ASN A N 1
ATOM 2352 C CA . ASN A 1 292 ? 10.431 15.386 18.708 1.00 65.12 292 ASN A CA 1
ATOM 2353 C C . ASN A 1 292 ? 9.009 14.969 18.315 1.00 65.12 292 ASN A C 1
ATOM 2355 O O . ASN A 1 292 ? 8.050 15.641 18.670 1.00 65.12 292 ASN A O 1
ATOM 2359 N N . THR A 1 293 ? 8.865 13.809 17.675 1.00 44.66 293 THR A N 1
ATOM 2360 C CA . THR A 1 293 ? 7.572 13.219 17.309 1.00 44.66 293 THR A CA 1
ATOM 2361 C C . THR A 1 293 ? 6.739 12.950 18.556 1.00 44.66 293 THR A C 1
ATOM 2363 O O . THR A 1 293 ? 5.599 13.381 18.605 1.00 44.66 293 THR A O 1
ATOM 2366 N N . SER A 1 294 ? 7.309 12.344 19.600 1.00 50.88 294 SER A N 1
ATOM 2367 C CA . SER A 1 294 ? 6.643 12.147 20.891 1.00 50.88 294 SER A CA 1
ATOM 2368 C C . SER A 1 294 ? 6.219 13.472 21.513 1.00 50.88 294 SER A C 1
ATOM 2370 O O . SER A 1 294 ? 5.129 13.536 22.056 1.00 50.88 294 SER A O 1
ATOM 2372 N N . SER A 1 295 ? 7.027 14.533 21.418 1.00 70.94 295 SER A N 1
ATOM 2373 C CA . SER A 1 295 ? 6.675 15.850 21.959 1.00 70.94 295 SER A CA 1
ATOM 2374 C C . SER A 1 295 ? 5.571 16.542 21.156 1.00 70.94 295 SER A C 1
ATOM 2376 O O . SER A 1 295 ? 4.709 17.194 21.737 1.00 70.94 295 SER A O 1
ATOM 2378 N N . GLU A 1 296 ? 5.548 16.374 19.833 1.00 58.28 296 GLU A N 1
ATOM 2379 C CA . GLU A 1 296 ? 4.473 16.875 18.976 1.00 58.28 296 GLU A CA 1
ATOM 2380 C C . GLU A 1 296 ? 3.187 16.070 19.193 1.00 58.28 296 GLU A C 1
ATOM 2382 O O . GLU A 1 296 ? 2.120 16.656 19.340 1.00 58.28 296 GLU A O 1
ATOM 2387 N N . TRP A 1 297 ? 3.277 14.746 19.343 1.00 53.94 297 TRP A N 1
ATOM 2388 C CA . TRP A 1 297 ? 2.156 13.905 19.765 1.00 53.94 297 TRP A CA 1
ATOM 2389 C C . TRP A 1 297 ? 1.681 14.243 21.172 1.00 53.94 297 TRP A C 1
ATOM 2391 O O . TRP A 1 297 ? 0.480 14.253 21.405 1.00 53.94 297 TRP A O 1
ATOM 2401 N N . GLU A 1 298 ? 2.574 14.576 22.101 1.00 63.44 298 GLU A N 1
ATOM 2402 C CA . GLU A 1 298 ? 2.219 15.039 23.443 1.00 63.44 298 GLU A CA 1
ATOM 2403 C C . GLU A 1 298 ? 1.525 16.408 23.388 1.00 63.44 298 GLU A C 1
ATOM 2405 O O . GLU A 1 298 ? 0.581 16.648 24.132 1.00 63.44 298 GLU A O 1
ATOM 2410 N N . LYS A 1 299 ? 1.921 17.307 22.477 1.00 73.62 299 LYS A N 1
ATOM 2411 C CA . LYS A 1 299 ? 1.214 18.577 22.236 1.00 73.62 299 LYS A CA 1
ATOM 2412 C C . LYS A 1 299 ? -0.155 18.351 21.607 1.00 73.62 299 LYS A C 1
ATOM 2414 O O . LYS A 1 299 ? -1.121 18.955 22.060 1.00 73.62 299 LYS A O 1
ATOM 2419 N N . ILE A 1 300 ? -0.252 17.487 20.597 1.00 49.16 300 ILE A N 1
ATOM 2420 C CA . ILE A 1 300 ? -1.513 17.141 19.933 1.00 49.16 300 ILE A CA 1
ATOM 2421 C C . ILE A 1 300 ? -2.451 16.459 20.927 1.00 49.16 300 ILE A C 1
ATOM 2423 O O . ILE A 1 300 ? -3.604 16.861 21.026 1.00 49.16 300 ILE A O 1
ATOM 2427 N N . THR A 1 301 ? -1.969 15.496 21.715 1.00 44.31 301 THR A N 1
ATOM 2428 C CA . THR A 1 301 ? -2.765 14.838 22.760 1.00 44.31 301 THR A CA 1
ATOM 2429 C C . THR A 1 301 ? -3.116 15.804 23.878 1.00 44.31 301 THR A C 1
ATOM 2431 O O . THR A 1 301 ? -4.274 15.837 24.247 1.00 44.31 301 THR A O 1
ATOM 2434 N N . LYS A 1 302 ? -2.217 16.670 24.362 1.00 62.06 302 LYS A N 1
ATOM 2435 C CA . LYS A 1 302 ? -2.575 17.716 25.342 1.00 62.06 302 LYS A CA 1
ATOM 2436 C C . LYS A 1 302 ? -3.620 18.676 24.795 1.00 62.06 302 LYS A C 1
ATOM 2438 O O . LYS A 1 302 ? -4.546 19.019 25.516 1.00 62.06 302 LYS A O 1
ATOM 2443 N N . ASN A 1 303 ? -3.505 19.101 23.539 1.00 65.12 303 ASN A N 1
ATOM 2444 C CA . ASN A 1 303 ? -4.483 19.993 22.925 1.00 65.12 303 ASN A CA 1
ATOM 2445 C C . ASN A 1 303 ? -5.828 19.278 22.731 1.00 65.12 303 ASN A C 1
ATOM 2447 O O . ASN A 1 303 ? -6.865 19.821 23.085 1.00 65.12 303 ASN A O 1
ATOM 2451 N N . THR A 1 304 ? -5.803 18.025 22.278 1.00 46.22 304 THR A N 1
ATOM 2452 C CA . THR A 1 304 ? -6.996 17.188 22.093 1.00 46.22 304 THR A CA 1
ATOM 2453 C C . THR A 1 304 ? -7.660 16.857 23.425 1.00 46.22 304 THR A C 1
ATOM 2455 O O . THR A 1 304 ? -8.864 17.015 23.532 1.00 46.22 304 THR A O 1
ATOM 2458 N N . VAL A 1 305 ? -6.897 16.483 24.456 1.00 52.38 305 VAL A N 1
ATOM 2459 C CA . VAL A 1 305 ? -7.357 16.229 25.833 1.00 52.38 305 VAL A CA 1
ATOM 2460 C C . VAL A 1 305 ? -7.869 17.510 26.478 1.00 52.38 305 VAL A C 1
ATOM 2462 O O . VAL A 1 305 ? -8.848 17.445 27.208 1.00 52.38 305 VAL A O 1
ATOM 2465 N N . ASN A 1 306 ? -7.266 18.670 26.202 1.00 62.06 306 ASN A N 1
ATOM 2466 C CA . ASN A 1 306 ? -7.762 19.961 26.679 1.00 62.06 306 ASN A CA 1
ATOM 2467 C C . ASN A 1 306 ? -9.085 20.341 26.009 1.00 62.06 306 ASN A C 1
ATOM 2469 O O . ASN A 1 306 ? -9.993 20.791 26.701 1.00 62.06 306 ASN A O 1
ATOM 2473 N N . GLU A 1 307 ? -9.224 20.153 24.695 1.00 61.09 307 GLU A N 1
ATOM 2474 C CA . GLU A 1 307 ? -10.510 20.327 24.008 1.00 61.09 307 GLU A CA 1
ATOM 2475 C C . GLU A 1 307 ? -11.544 19.311 24.513 1.00 61.09 307 GLU A C 1
ATOM 2477 O O . GLU A 1 307 ? -12.674 19.684 24.816 1.00 61.09 307 GLU A O 1
ATOM 2482 N N . TRP A 1 308 ? -11.134 18.066 24.756 1.00 57.09 308 TRP A N 1
ATOM 2483 C CA . TRP A 1 308 ? -11.952 17.048 25.416 1.00 57.09 308 TRP A CA 1
ATOM 2484 C C . TRP A 1 308 ? -12.383 17.473 26.824 1.00 57.09 308 TRP A C 1
ATOM 2486 O O . TRP A 1 308 ? -13.561 17.401 27.138 1.00 57.09 308 TRP A O 1
ATOM 2496 N N . HIS A 1 309 ? -11.478 17.985 27.663 1.00 60.75 309 HIS A N 1
ATOM 2497 C CA . HIS A 1 309 ? -11.779 18.495 29.006 1.00 60.75 309 HIS A CA 1
ATOM 2498 C C . HIS A 1 309 ? -12.680 19.730 28.967 1.00 60.75 309 HIS A C 1
ATOM 2500 O O . HIS A 1 309 ? -13.480 19.926 29.878 1.00 60.75 309 HIS A O 1
ATOM 2506 N N . LYS A 1 310 ? -12.581 20.574 27.934 1.00 68.62 310 LYS A N 1
ATOM 2507 C CA . LYS A 1 310 ? -13.500 21.704 27.730 1.00 68.62 310 LYS A CA 1
ATOM 2508 C C . LYS A 1 310 ? -14.894 21.220 27.361 1.00 68.62 310 LYS A C 1
ATOM 2510 O O . LYS A 1 310 ? -15.865 21.711 27.934 1.00 68.62 310 LYS A O 1
ATOM 2515 N N . ILE A 1 311 ? -14.994 20.263 26.440 1.00 58.25 311 ILE A N 1
ATOM 2516 C CA . ILE A 1 311 ? -16.260 19.636 26.053 1.00 58.25 311 ILE A CA 1
ATOM 2517 C C . ILE A 1 311 ? -16.874 18.941 27.274 1.00 58.25 311 ILE A C 1
ATOM 2519 O O . ILE A 1 311 ? -17.989 19.275 27.665 1.00 58.25 311 ILE A O 1
ATOM 2523 N N . TRP A 1 312 ? -16.116 18.087 27.961 1.00 55.28 312 TRP A N 1
ATOM 2524 C CA . TRP A 1 312 ? -16.570 17.356 29.145 1.00 55.28 312 TRP A CA 1
ATOM 2525 C C . TRP A 1 312 ? -16.881 18.274 30.323 1.00 55.28 312 TRP A C 1
ATOM 2527 O O . TRP A 1 312 ? -17.895 18.109 30.985 1.00 55.28 312 TRP A O 1
ATOM 2537 N N . GLY A 1 313 ? -16.068 19.302 30.559 1.00 62.41 313 GLY A N 1
ATOM 2538 C CA . GLY A 1 313 ? -16.316 20.315 31.583 1.00 62.41 313 GLY A CA 1
ATOM 2539 C C . GLY A 1 313 ? -17.555 21.165 31.290 1.00 62.41 313 GLY A C 1
ATOM 2540 O O . GLY A 1 313 ? -18.233 21.603 32.218 1.00 62.41 313 GLY A O 1
ATOM 2541 N N . SER A 1 314 ? -17.885 21.377 30.013 1.00 66.94 314 SER A N 1
ATOM 2542 C CA . SER A 1 314 ? -19.123 22.051 29.601 1.00 66.94 314 SER A CA 1
ATOM 2543 C C . SER A 1 314 ? -20.334 21.136 29.791 1.00 66.94 314 SER A C 1
ATOM 2545 O O . SER A 1 314 ? -21.353 21.584 30.311 1.00 66.94 314 SER A O 1
ATOM 2547 N N . VAL A 1 315 ? -20.195 19.846 29.471 1.00 54.69 315 VAL A N 1
ATOM 2548 C CA . VAL A 1 315 ? -21.195 18.803 29.749 1.00 54.69 315 VAL A CA 1
ATOM 2549 C C . VAL A 1 315 ? -21.441 18.673 31.259 1.00 54.69 315 VAL A C 1
ATOM 2551 O O . VAL A 1 315 ? -22.577 18.798 31.704 1.00 54.69 315 VAL A O 1
ATOM 2554 N N . LEU A 1 316 ? -20.391 18.562 32.076 1.00 56.00 316 LEU A N 1
ATOM 2555 C CA . LEU A 1 316 ? -20.464 18.518 33.543 1.00 56.00 316 LEU A CA 1
ATOM 2556 C C . LEU A 1 316 ? -21.098 19.777 34.143 1.00 56.00 316 LEU A C 1
ATOM 2558 O O . LEU A 1 316 ? -21.903 19.680 35.065 1.00 56.00 316 LEU A O 1
ATOM 2562 N N . LYS A 1 317 ? -20.780 20.969 33.621 1.00 67.94 317 LYS A N 1
ATOM 2563 C CA . LYS A 1 317 ? -21.433 22.213 34.061 1.00 67.94 317 LYS A CA 1
ATOM 2564 C C . LYS A 1 317 ? -22.922 22.224 33.742 1.00 67.94 317 LYS A C 1
ATOM 2566 O O . LYS A 1 317 ? -23.690 22.684 34.576 1.00 67.94 317 LYS A O 1
ATOM 2571 N N . LEU A 1 318 ? -23.337 21.731 32.577 1.00 55.03 318 LEU A N 1
ATOM 2572 C CA . LEU A 1 318 ? -24.754 21.651 32.209 1.00 55.03 318 LEU A CA 1
ATOM 2573 C C . LEU A 1 318 ? -25.510 20.634 33.072 1.00 55.03 318 LEU A C 1
ATOM 2575 O O . LEU A 1 318 ? -26.629 20.911 33.503 1.00 55.03 318 LEU A O 1
ATOM 2579 N N . VAL A 1 319 ? -24.873 19.507 33.392 1.00 54.28 319 VAL A N 1
ATOM 2580 C CA . VAL A 1 319 ? -25.416 18.500 34.314 1.00 54.28 319 VAL A CA 1
ATOM 2581 C C . VAL A 1 319 ? -25.555 19.073 35.734 1.00 54.28 319 VAL A C 1
ATOM 2583 O O . VAL A 1 319 ? -26.631 18.980 36.320 1.00 54.28 319 VAL A O 1
ATOM 2586 N N . ASN A 1 320 ? -24.536 19.771 36.251 1.00 54.72 320 ASN A N 1
ATOM 2587 C CA . ASN A 1 320 ? -24.569 20.382 37.591 1.00 54.72 320 ASN A CA 1
ATOM 2588 C C . ASN A 1 320 ? -25.468 21.635 37.683 1.00 54.72 320 ASN A C 1
ATOM 2590 O O . ASN A 1 320 ? -25.957 21.974 38.760 1.00 54.72 320 ASN A O 1
ATOM 2594 N N . LEU A 1 321 ? -25.687 22.365 36.583 1.00 52.22 321 LEU A N 1
ATOM 2595 C CA . LEU A 1 321 ? -26.648 23.477 36.544 1.00 52.22 321 LEU A CA 1
ATOM 2596 C C . LEU A 1 321 ? -28.090 22.958 36.622 1.00 52.22 321 LEU A C 1
ATOM 2598 O O . LEU A 1 321 ? -28.885 23.515 37.376 1.00 52.22 321 LEU A O 1
ATOM 2602 N N . LYS A 1 322 ? -28.403 21.843 35.947 1.00 54.12 322 LYS A N 1
ATOM 2603 C CA . LYS A 1 322 ? -29.702 21.163 36.091 1.00 54.12 322 LYS A CA 1
ATOM 2604 C C . LYS A 1 322 ? -29.926 20.597 37.495 1.00 54.12 322 LYS A C 1
ATOM 2606 O O . LYS A 1 322 ? -31.057 20.609 37.966 1.00 54.12 322 LYS A O 1
ATOM 2611 N N . GLU A 1 323 ? -28.872 20.162 38.182 1.00 48.56 323 GLU A N 1
ATOM 2612 C CA . GLU A 1 323 ? -28.938 19.723 39.584 1.00 48.56 323 GLU A CA 1
ATOM 2613 C C . GLU A 1 323 ? -29.361 20.869 40.529 1.00 48.56 323 GLU A C 1
ATOM 2615 O O . GLU A 1 323 ? -30.219 20.686 41.393 1.00 48.56 323 GLU A O 1
ATOM 2620 N N . LYS A 1 324 ? -28.849 22.088 40.301 1.00 53.31 324 LYS A N 1
ATOM 2621 C CA . LYS A 1 324 ? -29.234 23.292 41.065 1.00 53.31 324 LYS A CA 1
ATOM 2622 C C . LYS A 1 324 ? -30.626 23.820 40.720 1.00 53.31 324 LYS A C 1
ATOM 2624 O O . LYS A 1 324 ? -31.325 24.301 41.612 1.00 53.31 324 LYS A O 1
ATOM 2629 N N . ASP A 1 325 ? -31.041 23.727 39.459 1.00 52.22 325 ASP A N 1
ATOM 2630 C CA . ASP A 1 325 ? -32.391 24.128 39.043 1.00 52.22 325 ASP A CA 1
ATOM 2631 C C . ASP A 1 325 ? -33.457 23.107 39.486 1.00 52.22 325 ASP A C 1
ATOM 2633 O O . ASP A 1 325 ? -34.571 23.495 39.840 1.00 52.22 325 ASP A O 1
ATOM 2637 N N . GLY A 1 326 ? -33.100 21.821 39.580 1.00 48.25 326 GLY A N 1
ATOM 2638 C CA . GLY A 1 326 ? -33.926 20.777 40.194 1.00 48.25 326 GLY A CA 1
ATOM 2639 C C . GLY A 1 326 ? -34.103 20.957 41.707 1.00 48.25 326 GLY A C 1
ATOM 2640 O O . GLY A 1 326 ? -35.217 20.816 42.208 1.00 48.25 326 GLY A O 1
ATOM 2641 N N . GLN A 1 327 ? -33.050 21.355 42.435 1.00 48.47 327 GLN A N 1
ATOM 2642 C CA . GLN A 1 327 ? -33.152 21.718 43.859 1.00 48.47 327 GLN A CA 1
ATOM 2643 C C . GLN A 1 327 ? -33.982 22.994 44.082 1.00 48.47 327 GLN A C 1
ATOM 2645 O O . GLN A 1 327 ? -34.834 23.022 44.968 1.00 48.47 327 GLN A O 1
ATOM 2650 N N . ARG A 1 328 ? -33.840 24.021 43.229 1.00 45.31 328 ARG A N 1
ATOM 2651 C CA . ARG A 1 328 ? -34.635 25.263 43.323 1.00 45.31 328 ARG A CA 1
ATOM 2652 C C . ARG A 1 328 ? -36.136 25.075 43.092 1.00 45.31 328 ARG A C 1
ATOM 2654 O O . ARG A 1 328 ? -36.925 25.840 43.643 1.00 45.31 328 ARG A O 1
ATOM 2661 N N . LEU A 1 329 ? -36.541 24.083 42.299 1.00 49.50 329 LEU A N 1
ATOM 2662 C CA . LEU A 1 329 ? -37.958 23.752 42.110 1.00 49.50 329 LEU A CA 1
ATOM 2663 C C . LEU A 1 329 ? -38.535 22.920 43.265 1.00 49.50 329 LEU A C 1
ATOM 2665 O O . LEU A 1 329 ? -39.748 22.946 43.469 1.00 49.50 329 LEU A O 1
ATOM 2669 N N . ASN A 1 330 ? -37.689 22.256 44.058 1.00 46.31 330 ASN A N 1
ATOM 2670 C CA . ASN A 1 330 ? -38.103 21.532 45.262 1.00 46.31 330 ASN A CA 1
ATOM 2671 C C . ASN A 1 330 ? -38.186 22.452 46.499 1.00 46.31 330 ASN A C 1
ATOM 2673 O O . ASN A 1 330 ? -39.077 22.287 47.331 1.00 46.31 330 ASN A O 1
ATOM 2677 N N . ASP A 1 331 ? -37.344 23.488 46.573 1.00 47.62 331 ASP A N 1
ATOM 2678 C CA . ASP A 1 331 ? -37.346 24.463 47.678 1.00 47.62 331 ASP A CA 1
ATOM 2679 C C . ASP A 1 331 ? -38.510 25.476 47.612 1.00 47.62 331 ASP A C 1
ATOM 2681 O O . ASP A 1 331 ? -38.841 26.118 48.608 1.00 47.62 331 ASP A O 1
ATOM 2685 N N . SER A 1 332 ? -39.196 25.610 46.469 1.00 48.19 332 SER A N 1
ATOM 2686 C CA . SER A 1 332 ? -40.338 26.532 46.328 1.00 48.19 332 SER A CA 1
ATOM 2687 C C . SER A 1 332 ? -41.666 25.986 46.886 1.00 48.19 332 SER A C 1
ATOM 2689 O O . SER A 1 332 ? -42.668 26.704 46.845 1.00 48.19 332 SER A O 1
ATOM 2691 N N . CYS A 1 333 ? -41.704 24.753 47.406 1.00 46.34 333 CYS A N 1
ATOM 2692 C CA . CYS A 1 333 ? -42.922 24.155 47.976 1.00 46.34 333 CYS A CA 1
ATOM 2693 C C . CYS A 1 333 ? -42.846 23.853 49.482 1.00 46.34 333 CYS A C 1
ATOM 2695 O O . CYS A 1 333 ? -43.788 23.279 50.023 1.00 46.34 333 CYS A O 1
ATOM 2697 N N . ILE A 1 334 ? -41.785 24.258 50.188 1.00 45.38 334 ILE A N 1
ATOM 2698 C CA . ILE A 1 334 ? -41.646 24.004 51.631 1.00 45.38 334 ILE A CA 1
ATOM 2699 C C . ILE A 1 334 ? -41.389 25.324 52.361 1.00 45.38 334 ILE A C 1
ATOM 2701 O O . ILE A 1 334 ? -40.300 25.608 52.839 1.00 45.38 334 ILE A O 1
ATOM 2705 N N . ASN A 1 335 ? -42.438 26.139 52.466 1.00 46.03 335 ASN A N 1
ATOM 2706 C CA . ASN A 1 335 ? -42.563 27.106 53.552 1.00 46.03 335 ASN A CA 1
ATOM 2707 C C . ASN A 1 335 ? -43.719 26.645 54.432 1.00 46.03 335 ASN A C 1
ATOM 2709 O O . ASN A 1 335 ? -44.878 26.807 54.054 1.00 46.03 335 ASN A O 1
ATOM 2713 N N . ASN A 1 336 ? -43.365 26.004 55.550 1.00 48.44 336 ASN A N 1
ATOM 2714 C CA . ASN A 1 336 ? -43.958 26.133 56.889 1.00 48.44 336 ASN A CA 1
ATOM 2715 C C . ASN A 1 336 ? -43.651 24.870 57.711 1.00 48.44 336 ASN A C 1
ATOM 2717 O O . ASN A 1 336 ? -44.489 23.979 57.820 1.00 48.44 336 ASN A O 1
ATOM 2721 N N . ASN A 1 337 ? -42.433 24.784 58.251 1.00 42.84 337 ASN A N 1
ATOM 2722 C CA . ASN A 1 337 ? -42.177 24.494 59.668 1.00 42.84 337 ASN A CA 1
ATOM 2723 C C . ASN A 1 337 ? -40.675 24.284 59.893 1.00 42.84 337 ASN A C 1
ATOM 2725 O O . ASN A 1 337 ? -40.071 23.344 59.382 1.00 42.84 337 ASN A O 1
ATOM 2729 N N . GLU A 1 338 ? -40.095 25.187 60.678 1.00 55.78 338 GLU A N 1
ATOM 2730 C CA . GLU A 1 338 ? -38.790 25.030 61.306 1.00 55.78 338 GLU A CA 1
ATOM 2731 C C . GLU A 1 338 ? -38.858 23.899 62.336 1.00 55.78 338 GLU A C 1
ATOM 2733 O O . GLU A 1 338 ? -39.529 24.038 63.350 1.00 55.78 338 GLU A O 1
ATOM 2738 N N . GLU A 1 339 ? -38.170 22.790 62.079 1.00 54.12 339 GLU A N 1
ATOM 2739 C CA . GLU A 1 339 ? -37.317 22.093 63.052 1.00 54.12 339 GLU A CA 1
ATOM 2740 C C . GLU A 1 339 ? -36.775 20.806 62.423 1.00 54.12 339 GLU A C 1
ATOM 2742 O O . GLU A 1 339 ? -37.547 19.956 61.987 1.00 54.12 339 GLU A O 1
ATOM 2747 N N . SER A 1 340 ? -35.449 20.636 62.497 1.00 46.28 340 SER A N 1
ATOM 2748 C CA . SER A 1 340 ? -34.680 19.374 62.424 1.00 46.28 340 SER A CA 1
ATOM 2749 C C . SER A 1 340 ? -33.657 19.276 61.284 1.00 46.28 340 SER A C 1
ATOM 2751 O O . SER A 1 340 ? -33.958 18.886 60.166 1.00 46.28 340 SER A O 1
ATOM 2753 N N . ARG A 1 341 ? -32.409 19.563 61.679 1.00 44.75 341 ARG A N 1
ATOM 2754 C CA . ARG A 1 341 ? -31.206 18.717 61.546 1.00 44.75 341 ARG A CA 1
ATOM 2755 C C . ARG A 1 341 ? -30.815 18.155 60.169 1.00 44.75 341 ARG A C 1
ATOM 2757 O O . ARG A 1 341 ? -31.474 17.288 59.618 1.00 44.75 341 ARG A O 1
ATOM 2764 N N . GLU A 1 342 ? -29.613 18.575 59.758 1.00 51.56 342 GLU A N 1
ATOM 2765 C CA . GLU A 1 342 ? -28.537 17.769 59.154 1.00 51.56 342 GLU A CA 1
ATOM 2766 C C . GLU A 1 342 ? -28.970 16.468 58.461 1.00 51.56 342 GLU A C 1
ATOM 2768 O O . GLU A 1 342 ? -28.956 15.394 59.053 1.00 51.56 342 GLU A O 1
ATOM 2773 N N . ASN A 1 343 ? -29.248 16.557 57.163 1.00 44.47 343 ASN A N 1
ATOM 2774 C CA . ASN A 1 343 ? -29.167 15.411 56.266 1.00 44.47 343 ASN A CA 1
ATOM 2775 C C . ASN A 1 343 ? -28.313 15.819 55.065 1.00 44.47 343 ASN A C 1
ATOM 2777 O O . ASN A 1 343 ? -28.801 16.339 54.063 1.00 44.47 343 ASN A O 1
ATOM 2781 N N . ILE A 1 344 ? -26.999 15.621 55.195 1.00 48.03 344 ILE A N 1
ATOM 2782 C CA . ILE A 1 344 ? -26.103 15.571 54.041 1.00 48.03 344 ILE A CA 1
ATOM 2783 C C . ILE A 1 344 ? -26.531 14.324 53.272 1.00 48.03 344 ILE A C 1
ATOM 2785 O O . ILE A 1 344 ? -26.248 13.204 53.696 1.00 48.03 344 ILE A O 1
ATOM 2789 N N . HIS A 1 345 ? -27.278 14.520 52.187 1.00 48.69 345 HIS A N 1
ATOM 2790 C CA . HIS A 1 345 ? -27.687 13.443 51.299 1.00 48.69 345 HIS A CA 1
ATOM 2791 C C . HIS A 1 345 ? -26.421 12.876 50.649 1.00 48.69 345 HIS A C 1
ATOM 2793 O O . HIS A 1 345 ? -25.899 13.404 49.670 1.00 48.69 345 HIS A O 1
ATOM 2799 N N . PHE A 1 346 ? -25.880 11.825 51.259 1.00 48.22 346 PHE A N 1
ATOM 2800 C CA . PHE A 1 346 ? -24.865 10.977 50.660 1.00 48.22 346 PHE A CA 1
ATOM 2801 C C . PHE A 1 346 ? -25.482 10.437 49.365 1.00 48.22 346 PHE A C 1
ATOM 2803 O O . PHE A 1 346 ? -26.540 9.803 49.415 1.00 48.22 346 PHE A O 1
ATOM 2810 N N . MET A 1 347 ? -24.899 10.772 48.208 1.00 47.53 347 MET A N 1
ATOM 2811 C CA . MET A 1 347 ? -25.284 10.136 46.948 1.00 47.53 347 MET A CA 1
ATOM 2812 C C . MET A 1 347 ? -25.185 8.627 47.156 1.00 47.53 347 MET A C 1
ATOM 2814 O O . MET A 1 347 ? -24.145 8.122 47.584 1.00 47.53 347 MET A O 1
ATOM 2818 N N . SER A 1 348 ? -26.289 7.926 46.919 1.00 56.34 348 SER A N 1
ATOM 2819 C CA . SER A 1 348 ? -26.342 6.476 47.048 1.00 56.34 348 SER A CA 1
ATOM 2820 C C . SER A 1 348 ? -25.324 5.855 46.089 1.00 56.34 348 SER A C 1
ATOM 2822 O O . SER A 1 348 ? -25.215 6.289 44.942 1.00 56.34 348 SER A O 1
ATOM 2824 N N . SER A 1 349 ? -24.603 4.814 46.521 1.00 56.34 349 SER A N 1
ATOM 2825 C CA . SER A 1 349 ? -23.718 4.027 45.641 1.00 56.34 349 SER A CA 1
ATOM 2826 C C . SER A 1 349 ? -24.411 3.593 44.340 1.00 56.34 349 SER A C 1
ATOM 2828 O O . SER A 1 349 ? -23.749 3.491 43.312 1.00 56.34 349 SER A O 1
ATOM 2830 N N . GLN A 1 350 ? -25.737 3.414 44.359 1.00 58.38 350 GLN A N 1
ATOM 2831 C CA . GLN A 1 350 ? -26.531 3.039 43.183 1.00 58.38 350 GLN A CA 1
ATOM 2832 C C . GLN A 1 350 ? -26.592 4.132 42.097 1.00 58.38 350 GLN A C 1
ATOM 2834 O O . GLN A 1 350 ? -26.627 3.813 40.907 1.00 58.38 350 GLN A O 1
ATOM 2839 N N . ASP A 1 351 ? -26.546 5.416 42.464 1.00 59.00 351 ASP A N 1
ATOM 2840 C CA . ASP A 1 351 ? -26.554 6.526 41.493 1.00 59.00 351 ASP A CA 1
ATOM 2841 C C . ASP A 1 351 ? -25.186 6.692 40.812 1.00 59.00 351 ASP A C 1
ATOM 2843 O O . ASP A 1 351 ? -25.086 7.144 39.670 1.00 59.00 351 ASP A O 1
ATOM 2847 N N . ILE A 1 352 ? -24.112 6.308 41.508 1.00 59.50 352 ILE A N 1
ATOM 2848 C CA . ILE A 1 352 ? -22.757 6.277 40.947 1.00 59.50 352 ILE A CA 1
ATOM 2849 C C . ILE A 1 352 ? -22.609 5.066 40.019 1.00 59.50 352 ILE A C 1
ATOM 2851 O O . ILE A 1 352 ? -22.093 5.212 38.913 1.00 59.50 352 ILE A O 1
ATOM 2855 N N . GLU A 1 353 ? -23.101 3.892 40.425 1.00 59.91 353 GLU A N 1
ATOM 2856 C CA . GLU A 1 353 ? -23.053 2.677 39.602 1.00 59.91 353 GLU A CA 1
ATOM 2857 C C . GLU A 1 353 ? -23.851 2.824 38.298 1.00 59.91 353 GLU A C 1
ATOM 2859 O O . GLU A 1 353 ? -23.311 2.540 37.231 1.00 59.91 353 GLU A O 1
ATOM 2864 N N . SER A 1 354 ? -25.080 3.353 38.339 1.00 62.72 354 SER A N 1
ATOM 2865 C CA . SER A 1 354 ? -25.882 3.586 37.122 1.00 62.72 354 SER A CA 1
ATOM 2866 C C . SER A 1 354 ? -25.238 4.588 36.152 1.00 62.72 354 SER A C 1
ATOM 2868 O O . SER A 1 354 ? -25.297 4.404 34.936 1.00 62.72 354 SER A O 1
ATOM 2870 N N . ARG A 1 355 ? -24.543 5.616 36.661 1.00 59.34 355 ARG A N 1
ATOM 2871 C CA . ARG A 1 355 ? -23.785 6.569 35.829 1.00 59.34 355 ARG A CA 1
ATOM 2872 C C . ARG A 1 355 ? -22.574 5.940 35.137 1.00 59.34 355 ARG A C 1
ATOM 2874 O O . ARG A 1 355 ? -22.334 6.237 33.970 1.00 59.34 355 ARG A O 1
ATOM 2881 N N . VAL A 1 356 ? -21.819 5.091 35.835 1.00 60.94 356 VAL A N 1
ATOM 2882 C CA . VAL A 1 356 ? -20.631 4.416 35.276 1.00 60.94 356 VAL A CA 1
ATOM 2883 C C . VAL A 1 356 ? -21.024 3.392 34.203 1.00 60.94 356 VAL A C 1
ATOM 2885 O O . VAL A 1 356 ? -20.319 3.243 33.199 1.00 60.94 356 VAL A O 1
ATOM 2888 N N . VAL A 1 357 ? -22.171 2.729 34.380 1.00 63.12 357 VAL A N 1
ATOM 2889 C CA . VAL A 1 357 ? -22.742 1.815 33.378 1.00 63.12 357 VAL A CA 1
ATOM 2890 C C . VAL A 1 357 ? -23.063 2.562 32.073 1.00 63.12 357 VAL A C 1
ATOM 2892 O O . VAL A 1 357 ? -22.638 2.115 31.009 1.00 63.12 357 VAL A O 1
ATOM 2895 N N . ASN A 1 358 ? -23.660 3.758 32.144 1.00 77.19 358 ASN A N 1
ATOM 2896 C CA . ASN A 1 358 ? -24.009 4.544 30.951 1.00 77.19 358 ASN A CA 1
ATOM 2897 C C . ASN A 1 358 ? -22.792 5.033 30.141 1.00 77.19 358 ASN A C 1
ATOM 2899 O O . ASN A 1 358 ? -22.847 5.082 28.913 1.00 77.19 358 ASN A O 1
ATOM 2903 N N . GLU A 1 359 ? -21.681 5.398 30.791 1.00 82.06 359 GLU A N 1
ATOM 2904 C CA . GLU A 1 359 ? -20.475 5.859 30.079 1.00 82.06 359 GLU A CA 1
ATOM 2905 C C . GLU A 1 359 ? -19.785 4.717 29.317 1.00 82.06 359 GLU A C 1
ATOM 2907 O O . GLU A 1 359 ? -19.339 4.891 28.181 1.00 82.06 359 GLU A O 1
ATOM 2912 N N . SER A 1 360 ? -19.751 3.524 29.913 1.00 86.44 360 SER A N 1
ATOM 2913 C CA . SER A 1 360 ? -19.151 2.339 29.291 1.00 86.44 360 SER A CA 1
ATOM 2914 C C . SER A 1 360 ? -19.948 1.878 28.065 1.00 86.44 360 SER A C 1
ATOM 2916 O O . SER A 1 360 ? -19.367 1.532 27.035 1.00 86.44 360 SER A O 1
ATOM 2918 N N . GLU A 1 361 ? -21.280 1.922 28.141 1.00 87.56 361 GLU A N 1
ATOM 2919 C CA . GLU A 1 361 ? -22.161 1.603 27.013 1.00 87.56 361 GLU A CA 1
ATOM 2920 C C . GLU A 1 361 ? -22.032 2.614 25.867 1.00 87.56 361 GLU A C 1
ATOM 2922 O O . GLU A 1 361 ? -22.011 2.220 24.698 1.00 87.56 361 GLU A O 1
ATOM 2927 N N . LEU A 1 362 ? -21.863 3.900 26.189 1.00 87.62 362 LEU A N 1
ATOM 2928 C CA . LEU A 1 362 ? -21.627 4.964 25.214 1.00 87.62 362 LEU A CA 1
ATOM 2929 C C . LEU A 1 362 ? -20.332 4.740 24.426 1.00 87.62 362 LEU A C 1
ATOM 2931 O O . LEU A 1 362 ? -20.313 4.844 23.198 1.00 87.62 362 LEU A O 1
ATOM 2935 N N . LEU A 1 363 ? -19.243 4.434 25.137 1.00 89.06 363 LEU A N 1
ATOM 2936 C CA . LEU A 1 363 ? -17.945 4.169 24.523 1.00 89.06 363 LEU A CA 1
ATOM 2937 C C . LEU A 1 363 ? -18.012 2.938 23.626 1.00 89.06 363 LEU A C 1
ATOM 2939 O O . LEU A 1 363 ? -17.572 3.009 22.480 1.00 89.06 363 LEU A O 1
ATOM 2943 N N . ARG A 1 364 ? -18.644 1.858 24.101 1.00 91.19 364 ARG A N 1
ATOM 2944 C CA . ARG A 1 364 ? -18.870 0.653 23.299 1.00 91.19 364 ARG A CA 1
ATOM 2945 C C . ARG A 1 364 ? -19.655 0.966 22.026 1.00 91.19 364 ARG A C 1
ATOM 2947 O O . ARG A 1 364 ? -19.244 0.548 20.950 1.00 91.19 364 ARG A O 1
ATOM 2954 N N . TYR A 1 365 ? -20.728 1.754 22.123 1.00 91.38 365 TYR A N 1
ATOM 2955 C CA . TYR A 1 365 ? -21.520 2.167 20.963 1.00 91.38 365 TYR A CA 1
ATOM 2956 C C . TYR A 1 365 ? -20.684 2.929 19.923 1.00 91.38 365 TYR A C 1
ATOM 2958 O O . TYR A 1 365 ? -20.754 2.645 18.724 1.00 91.38 365 TYR A O 1
ATOM 2966 N N . ILE A 1 366 ? -19.873 3.893 20.370 1.00 90.50 366 ILE A N 1
ATOM 2967 C CA . ILE A 1 366 ? -18.990 4.657 19.481 1.00 90.50 366 ILE A CA 1
ATOM 2968 C C . ILE A 1 366 ? -17.956 3.725 18.841 1.00 90.50 366 ILE A C 1
ATOM 2970 O O . ILE A 1 366 ? -17.756 3.783 17.629 1.00 90.50 366 ILE A O 1
ATOM 2974 N N . GLU A 1 367 ? -17.312 2.858 19.623 1.00 92.00 367 GLU A N 1
ATOM 2975 C CA . GLU A 1 367 ? -16.305 1.915 19.129 1.00 92.00 367 GLU A CA 1
ATOM 2976 C C . GLU A 1 367 ? -16.875 0.939 18.096 1.00 92.00 367 GLU A C 1
ATOM 2978 O O . GLU A 1 367 ? -16.267 0.762 17.041 1.00 92.00 367 GLU A O 1
ATOM 2983 N N . GLU A 1 368 ? -18.058 0.374 18.342 1.00 92.75 368 GLU A N 1
ATOM 2984 C CA . GLU A 1 368 ? -18.757 -0.513 17.404 1.00 92.75 368 GLU A CA 1
ATOM 2985 C C . GLU A 1 368 ? -19.086 0.203 16.091 1.00 92.75 368 GLU A C 1
ATOM 2987 O O . GLU A 1 368 ? -18.827 -0.323 15.004 1.00 92.75 368 GLU A O 1
ATOM 2992 N N . LYS A 1 369 ? -19.588 1.441 16.172 1.00 94.44 369 LYS A N 1
ATOM 2993 C CA . LYS A 1 369 ? -19.914 2.243 14.987 1.00 94.44 369 LYS A CA 1
ATOM 2994 C C . LYS A 1 369 ? -18.664 2.602 14.176 1.00 94.44 369 LYS A C 1
ATOM 2996 O O . LYS A 1 369 ? -18.691 2.538 12.946 1.00 94.44 369 LYS A O 1
ATOM 3001 N N . MET A 1 370 ? -17.559 2.930 14.848 1.00 94.44 370 MET A N 1
ATOM 3002 C CA . MET A 1 370 ? -16.277 3.218 14.195 1.00 94.44 370 MET A CA 1
ATOM 3003 C C . MET A 1 370 ? -15.642 1.974 13.574 1.00 94.44 370 MET A C 1
ATOM 3005 O O . MET A 1 370 ? -15.135 2.052 12.456 1.00 94.44 370 MET A O 1
ATOM 3009 N N . LEU A 1 371 ? -15.686 0.833 14.268 1.00 94.38 371 LEU A N 1
ATOM 3010 C CA . LEU A 1 371 ? -15.219 -0.455 13.757 1.00 94.38 371 LEU A CA 1
ATOM 3011 C C . LEU A 1 371 ? -15.977 -0.842 12.484 1.00 94.38 371 LEU A C 1
ATOM 3013 O O . LEU A 1 371 ? -15.345 -1.162 11.479 1.00 94.38 371 LEU A O 1
ATOM 3017 N N . SER A 1 372 ? -17.312 -0.766 12.511 1.00 93.94 372 SER A N 1
ATOM 3018 C CA . SER A 1 372 ? -18.158 -1.111 11.363 1.00 93.94 372 SER A CA 1
ATOM 3019 C C . SER A 1 372 ? -17.794 -0.283 10.125 1.00 93.94 372 SER A C 1
ATOM 3021 O O . SER A 1 372 ? -17.436 -0.828 9.079 1.00 93.94 372 SER A O 1
ATOM 3023 N N . ALA A 1 373 ? -17.736 1.044 10.267 1.00 94.56 373 ALA A N 1
ATOM 3024 C CA . ALA A 1 373 ? -17.368 1.922 9.161 1.00 94.56 373 ALA A CA 1
ATOM 3025 C C . ALA A 1 373 ? -15.919 1.730 8.686 1.00 94.56 373 ALA A C 1
ATOM 3027 O O . ALA A 1 373 ? -15.634 1.846 7.492 1.00 94.56 373 ALA A O 1
ATOM 3028 N N . ALA A 1 374 ? -14.987 1.430 9.594 1.00 95.00 374 ALA A N 1
ATOM 3029 C CA . ALA A 1 374 ? -13.612 1.130 9.217 1.00 95.00 374 ALA A CA 1
ATOM 3030 C C . ALA A 1 374 ? -13.527 -0.154 8.378 1.00 95.00 374 ALA A C 1
ATOM 3032 O O . ALA A 1 374 ? -12.838 -0.156 7.357 1.00 95.00 374 ALA A O 1
ATOM 3033 N N . ILE A 1 375 ? -14.257 -1.213 8.750 1.00 94.81 375 ILE A N 1
ATOM 3034 C CA . ILE A 1 375 ? -14.350 -2.452 7.962 1.00 94.81 375 ILE A CA 1
ATOM 3035 C C . ILE A 1 375 ? -14.904 -2.158 6.564 1.00 94.81 375 ILE A C 1
ATOM 3037 O O . ILE A 1 375 ? -14.328 -2.614 5.576 1.00 94.81 375 ILE A O 1
ATOM 3041 N N . GLU A 1 376 ? -15.967 -1.358 6.452 1.00 94.06 376 GLU A N 1
ATOM 3042 C CA . GLU A 1 376 ? -16.543 -0.978 5.157 1.00 94.06 376 GLU A CA 1
ATOM 3043 C C . GLU A 1 376 ? -15.543 -0.226 4.268 1.00 94.06 376 GLU A C 1
ATOM 3045 O O . GLU A 1 376 ? -15.402 -0.538 3.081 1.00 94.06 376 GLU A O 1
ATOM 3050 N N . GLN A 1 377 ? -14.801 0.732 4.831 1.00 95.25 377 GLN A N 1
ATOM 3051 C CA . GLN A 1 377 ? -13.769 1.471 4.100 1.00 95.25 377 GLN A CA 1
ATOM 3052 C C . GLN A 1 377 ? -12.610 0.568 3.663 1.00 95.25 377 GLN A C 1
ATOM 3054 O O . GLN A 1 377 ? -12.148 0.664 2.522 1.00 95.25 377 GLN A O 1
ATOM 3059 N N . MET A 1 378 ? -12.154 -0.333 4.538 1.00 95.56 378 MET A N 1
ATOM 3060 C CA . MET A 1 378 ? -11.132 -1.326 4.197 1.00 95.56 378 MET A CA 1
ATOM 3061 C C . MET A 1 378 ? -11.613 -2.244 3.072 1.00 95.56 378 MET A C 1
ATOM 3063 O O . MET A 1 378 ? -10.878 -2.476 2.113 1.00 95.56 378 MET A O 1
ATOM 3067 N N . ALA A 1 379 ? -12.859 -2.714 3.136 1.00 94.00 379 ALA A N 1
ATOM 3068 C CA . ALA A 1 379 ? -13.464 -3.525 2.087 1.00 94.00 379 ALA A CA 1
ATOM 3069 C C . ALA A 1 379 ? -13.554 -2.757 0.758 1.00 94.00 379 ALA A C 1
ATOM 3071 O O . ALA A 1 379 ? -13.209 -3.298 -0.292 1.00 94.00 379 ALA A O 1
ATOM 3072 N N . ALA A 1 380 ? -13.956 -1.483 0.787 1.00 94.56 380 ALA A N 1
ATOM 3073 C CA . ALA A 1 380 ? -14.004 -0.629 -0.398 1.00 94.56 380 ALA A CA 1
ATOM 3074 C C . ALA A 1 380 ? -12.618 -0.437 -1.033 1.00 94.56 380 ALA A C 1
ATOM 3076 O O . ALA A 1 380 ? -12.485 -0.550 -2.252 1.00 94.56 380 ALA A O 1
ATOM 3077 N N . PHE A 1 381 ? -11.580 -0.220 -0.221 1.00 95.69 381 PHE A N 1
ATOM 3078 C CA . PHE A 1 381 ? -10.200 -0.183 -0.702 1.00 95.69 381 PHE A CA 1
ATOM 3079 C C . PHE A 1 381 ? -9.803 -1.506 -1.370 1.00 95.69 381 PHE A C 1
ATOM 3081 O O . PHE A 1 381 ? -9.291 -1.495 -2.488 1.00 95.69 381 PHE A O 1
ATOM 3088 N N . LEU A 1 382 ? -10.082 -2.642 -0.721 1.00 95.50 382 LEU A N 1
ATOM 3089 C CA . LEU A 1 382 ? -9.717 -3.971 -1.222 1.00 95.50 382 LEU A CA 1
ATOM 3090 C C . LEU A 1 382 ? -10.411 -4.323 -2.544 1.00 95.50 382 LEU A C 1
ATOM 3092 O O . LEU A 1 382 ? -9.782 -4.930 -3.409 1.00 95.50 382 LEU A O 1
ATOM 3096 N N . ARG A 1 383 ? -11.661 -3.882 -2.747 1.00 94.81 383 ARG A N 1
ATOM 3097 C CA . ARG A 1 383 ? -12.382 -4.037 -4.026 1.00 94.81 383 ARG A CA 1
ATOM 3098 C C . ARG A 1 383 ? -11.651 -3.384 -5.203 1.00 94.81 383 ARG A C 1
ATOM 3100 O O . ARG A 1 383 ? -11.805 -3.840 -6.330 1.00 94.81 383 ARG A O 1
ATOM 3107 N N . ILE A 1 384 ? -10.863 -2.337 -4.953 1.00 94.94 384 ILE A N 1
ATOM 3108 C CA . ILE A 1 384 ? -10.086 -1.627 -5.977 1.00 94.94 384 ILE A CA 1
ATOM 3109 C C . ILE A 1 384 ? -8.653 -2.166 -6.043 1.00 94.94 384 ILE A C 1
ATOM 3111 O O . ILE A 1 384 ? -8.124 -2.403 -7.130 1.00 94.94 384 ILE A O 1
ATOM 3115 N N . SER A 1 385 ? -8.004 -2.357 -4.891 1.00 94.94 385 SER A N 1
ATOM 3116 C CA . SER A 1 385 ? -6.580 -2.688 -4.836 1.00 94.94 385 SER A CA 1
ATOM 3117 C C . SER A 1 385 ? -6.284 -4.112 -5.292 1.00 94.94 385 SER A C 1
ATOM 3119 O O . SER A 1 385 ? -5.282 -4.329 -5.970 1.00 94.94 385 SER A O 1
ATOM 3121 N N . VAL A 1 386 ? -7.141 -5.083 -4.963 1.00 94.38 386 VAL A N 1
ATOM 3122 C CA . VAL A 1 386 ? -6.907 -6.488 -5.312 1.00 94.38 386 VAL A CA 1
ATOM 3123 C C . VAL A 1 386 ? -6.896 -6.701 -6.829 1.00 94.38 386 VAL A C 1
ATOM 3125 O O . VAL A 1 386 ? -5.906 -7.257 -7.307 1.00 94.38 386 VAL A O 1
ATOM 3128 N N . PRO A 1 387 ? -7.907 -6.263 -7.612 1.00 93.25 387 PRO A N 1
ATOM 3129 C CA . PRO A 1 387 ? -7.849 -6.396 -9.068 1.00 93.25 387 PRO A CA 1
ATOM 3130 C C . PRO A 1 387 ? -6.596 -5.747 -9.659 1.00 93.25 387 PRO A C 1
ATOM 3132 O O . PRO A 1 387 ? -5.908 -6.359 -10.470 1.00 93.25 387 PRO A O 1
ATOM 3135 N N . LEU A 1 388 ? -6.217 -4.562 -9.167 1.00 92.00 388 LEU A N 1
ATOM 3136 C CA . LEU A 1 388 ? -5.004 -3.879 -9.615 1.00 92.00 388 LEU A CA 1
ATOM 3137 C C . LEU A 1 388 ? -3.727 -4.688 -9.317 1.00 92.00 388 LEU A C 1
ATOM 3139 O O . LEU A 1 388 ? -2.804 -4.715 -10.131 1.00 92.00 388 LEU A O 1
ATOM 3143 N N . LEU A 1 389 ? -3.654 -5.370 -8.171 1.00 94.56 389 LEU A N 1
ATOM 3144 C CA . LEU A 1 389 ? -2.532 -6.250 -7.823 1.00 94.56 389 LEU A CA 1
ATOM 3145 C C . LEU A 1 389 ? -2.447 -7.484 -8.725 1.00 94.56 389 LEU A C 1
ATOM 3147 O O . LEU A 1 389 ? -1.335 -7.908 -9.051 1.00 94.56 389 LEU A O 1
ATOM 3151 N N . VAL A 1 390 ? -3.594 -8.040 -9.125 1.00 92.56 390 VAL A N 1
ATOM 3152 C CA . VAL A 1 390 ? -3.684 -9.164 -10.069 1.00 92.56 390 VAL A CA 1
ATOM 3153 C C . VAL A 1 390 ? -3.242 -8.717 -11.463 1.00 92.56 390 VAL A C 1
ATOM 3155 O O . VAL A 1 390 ? -2.340 -9.319 -12.042 1.00 92.56 390 VAL A O 1
ATOM 3158 N N . ASP A 1 391 ? -3.791 -7.609 -11.959 1.00 89.75 391 ASP A N 1
ATOM 3159 C CA . ASP A 1 391 ? -3.470 -7.074 -13.286 1.00 89.75 391 ASP A CA 1
ATOM 3160 C C . ASP A 1 391 ? -1.991 -6.689 -13.405 1.00 89.75 391 ASP A C 1
ATOM 3162 O O . ASP A 1 391 ? -1.333 -6.959 -14.414 1.00 89.75 391 ASP A O 1
ATOM 3166 N N . THR A 1 392 ? -1.436 -6.076 -12.356 1.00 93.50 392 THR A N 1
ATOM 3167 C CA . THR A 1 392 ? -0.015 -5.714 -12.332 1.00 93.50 392 THR A CA 1
ATOM 3168 C C . THR A 1 392 ? 0.894 -6.923 -12.158 1.00 93.50 392 THR A C 1
ATOM 3170 O O . THR A 1 392 ? 2.000 -6.882 -12.688 1.00 93.50 392 THR A O 1
ATOM 3173 N N . GLN A 1 393 ? 0.463 -8.009 -11.499 1.00 93.44 393 GLN A N 1
ATOM 3174 C CA . GLN A 1 393 ? 1.269 -9.233 -11.385 1.00 93.44 393 GLN A CA 1
ATOM 3175 C C . GLN A 1 393 ? 1.612 -9.807 -12.763 1.00 93.44 393 GLN A C 1
ATOM 3177 O O . GLN A 1 393 ? 2.771 -10.126 -13.001 1.00 93.44 393 GLN A O 1
ATOM 3182 N N . GLY A 1 394 ? 0.657 -9.830 -13.699 1.00 89.44 394 GLY A N 1
ATOM 3183 C CA . GLY A 1 394 ? 0.924 -10.283 -15.066 1.00 89.44 394 GLY A CA 1
ATOM 3184 C C . GLY A 1 394 ? 2.031 -9.478 -15.760 1.00 89.44 394 GLY A C 1
ATOM 3185 O O . GLY A 1 394 ? 2.834 -10.047 -16.492 1.00 89.44 394 GLY A O 1
ATOM 3186 N N . LEU A 1 395 ? 2.128 -8.170 -15.483 1.00 91.56 395 LEU A N 1
ATOM 3187 C CA . LEU A 1 395 ? 3.235 -7.334 -15.965 1.00 91.56 395 LEU A CA 1
ATOM 3188 C C . LEU A 1 395 ? 4.548 -7.639 -15.237 1.00 91.56 395 LEU A C 1
ATOM 3190 O O . LEU A 1 395 ? 5.598 -7.688 -15.869 1.00 91.56 395 LEU A O 1
ATOM 3194 N N . ILE A 1 396 ? 4.512 -7.833 -13.918 1.00 93.69 396 ILE A N 1
ATOM 3195 C CA . ILE A 1 396 ? 5.709 -8.204 -13.155 1.00 93.69 396 ILE A CA 1
ATOM 3196 C C . ILE A 1 396 ? 6.309 -9.512 -13.692 1.00 93.69 396 ILE A C 1
ATOM 3198 O O . ILE A 1 396 ? 7.523 -9.581 -13.887 1.00 93.69 396 ILE A O 1
ATOM 3202 N N . ASP A 1 397 ? 5.467 -10.508 -13.967 1.00 92.94 397 ASP A N 1
ATOM 3203 C CA . ASP A 1 397 ? 5.882 -11.818 -14.473 1.00 92.94 397 ASP A CA 1
ATOM 3204 C C . ASP A 1 397 ? 6.409 -11.726 -15.908 1.00 92.94 397 ASP A C 1
ATOM 3206 O O . ASP A 1 397 ? 7.490 -12.229 -16.210 1.00 92.94 397 ASP A O 1
ATOM 3210 N N . GLU A 1 398 ? 5.685 -11.028 -16.785 1.00 90.56 398 GLU A N 1
ATOM 3211 C CA . GLU A 1 398 ? 6.060 -10.848 -18.191 1.00 90.56 398 GLU A CA 1
ATOM 3212 C C . GLU A 1 398 ? 7.428 -10.179 -18.362 1.00 90.56 398 GLU A C 1
ATOM 3214 O O . GLU A 1 398 ? 8.200 -10.562 -19.240 1.00 90.56 398 GLU A O 1
ATOM 32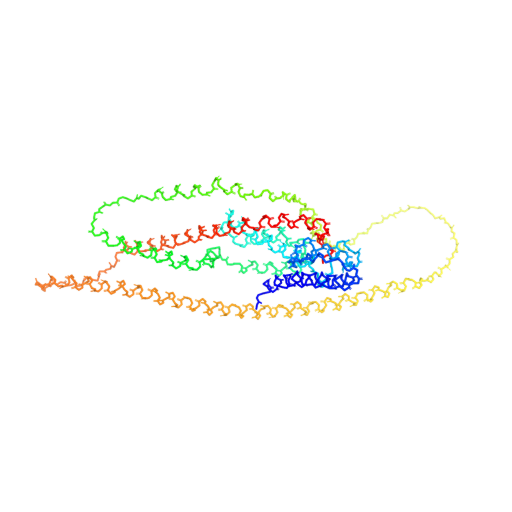19 N N . PHE A 1 399 ? 7.744 -9.203 -17.509 1.00 88.75 399 PHE A N 1
ATOM 3220 C CA . PHE A 1 399 ? 9.013 -8.473 -17.550 1.00 88.75 399 PHE A CA 1
ATOM 3221 C C . PHE A 1 399 ? 10.060 -9.026 -16.565 1.00 88.75 399 PHE A C 1
ATOM 3223 O O . PHE A 1 399 ? 11.143 -8.451 -16.447 1.00 88.75 399 PHE A O 1
ATOM 3230 N N . ASN A 1 400 ? 9.766 -10.142 -15.882 1.00 90.69 400 ASN A N 1
ATOM 3231 C CA . ASN A 1 400 ? 10.636 -10.798 -14.902 1.00 90.69 400 ASN A CA 1
ATOM 3232 C C . ASN A 1 400 ? 11.178 -9.827 -13.830 1.00 90.69 400 ASN A C 1
ATOM 3234 O O . ASN A 1 400 ? 12.380 -9.739 -13.601 1.00 90.69 400 ASN A O 1
ATOM 3238 N N . MET A 1 401 ? 10.300 -9.042 -13.201 1.00 91.31 401 MET A N 1
ATOM 3239 C CA . MET A 1 401 ? 10.704 -7.952 -12.298 1.00 91.31 401 MET A CA 1
ATOM 3240 C C . MET A 1 401 ? 10.757 -8.346 -10.810 1.00 91.31 401 MET A C 1
ATOM 3242 O O . MET A 1 401 ? 11.206 -7.547 -9.992 1.00 91.31 401 MET A O 1
ATOM 3246 N N . ASP A 1 402 ? 10.305 -9.547 -10.425 1.00 88.38 402 ASP A N 1
ATOM 3247 C CA . ASP A 1 402 ? 10.134 -9.923 -9.007 1.00 88.38 402 ASP A CA 1
ATOM 3248 C C . ASP A 1 402 ? 11.317 -10.662 -8.355 1.00 88.38 402 ASP A C 1
ATOM 3250 O O . ASP A 1 402 ? 11.154 -11.318 -7.320 1.00 88.38 402 ASP A O 1
ATOM 3254 N N . ASP A 1 403 ? 12.518 -10.575 -8.928 1.00 86.31 403 ASP A N 1
ATOM 3255 C CA . ASP A 1 403 ? 13.697 -11.253 -8.382 1.00 86.31 403 ASP A CA 1
ATOM 3256 C C . ASP A 1 403 ? 14.286 -10.466 -7.188 1.00 86.31 403 ASP A C 1
ATOM 3258 O O . ASP A 1 403 ? 14.851 -9.387 -7.381 1.00 86.31 403 ASP A O 1
ATOM 3262 N N . PRO A 1 404 ? 14.220 -10.987 -5.945 1.00 80.81 404 PRO A N 1
ATOM 3263 C CA . PRO A 1 404 ? 14.741 -10.298 -4.762 1.00 80.81 404 PRO A CA 1
ATOM 3264 C C . PRO A 1 404 ? 16.261 -10.081 -4.786 1.00 80.81 404 PRO A C 1
ATOM 3266 O O . PRO A 1 404 ? 16.766 -9.259 -4.030 1.00 80.81 404 PRO A O 1
ATOM 3269 N N . THR A 1 405 ? 17.002 -10.803 -5.627 1.00 78.81 405 THR A N 1
ATOM 3270 C CA . THR A 1 405 ? 18.468 -10.717 -5.711 1.00 78.81 405 THR A CA 1
ATOM 3271 C C . THR A 1 405 ? 18.960 -9.672 -6.717 1.00 78.81 405 THR A C 1
ATOM 3273 O O . THR A 1 405 ? 20.171 -9.537 -6.916 1.00 78.81 405 THR A O 1
ATOM 3276 N N . LYS A 1 406 ? 18.039 -8.977 -7.399 1.00 69.69 406 LYS A N 1
ATOM 3277 C CA . LYS A 1 406 ? 18.320 -8.181 -8.610 1.00 69.69 406 LYS A CA 1
ATOM 3278 C C . LYS A 1 406 ? 17.731 -6.769 -8.581 1.00 69.69 406 LYS A C 1
ATOM 3280 O O . LYS A 1 406 ? 17.841 -6.070 -9.589 1.00 69.69 406 LYS A O 1
ATOM 3285 N N . VAL A 1 407 ? 17.121 -6.378 -7.460 1.00 62.31 407 VAL A N 1
ATOM 3286 C CA . VAL A 1 407 ? 16.557 -5.039 -7.212 1.00 62.31 407 VAL A CA 1
ATOM 3287 C C . VAL A 1 407 ? 17.562 -4.160 -6.489 1.00 62.31 407 VAL A C 1
ATOM 3289 O O . VAL A 1 407 ? 18.204 -4.670 -5.543 1.00 62.31 407 VAL A O 1
#

InterPro domains:
  IPR014830 Glycolipid transfer protein domain [PF08718] (45-150)
  IPR014830 Glycolipid transfer protein domain [PTHR10219] (54-152)
  IPR036497 Glycolipid transfer protein superfamily [G3DSA:1.10.3520.10] (1-198)
  IPR036497 Glycolipid transfer protein superfamily [SSF110004] (52-151)

pLDDT: mean 71.15, std 22.12, range [29.17, 97.38]

Radius of gyration: 36.28 Å; chains: 1; bounding box: 112×77×115 Å